Protein AF-A0A0T6AFZ8-F1 (afdb_monomer_lite)

Radius of gyration: 31.72 Å; chains: 1; bounding box: 104×50×95 Å

Foldseek 3Di:
DDPPPPPDPPPQQAQLNQFDQQEEAADQQQFLQRLLVVCVVSVGQWYWYDDVPKIWIQGNVLSVLCVLQVRRNPGSVLFTHIDAAEEERRHGPVVLVVSVLLQHQWHFYDDPPDGRGIRGCPVQNPDDPFDFLVVLCVVQEDPQASVLLLLLQVLQVVVVKWKKFFFPVVLCSLVSHHDQETEMEILDQQVSSVVSSCVVFPADWDDDPVQSWIWGDDGSGGIYIYHYQWAWDFNYFQAGTDIDHDDLQNSLLLDFWQLRSKIATSHPVRGRTIDRSNPSSSCLVVLETEGNGLCSCRNHVLSLLVSLLCCVVSVHDYDPSSLSSLVVNLVPDADPNNALQSNLVSLQSLLPDLCSLQSVVVCLVSNSLVNQPVPDHRDPLLNLLSVLLSVVVVLCVVLVHDDRRSLLSLLSNPLVDDLVSSLSSCVRNVDDDPSSVLSSCLSVCLLVLQVVQLVCLVPAQLVLLVSCPPRDVSNLSSNCSNHDPSSVVSSSCNSRPLVPQWAPDDLVNLVVLVDDPDPVSVVLRSVNSSCVSRVVDDDNVSSSVVSNVVVVVVVPD

Secondary structure (DSSP, 8-state):
-------------HHHHH-B--EEEPPTT-BHHHHHHHHHHTT-SEEEEEETTEEEEE-HHHHHHHHHTT-TTSBGGGG-EE---EEETTS-HHHHHHHHHTT-SEEEEEETTEEEEEEE--SS-S-----B-HHHHHHHS-HHHHHHHHHHHHHHHTTT-EEEEETHHHHHHHTT-----EEEEEES-HHHHHHHHHHHH--EEEEEGGGTEEEEESSSS--EEEEE-EEEE-SSTTSPPEEEE--HHHHHHTSSBGGG--EEE-SSTTTTBEE-TT-HHHHHHTTEE-BSSTTHHHH-TTHHHHHHHHHHHH--EE-HHHHHHHHHHHHT---TTS-HHHHHHHHHHHHHSTTHHHHHHHHHHHTGGGGT-TT----HHHHHHHHHHHHHHHHHHHTT----HHHHHHHHHHTTS-HHHHHHHHHHTT--HHHHHHHHHHHHHHHHHHHHHHHTTTS-HHHHHHTTTT--HHHHHHHHHHS-HHHHHHHHHHHHTGGG---SS-HHHHHHTTPPSSHHHHHHHHHHHHHHHTTS--SHHHHHHHHHHHHHHTS--

Structure (mmCIF, N/CA/C/O backbone):
data_AF-A0A0T6AFZ8-F1
#
_entry.id   AF-A0A0T6AFZ8-F1
#
loop_
_atom_site.group_PDB
_atom_site.id
_atom_site.type_symbol
_atom_site.label_atom_id
_atom_site.label_alt_id
_atom_site.label_comp_id
_atom_site.label_asym_id
_atom_site.label_entity_id
_atom_site.label_seq_id
_atom_site.pdbx_PDB_ins_code
_atom_site.Cartn_x
_atom_site.Cartn_y
_atom_site.Cartn_z
_atom_site.occupancy
_atom_site.B_iso_or_equiv
_atom_site.auth_seq_id
_atom_site.auth_comp_id
_atom_site.auth_asym_id
_atom_site.auth_atom_id
_atom_site.pdbx_PDB_model_num
ATOM 1 N N . MET A 1 1 ? -61.524 25.910 36.839 1.00 36.72 1 MET A N 1
ATOM 2 C CA . MET A 1 1 ? -60.262 25.352 37.378 1.00 36.72 1 MET A CA 1
ATOM 3 C C . MET A 1 1 ? -59.386 24.907 36.215 1.00 36.72 1 MET A C 1
ATOM 5 O O . MET A 1 1 ? -59.666 23.884 35.607 1.00 36.72 1 MET A O 1
ATOM 9 N N . ALA A 1 2 ? -58.386 25.712 35.848 1.00 34.88 2 ALA A N 1
ATOM 10 C CA . ALA A 1 2 ? -57.449 25.392 34.774 1.00 34.88 2 ALA A CA 1
ATOM 11 C C . ALA A 1 2 ? -56.370 24.422 35.287 1.00 34.88 2 ALA A C 1
ATOM 13 O O . ALA A 1 2 ? -55.659 24.734 36.242 1.00 34.88 2 ALA A O 1
ATOM 14 N N . LEU A 1 3 ? -56.251 23.250 34.658 1.00 37.16 3 LEU A N 1
ATOM 15 C CA . LEU A 1 3 ? -55.156 22.308 34.894 1.00 37.16 3 LEU A CA 1
ATOM 16 C C . LEU A 1 3 ? -53.848 22.910 34.361 1.00 37.16 3 LEU A C 1
ATOM 18 O O . LEU A 1 3 ? -53.567 22.872 33.163 1.00 37.16 3 LEU A O 1
ATOM 22 N N . GLN A 1 4 ? -53.039 23.467 35.265 1.00 38.78 4 GLN A N 1
ATOM 23 C CA . GLN A 1 4 ? -51.641 23.794 35.002 1.00 38.78 4 GLN A CA 1
ATOM 24 C C . GLN A 1 4 ? -50.906 22.523 34.555 1.00 38.78 4 GLN A C 1
ATOM 26 O O . GLN A 1 4 ? -50.657 21.615 35.351 1.00 38.78 4 GLN A O 1
ATOM 31 N N . ARG A 1 5 ? -50.526 22.463 33.273 1.00 37.59 5 ARG A N 1
ATOM 32 C CA . ARG A 1 5 ? -49.529 21.509 32.781 1.00 37.59 5 ARG A CA 1
ATOM 33 C C . ARG A 1 5 ? -48.218 21.798 33.511 1.00 37.59 5 ARG A C 1
ATOM 35 O O . ARG A 1 5 ? -47.520 22.751 33.180 1.00 37.59 5 ARG A O 1
ATOM 42 N N . ARG A 1 6 ? -47.890 20.981 34.514 1.00 37.88 6 ARG A N 1
ATOM 43 C CA . ARG A 1 6 ? -46.549 20.927 35.102 1.00 37.88 6 ARG A CA 1
ATOM 44 C C . ARG A 1 6 ? -45.578 20.442 34.024 1.00 37.88 6 ARG A C 1
ATOM 46 O O . ARG A 1 6 ? -45.394 19.244 33.836 1.00 37.88 6 ARG A O 1
ATOM 53 N N . THR A 1 7 ? -44.968 21.370 33.297 1.00 36.91 7 THR A N 1
ATOM 54 C CA . THR A 1 7 ? -43.715 21.121 32.584 1.00 36.91 7 THR A CA 1
ATOM 55 C C . THR A 1 7 ? -42.660 20.794 33.632 1.00 36.91 7 THR A C 1
ATOM 57 O O . THR A 1 7 ? -42.182 21.683 34.333 1.00 36.91 7 THR A O 1
ATOM 60 N N . TYR A 1 8 ? -42.329 19.510 33.779 1.00 38.69 8 TYR A N 1
ATOM 61 C CA . TYR A 1 8 ? -41.116 19.110 34.482 1.00 38.69 8 TYR A CA 1
ATOM 62 C C . TYR A 1 8 ? -39.936 19.801 33.784 1.00 38.69 8 TYR A C 1
ATOM 64 O O . TYR A 1 8 ? -39.816 19.661 32.563 1.00 38.69 8 TYR A O 1
ATOM 72 N N . PRO A 1 9 ? -39.089 20.566 34.494 1.00 41.34 9 PRO A N 1
ATOM 73 C CA . PRO A 1 9 ? -37.893 21.121 33.884 1.00 41.34 9 PRO A CA 1
ATOM 74 C C . PRO A 1 9 ? -37.056 19.947 33.373 1.00 41.34 9 PRO A C 1
ATOM 76 O O . PRO A 1 9 ? -36.664 19.077 34.150 1.00 41.34 9 PRO A O 1
ATOM 79 N N . GLN A 1 10 ? -36.820 19.887 32.061 1.00 49.22 10 GLN A N 1
ATOM 80 C CA . GLN A 1 10 ? -35.799 19.005 31.508 1.00 49.22 10 GLN A CA 1
ATOM 81 C C . GLN A 1 10 ? -34.457 19.508 32.041 1.00 49.22 10 GLN A C 1
ATOM 83 O O . GLN A 1 10 ? -33.882 20.459 31.519 1.00 49.22 10 GLN A O 1
ATOM 88 N N . VAL A 1 11 ? -34.000 18.924 33.146 1.00 57.47 11 VAL A N 1
ATOM 89 C CA . VAL A 1 11 ? -32.665 19.176 33.681 1.00 57.47 11 VAL A CA 1
ATOM 90 C C . VAL A 1 11 ? -31.692 18.504 32.717 1.00 57.47 11 VAL A C 1
ATOM 92 O O . VAL A 1 11 ? -31.568 17.284 32.739 1.00 57.47 11 VAL A O 1
ATOM 95 N N . ASP A 1 12 ? -31.046 19.281 31.843 1.00 65.44 12 ASP A N 1
ATOM 96 C CA . ASP A 1 12 ? -29.880 18.814 31.085 1.00 65.44 12 ASP A CA 1
ATOM 97 C C . ASP A 1 12 ? -28.760 18.564 32.110 1.00 65.44 12 ASP A C 1
ATOM 99 O O . ASP A 1 12 ? -28.274 19.521 32.723 1.00 65.44 12 ASP A O 1
ATOM 103 N N . PRO A 1 13 ? -28.370 17.301 32.367 1.00 67.81 13 PRO A N 1
ATOM 104 C CA . PRO A 1 13 ? -27.377 16.978 33.389 1.00 67.81 13 PRO A CA 1
ATOM 105 C C . PRO A 1 13 ? -25.990 17.564 33.070 1.00 67.81 13 PRO A C 1
ATOM 107 O O . PRO A 1 13 ? -25.119 17.585 33.948 1.00 67.81 13 PRO A O 1
ATOM 110 N N . GLY A 1 14 ? -25.768 18.040 31.837 1.00 76.88 14 GLY A N 1
ATOM 111 C CA . GLY A 1 14 ? -24.496 18.573 31.371 1.00 76.88 14 GLY A CA 1
ATOM 112 C C . GLY A 1 14 ? -23.358 17.548 31.438 1.00 76.88 14 GLY A C 1
ATOM 113 O O . GLY A 1 14 ? -23.499 16.404 31.879 1.00 76.88 14 GLY A O 1
ATOM 114 N N . ALA A 1 15 ? -22.163 17.953 31.023 1.00 76.25 15 ALA A N 1
ATOM 115 C CA . ALA A 1 15 ? -20.983 17.094 31.024 1.00 76.25 15 ALA A CA 1
ATOM 116 C C . ALA A 1 15 ? -20.624 16.590 32.433 1.00 76.25 15 ALA A C 1
ATOM 118 O O . ALA A 1 15 ? -20.158 15.459 32.584 1.00 76.25 15 ALA A O 1
ATOM 119 N N . GLY A 1 16 ? -20.854 17.413 33.462 1.00 73.12 16 GLY A N 1
ATOM 120 C CA . GLY A 1 16 ? -20.618 17.058 34.860 1.00 73.12 16 GLY A CA 1
ATOM 121 C C . GLY A 1 16 ? -21.508 15.922 35.374 1.00 73.12 16 GLY A C 1
ATOM 122 O O . GLY A 1 16 ? -21.035 15.112 36.171 1.00 73.12 16 GLY A O 1
ATOM 123 N N . GLY A 1 17 ? -22.756 15.823 34.902 1.00 75.81 17 GLY A N 1
ATOM 124 C CA . GLY A 1 17 ? -23.671 14.734 35.257 1.00 75.81 17 GLY A CA 1
ATOM 125 C C . GLY A 1 17 ? -23.451 13.449 34.450 1.00 75.81 17 GLY A C 1
ATOM 126 O O . GLY A 1 17 ? -23.724 12.361 34.948 1.00 75.81 17 GLY A O 1
ATOM 127 N N . LEU A 1 18 ? -22.903 13.551 33.234 1.00 78.31 18 LEU A N 1
ATOM 128 C CA . LEU A 1 18 ? -22.625 12.399 32.359 1.00 78.31 18 LEU A CA 1
ATOM 129 C C . LEU A 1 18 ? -21.296 11.693 32.658 1.00 78.31 18 LEU A C 1
ATOM 131 O O . LEU A 1 18 ? -21.107 10.530 32.294 1.00 78.31 18 LEU A O 1
ATOM 135 N N . MET A 1 19 ? -20.332 12.404 33.245 1.00 79.44 19 MET A N 1
ATOM 136 C CA . MET A 1 19 ? -18.960 11.913 33.363 1.00 79.44 19 MET A CA 1
ATOM 137 C C . MET A 1 19 ? -18.795 10.795 34.389 1.00 79.44 19 MET A C 1
ATOM 139 O O . MET A 1 19 ? -19.303 10.837 35.509 1.00 79.44 19 MET A O 1
ATOM 143 N N . HIS A 1 20 ? -17.948 9.827 34.051 1.00 79.25 20 HIS A N 1
ATOM 144 C CA . HIS A 1 20 ? -17.439 8.873 35.021 1.00 79.25 20 HIS A CA 1
ATOM 145 C C . HIS A 1 20 ? -16.208 9.452 35.722 1.00 79.25 20 HIS A C 1
ATOM 147 O O . HIS A 1 20 ? -15.288 9.976 35.089 1.00 79.25 20 HIS A O 1
ATOM 153 N N . ARG A 1 21 ? -16.156 9.296 37.048 1.00 80.50 21 ARG A N 1
ATOM 154 C CA . ARG A 1 21 ? -15.001 9.695 37.873 1.00 80.50 21 ARG A CA 1
ATOM 155 C C . ARG A 1 21 ? -13.931 8.600 37.991 1.00 80.50 21 ARG A C 1
ATOM 157 O O . ARG A 1 21 ? -12.904 8.806 38.627 1.00 80.50 21 ARG A O 1
ATOM 164 N N . ALA A 1 22 ? -14.136 7.447 37.349 1.00 81.56 22 ALA A N 1
ATOM 165 C CA . ALA A 1 22 ? -13.219 6.305 37.358 1.00 81.56 22 ALA A CA 1
ATOM 166 C C . ALA A 1 22 ? -12.034 6.483 36.385 1.00 81.56 22 ALA A C 1
ATOM 168 O O . ALA A 1 22 ? -11.795 5.642 35.518 1.00 81.56 22 ALA A O 1
ATOM 169 N N . TYR A 1 23 ? -11.280 7.574 36.522 1.00 84.56 23 TYR A N 1
ATOM 170 C CA . TYR A 1 23 ? -10.069 7.844 35.744 1.00 84.56 23 TYR A CA 1
ATOM 171 C C . TYR A 1 23 ? -8.930 8.342 36.646 1.00 84.56 23 TYR A C 1
ATOM 173 O O . TYR A 1 23 ? -9.137 8.749 37.788 1.00 84.56 23 TYR A O 1
ATOM 181 N N . ALA A 1 24 ? -7.707 8.330 36.122 1.00 85.44 24 ALA A N 1
ATOM 182 C CA . ALA A 1 24 ? -6.577 9.016 36.741 1.00 85.44 24 ALA A CA 1
ATOM 183 C C . ALA A 1 24 ? -5.672 9.639 35.680 1.00 85.44 24 ALA A C 1
ATOM 185 O O . ALA A 1 24 ? -5.612 9.171 34.543 1.00 85.44 24 ALA A O 1
ATOM 186 N N . VAL A 1 25 ? -4.936 10.684 36.057 1.00 87.00 25 VAL A N 1
ATOM 187 C CA . VAL A 1 25 ? -3.867 11.213 35.205 1.00 87.00 25 VAL A CA 1
ATOM 188 C C . VAL A 1 25 ? -2.743 10.178 35.152 1.00 87.00 25 VAL A C 1
ATOM 190 O O . VAL A 1 25 ? -2.226 9.752 36.183 1.00 87.00 25 VAL A O 1
ATOM 193 N N . CYS A 1 26 ? -2.387 9.759 33.943 1.00 86.12 26 CYS A N 1
ATOM 194 C CA . CYS A 1 26 ? -1.247 8.901 33.684 1.00 86.12 26 CYS A CA 1
ATOM 195 C C . CYS A 1 26 ? 0.036 9.687 33.979 1.00 86.12 26 CYS A C 1
ATOM 197 O O . CYS A 1 26 ? 0.231 10.748 33.374 1.00 86.12 26 CYS A O 1
ATOM 199 N N . PRO A 1 27 ? 0.935 9.186 34.846 1.00 85.44 27 PRO A N 1
ATOM 200 C CA . PRO A 1 27 ? 2.243 9.802 35.015 1.00 85.44 27 PRO A CA 1
ATOM 201 C C . PRO A 1 27 ? 2.959 9.903 33.651 1.00 85.44 27 PRO A C 1
ATOM 203 O O . PRO A 1 27 ? 2.890 8.943 32.876 1.00 85.44 27 PRO A O 1
ATOM 206 N N . PRO A 1 28 ? 3.641 11.021 33.324 1.00 81.94 28 PRO A N 1
ATOM 207 C CA . PRO A 1 28 ? 4.183 11.260 31.979 1.00 81.94 28 PRO A CA 1
ATOM 208 C C . PRO A 1 28 ? 5.150 10.185 31.471 1.00 81.94 28 PRO A C 1
ATOM 210 O O . PRO A 1 28 ? 5.211 9.932 30.270 1.00 81.94 28 PRO A O 1
ATOM 213 N N . GLN A 1 29 ? 5.890 9.556 32.385 1.00 89.31 29 GLN A N 1
ATOM 214 C CA . GLN A 1 29 ? 6.879 8.517 32.091 1.00 89.31 29 GLN A CA 1
ATOM 215 C C . GLN A 1 29 ? 6.387 7.106 32.445 1.00 89.31 29 GLN A C 1
ATOM 217 O O . GLN A 1 29 ? 7.163 6.157 32.362 1.00 89.31 29 GLN A O 1
ATOM 222 N N . ALA A 1 30 ? 5.116 6.946 32.839 1.00 94.00 30 ALA A N 1
ATOM 223 C CA . ALA A 1 30 ? 4.591 5.638 33.211 1.00 94.00 30 ALA A CA 1
ATOM 224 C C . ALA A 1 30 ? 4.690 4.663 32.038 1.00 94.00 30 ALA A C 1
ATOM 226 O O . ALA A 1 30 ? 4.237 4.957 30.926 1.00 94.00 30 ALA A O 1
ATOM 227 N N . THR A 1 31 ? 5.246 3.486 32.300 1.00 97.12 31 THR A N 1
ATOM 228 C CA . THR A 1 31 ? 5.292 2.406 31.318 1.00 97.12 31 THR A CA 1
ATOM 229 C C . THR A 1 31 ? 3.924 1.748 31.158 1.00 97.12 31 THR A C 1
ATOM 231 O O . THR A 1 31 ? 3.050 1.877 32.020 1.00 97.12 31 THR A O 1
ATOM 234 N N . VAL A 1 32 ? 3.726 0.996 30.075 1.00 96.62 32 VAL A N 1
ATOM 235 C CA . VAL A 1 32 ? 2.523 0.175 29.863 1.00 96.62 32 VAL A CA 1
ATOM 236 C C . VAL A 1 32 ? 2.281 -0.754 31.060 1.00 96.62 32 VAL A C 1
ATOM 238 O O . VAL A 1 32 ? 1.151 -0.851 31.546 1.00 96.62 32 VAL A O 1
ATOM 241 N N . ARG A 1 33 ? 3.341 -1.380 31.594 1.00 96.50 33 ARG A N 1
ATOM 242 C CA . ARG A 1 33 ? 3.265 -2.236 32.790 1.00 96.50 33 ARG A CA 1
ATOM 243 C C . ARG A 1 33 ? 2.748 -1.473 34.013 1.00 96.50 33 ARG A C 1
ATOM 245 O O . ARG A 1 33 ? 1.822 -1.932 34.680 1.00 96.50 33 ARG A O 1
ATOM 252 N N . GLN A 1 34 ? 3.317 -0.300 34.289 1.00 96.31 34 GLN A N 1
ATOM 253 C CA . GLN A 1 34 ? 2.914 0.538 35.423 1.00 96.31 34 GLN A CA 1
ATOM 254 C C . GLN A 1 34 ? 1.475 1.047 35.264 1.00 96.31 34 GLN A C 1
ATOM 256 O O . GLN A 1 34 ? 0.692 0.992 36.211 1.00 96.31 34 GLN A O 1
ATOM 261 N N . ALA A 1 35 ? 1.091 1.477 34.062 1.00 95.56 35 ALA A N 1
ATOM 262 C CA . ALA A 1 35 ? -0.260 1.938 33.760 1.00 95.56 35 ALA A CA 1
ATOM 263 C C . ALA A 1 35 ? -1.318 0.839 33.974 1.00 95.56 35 ALA A C 1
ATOM 265 O O . ALA A 1 35 ? -2.353 1.095 34.594 1.00 95.56 35 ALA A O 1
ATOM 266 N N . LEU A 1 36 ? -1.046 -0.400 33.543 1.00 95.06 36 LEU A N 1
ATOM 267 C CA . LEU A 1 36 ? -1.920 -1.551 33.807 1.00 95.06 36 LEU A CA 1
ATOM 268 C C . LEU A 1 36 ? -2.083 -1.823 35.307 1.00 95.06 36 LEU A C 1
ATOM 270 O O . LEU A 1 36 ? -3.197 -2.097 35.763 1.00 95.06 36 LEU A O 1
ATOM 274 N N . ALA A 1 37 ? -0.994 -1.731 36.074 1.00 94.19 37 ALA A N 1
ATOM 275 C CA . ALA A 1 37 ? -1.033 -1.907 37.522 1.00 94.19 37 ALA A CA 1
ATOM 276 C C . ALA A 1 37 ? -1.888 -0.824 38.200 1.00 94.19 37 ALA A C 1
ATOM 278 O O . ALA A 1 37 ? -2.711 -1.144 39.059 1.00 94.19 37 ALA A O 1
ATOM 279 N N . VAL A 1 38 ? -1.761 0.439 37.771 1.00 93.19 38 VAL A N 1
ATOM 280 C CA . VAL A 1 38 ? -2.578 1.556 38.275 1.00 93.19 38 VAL A CA 1
ATOM 281 C C . VAL A 1 38 ? -4.063 1.336 37.979 1.00 93.19 38 VAL A C 1
ATOM 283 O O . VAL A 1 38 ? -4.879 1.457 38.895 1.00 93.19 38 VAL A O 1
ATOM 286 N N . LEU A 1 39 ? -4.417 0.964 36.742 1.00 91.69 39 LEU A N 1
ATOM 287 C CA . LEU A 1 39 ? -5.804 0.682 36.352 1.00 91.69 39 LEU A CA 1
ATOM 288 C C . LEU A 1 39 ? -6.421 -0.442 37.197 1.00 91.69 39 LEU A C 1
ATOM 290 O O . LEU A 1 39 ? -7.524 -0.272 37.714 1.00 91.69 39 LEU A O 1
ATOM 294 N N . ARG A 1 40 ? -5.703 -1.563 37.390 1.00 91.44 40 ARG A N 1
ATOM 295 C CA . ARG A 1 40 ? -6.184 -2.687 38.216 1.00 91.44 40 ARG A CA 1
ATOM 296 C C . ARG A 1 40 ? -6.318 -2.303 39.685 1.00 91.44 40 ARG A C 1
ATOM 298 O O . ARG A 1 40 ? -7.376 -2.530 40.265 1.00 91.44 40 ARG A O 1
ATOM 305 N N . ARG A 1 41 ? -5.273 -1.718 40.283 1.00 92.50 41 ARG A N 1
ATOM 306 C CA . ARG A 1 41 ? -5.238 -1.388 41.719 1.00 92.50 41 ARG A CA 1
ATOM 307 C C . ARG A 1 41 ? -6.341 -0.407 42.109 1.00 92.50 41 ARG A C 1
ATOM 309 O O . ARG A 1 41 ? -6.898 -0.524 43.192 1.00 92.50 41 ARG A O 1
ATOM 316 N N . ARG A 1 42 ? -6.647 0.556 41.236 1.00 91.38 42 ARG A N 1
ATOM 317 C CA . ARG A 1 42 ? -7.627 1.620 41.500 1.00 91.38 42 ARG A CA 1
ATOM 318 C C . ARG A 1 42 ? -8.991 1.390 40.836 1.00 91.38 42 ARG A C 1
ATOM 320 O O . ARG A 1 42 ? -9.832 2.276 40.911 1.00 91.38 42 ARG A O 1
ATOM 327 N N . ARG A 1 43 ? -9.205 0.236 40.183 1.00 89.12 43 ARG A N 1
ATOM 328 C CA . ARG A 1 43 ? -10.438 -0.114 39.442 1.00 89.12 43 ARG A CA 1
ATOM 329 C C . ARG A 1 43 ? -10.898 0.999 38.482 1.00 89.12 43 ARG A C 1
ATOM 331 O O . ARG A 1 43 ? -12.076 1.335 38.410 1.00 89.12 43 ARG A O 1
ATOM 338 N N . LEU A 1 44 ? -9.946 1.594 37.765 1.00 88.44 44 LEU A N 1
ATOM 339 C CA . LEU A 1 44 ? -10.203 2.703 36.840 1.00 88.44 44 LEU A CA 1
ATOM 340 C C . LEU A 1 44 ? -10.624 2.180 35.463 1.00 88.44 44 LEU A C 1
ATOM 342 O O . LEU A 1 44 ? -10.159 1.127 35.024 1.00 88.44 44 LEU A O 1
ATOM 346 N N . ARG A 1 45 ? -11.447 2.958 34.755 1.00 86.44 45 ARG A N 1
ATOM 347 C CA . ARG A 1 45 ? -11.869 2.671 33.378 1.00 86.44 45 ARG A CA 1
ATOM 348 C C . ARG A 1 45 ? -10.856 3.136 32.339 1.00 86.44 45 ARG A C 1
ATOM 350 O O . ARG A 1 45 ? -10.688 2.471 31.324 1.00 86.44 45 ARG A O 1
ATOM 357 N N . LEU A 1 46 ? -10.153 4.238 32.601 1.00 90.19 46 LEU A N 1
ATOM 358 C CA . LEU A 1 46 ? -9.135 4.788 31.704 1.00 90.19 46 LEU A CA 1
ATOM 359 C C . LEU A 1 46 ? -8.082 5.605 32.456 1.00 90.19 46 LEU A C 1
ATOM 361 O O . LEU A 1 46 ? -8.281 6.009 33.604 1.00 90.19 46 LEU A O 1
ATOM 365 N N . LEU A 1 47 ? -6.970 5.894 31.779 1.00 92.31 47 LEU A N 1
ATOM 366 C CA . LEU A 1 47 ? -6.028 6.931 32.202 1.00 92.31 47 LEU A CA 1
ATOM 367 C C . LEU A 1 47 ? -6.037 8.099 31.215 1.00 92.31 47 LEU A C 1
ATOM 369 O O . LEU A 1 47 ? -6.267 7.918 30.022 1.00 92.31 47 LEU A O 1
ATOM 373 N N . VAL A 1 48 ? -5.736 9.296 31.708 1.00 91.56 48 VAL A N 1
ATOM 374 C CA . VAL A 1 48 ? -5.643 10.519 30.904 1.00 91.56 48 VAL A CA 1
ATOM 375 C C . VAL A 1 48 ? -4.187 10.947 30.806 1.00 91.56 48 VAL A C 1
ATOM 377 O O . VAL A 1 48 ? -3.521 11.108 31.823 1.00 91.56 48 VAL A O 1
ATOM 380 N N . THR A 1 49 ? -3.687 11.172 29.598 1.00 91.38 49 THR A N 1
ATOM 381 C CA . THR A 1 49 ? -2.355 11.740 29.357 1.00 91.38 49 THR A CA 1
ATOM 382 C C . THR A 1 49 ? -2.467 13.102 28.674 1.00 91.38 49 THR A C 1
ATOM 384 O O . THR A 1 49 ? -3.468 13.400 28.017 1.00 91.38 49 THR A O 1
ATOM 387 N N . ARG A 1 50 ? -1.456 13.958 28.851 1.00 87.88 50 ARG A N 1
ATOM 388 C CA . ARG A 1 50 ? -1.404 15.301 28.262 1.00 87.88 50 ARG A CA 1
ATOM 389 C C . ARG A 1 50 ? -0.029 15.589 27.675 1.00 87.88 50 ARG A C 1
ATOM 391 O O . ARG A 1 50 ? 0.989 15.178 28.221 1.00 87.88 50 ARG A O 1
ATOM 398 N N . GLU A 1 51 ? -0.023 16.338 26.580 1.00 84.69 51 GLU A N 1
ATOM 399 C CA . GLU A 1 51 ? 1.178 16.869 25.935 1.00 84.69 51 GLU A CA 1
ATOM 400 C C . GLU A 1 51 ? 0.853 18.282 25.436 1.00 84.69 51 GLU A C 1
ATOM 402 O O . GLU A 1 51 ? 0.101 18.463 24.471 1.00 84.69 51 GLU A O 1
ATOM 407 N N . GLY A 1 52 ? 1.341 19.295 26.159 1.00 83.12 52 GLY A N 1
ATOM 408 C CA . GLY A 1 52 ? 0.903 20.681 25.986 1.00 83.12 52 GLY A CA 1
ATOM 409 C C . GLY A 1 52 ? -0.619 20.818 26.139 1.00 83.12 52 GLY A C 1
ATOM 410 O O . GLY A 1 52 ? -1.215 20.356 27.117 1.00 83.12 52 GLY A O 1
ATOM 411 N N . ASN A 1 53 ? -1.267 21.409 25.134 1.00 79.38 53 ASN A N 1
ATOM 412 C CA . ASN A 1 53 ? -2.723 21.599 25.106 1.00 79.38 53 ASN A CA 1
ATOM 413 C C . ASN A 1 53 ? -3.506 20.369 24.626 1.00 79.38 53 ASN A C 1
ATOM 415 O O . ASN A 1 53 ? -4.734 20.387 24.627 1.00 79.38 53 ASN A O 1
ATOM 419 N N . ARG A 1 54 ? -2.825 19.293 24.215 1.00 85.50 54 ARG A N 1
ATOM 420 C CA . ARG A 1 54 ? -3.481 18.081 23.717 1.00 85.50 54 ARG A CA 1
ATOM 421 C C . ARG A 1 54 ? -3.691 17.089 24.847 1.00 85.50 54 ARG A C 1
ATOM 423 O O . ARG A 1 54 ? -2.803 16.885 25.676 1.00 85.50 54 ARG A O 1
ATOM 430 N N . ALA A 1 55 ? -4.843 16.433 24.831 1.00 88.88 55 ALA A N 1
ATOM 431 C CA . ALA A 1 55 ? -5.155 15.339 25.730 1.00 88.88 55 ALA A CA 1
ATOM 432 C C . ALA A 1 55 ? -5.349 14.030 24.954 1.00 88.88 55 ALA A C 1
ATOM 434 O O . ALA A 1 55 ? -5.786 14.016 23.795 1.00 88.88 55 ALA A O 1
ATOM 435 N N . GLY A 1 56 ? -4.990 12.934 25.608 1.00 90.62 56 GLY A N 1
ATOM 436 C CA . GLY A 1 56 ? -5.195 11.583 25.117 1.00 90.62 56 GLY A CA 1
ATOM 437 C C . GLY A 1 56 ? -5.738 10.688 26.218 1.00 90.62 56 GLY A C 1
ATOM 438 O O . GLY A 1 56 ? -5.494 10.923 27.404 1.00 90.62 56 GLY A O 1
ATOM 439 N N . VAL A 1 57 ? -6.459 9.650 25.814 1.00 91.75 57 VAL A N 1
ATOM 440 C CA . VAL A 1 57 ? -6.953 8.613 26.721 1.00 91.75 57 VAL A CA 1
ATOM 441 C C . VAL A 1 57 ? -6.228 7.305 26.477 1.00 91.75 57 VAL A C 1
ATOM 443 O O . VAL A 1 57 ? -5.985 6.912 25.339 1.00 91.75 57 VAL A O 1
ATOM 446 N N . VAL A 1 58 ? -5.859 6.635 27.557 1.00 92.75 58 VAL A N 1
ATOM 447 C CA . VAL A 1 58 ? -5.219 5.324 27.535 1.00 92.75 58 VAL A CA 1
ATOM 448 C C . VAL A 1 58 ? -6.237 4.320 28.048 1.00 92.75 58 VAL A C 1
ATOM 450 O O . VAL A 1 58 ? -6.609 4.352 29.226 1.00 92.75 58 VAL A O 1
ATOM 453 N N . LEU A 1 59 ? -6.702 3.446 27.156 1.00 91.19 59 LEU A N 1
ATOM 454 C CA . LEU A 1 59 ? -7.704 2.442 27.489 1.00 91.19 59 LEU A CA 1
ATOM 455 C C . LEU A 1 59 ? -7.041 1.143 27.980 1.00 91.19 59 LEU A C 1
ATOM 457 O O . LEU A 1 59 ? -5.967 0.770 27.495 1.00 91.19 59 LEU A O 1
ATOM 461 N N . PRO A 1 60 ? -7.696 0.388 28.884 1.00 91.44 60 PRO A N 1
ATOM 462 C CA . PRO A 1 60 ? -7.214 -0.917 29.323 1.00 91.44 60 PRO A CA 1
ATOM 463 C C . PRO A 1 60 ? -6.990 -1.893 28.162 1.00 91.44 60 PRO A C 1
ATOM 465 O O . PRO A 1 60 ? -6.049 -2.681 28.206 1.00 91.44 60 PRO A O 1
ATOM 468 N N . ALA A 1 61 ? -7.837 -1.847 27.127 1.00 89.88 61 ALA A N 1
ATOM 469 C CA . ALA A 1 61 ? -7.711 -2.696 25.943 1.00 89.88 61 ALA A CA 1
ATOM 470 C C . ALA A 1 61 ? -6.418 -2.405 25.161 1.00 89.88 61 ALA A C 1
ATOM 472 O O . ALA A 1 61 ? -5.672 -3.334 24.860 1.00 89.88 61 ALA A O 1
ATOM 473 N N . ASP A 1 62 ? -6.105 -1.126 24.927 1.00 93.25 62 ASP A N 1
ATOM 474 C CA . ASP A 1 62 ? -4.898 -0.712 24.202 1.00 93.25 62 ASP A CA 1
ATOM 475 C C . ASP A 1 62 ? -3.625 -1.112 24.978 1.00 93.25 62 ASP A C 1
ATOM 477 O O . ASP A 1 62 ? -2.670 -1.627 24.399 1.00 93.25 62 ASP A O 1
ATOM 481 N N . LEU A 1 63 ? -3.625 -0.982 26.311 1.00 95.31 63 LEU A N 1
ATOM 482 C CA . LEU A 1 63 ? -2.509 -1.428 27.156 1.00 95.31 63 LEU A CA 1
ATOM 483 C C . LEU A 1 63 ? -2.348 -2.954 27.196 1.00 95.31 63 LEU A C 1
ATOM 485 O O . LEU A 1 63 ? -1.226 -3.461 27.177 1.00 95.31 63 LEU A O 1
ATOM 489 N N . LYS A 1 64 ? -3.457 -3.704 27.259 1.00 94.50 64 LYS A N 1
ATOM 490 C CA . LYS A 1 64 ? -3.429 -5.173 27.193 1.00 94.50 64 LYS A CA 1
ATOM 491 C C . LYS A 1 64 ? -2.881 -5.646 25.845 1.00 94.50 64 LYS A C 1
ATOM 493 O O . LYS A 1 64 ? -2.066 -6.567 25.837 1.00 94.50 64 LYS A O 1
ATOM 498 N N . GLY A 1 65 ? -3.282 -5.002 24.747 1.00 93.12 65 GLY A N 1
ATOM 499 C CA . GLY A 1 65 ? -2.734 -5.246 23.411 1.00 93.12 65 GLY A CA 1
ATOM 500 C C . GLY A 1 65 ? -1.238 -4.938 23.343 1.00 93.12 65 GLY A C 1
ATOM 501 O O . GLY A 1 65 ? -0.455 -5.767 22.892 1.00 93.12 65 GLY A O 1
ATOM 502 N N . ALA A 1 66 ? -0.811 -3.803 23.903 1.00 95.69 66 ALA A N 1
ATOM 503 C CA . ALA A 1 66 ? 0.596 -3.409 23.940 1.00 95.69 66 ALA A CA 1
ATOM 504 C C . ALA A 1 66 ? 1.447 -4.437 24.696 1.00 95.69 66 ALA A C 1
ATOM 506 O O . ALA A 1 66 ? 2.499 -4.851 24.215 1.00 95.69 66 ALA A O 1
ATOM 507 N N . ARG A 1 67 ? 0.957 -4.916 25.845 1.00 95.81 67 ARG A N 1
ATOM 508 C CA . ARG A 1 67 ? 1.586 -6.014 26.584 1.00 95.81 67 ARG A CA 1
ATOM 509 C C . ARG A 1 67 ? 1.662 -7.301 25.761 1.00 95.81 67 ARG A C 1
ATOM 511 O O . ARG A 1 67 ? 2.706 -7.941 25.759 1.00 95.81 67 ARG A O 1
ATOM 518 N N . ALA A 1 68 ? 0.583 -7.678 25.073 1.00 93.62 68 ALA A N 1
ATOM 519 C CA . ALA A 1 68 ? 0.555 -8.884 24.242 1.00 93.62 68 ALA A CA 1
ATOM 520 C C . ALA A 1 68 ? 1.579 -8.839 23.093 1.00 93.62 68 ALA A C 1
ATOM 522 O O . ALA A 1 68 ? 2.070 -9.884 22.685 1.00 93.62 68 ALA A O 1
ATOM 523 N N . LEU A 1 69 ? 1.934 -7.638 22.629 1.00 94.00 69 LEU A N 1
ATOM 524 C CA . LEU A 1 69 ? 2.962 -7.389 21.616 1.00 94.00 69 LEU A CA 1
ATOM 525 C C . LEU A 1 69 ? 4.368 -7.148 22.204 1.00 94.00 69 LEU A C 1
ATOM 527 O O . LEU A 1 69 ? 5.272 -6.750 21.472 1.00 94.00 69 LEU A O 1
ATOM 531 N N . GLY A 1 70 ? 4.566 -7.346 23.513 1.00 94.38 70 GLY A N 1
ATOM 532 C CA . GLY A 1 70 ? 5.868 -7.179 24.171 1.00 94.38 70 GLY A CA 1
ATOM 533 C C . GLY A 1 70 ? 6.283 -5.727 24.441 1.00 94.38 70 GLY A C 1
ATOM 534 O O . GLY A 1 70 ? 7.447 -5.459 24.720 1.00 94.38 70 GLY A O 1
ATOM 535 N N . LEU A 1 71 ? 5.355 -4.766 24.397 1.00 95.12 71 LEU A N 1
ATOM 536 C CA . LEU A 1 71 ? 5.638 -3.332 24.567 1.00 95.12 71 LEU A CA 1
ATOM 537 C C . LEU A 1 71 ? 5.501 -2.847 26.019 1.00 95.12 71 LEU A C 1
ATOM 539 O O . LEU A 1 71 ? 5.208 -1.679 26.265 1.00 95.12 71 LEU A O 1
ATOM 543 N N . GLU A 1 72 ? 5.700 -3.723 27.003 1.00 95.69 72 GLU A N 1
ATOM 544 C CA . GLU A 1 72 ? 5.478 -3.401 28.420 1.00 95.69 72 GLU A CA 1
ATOM 545 C C . GLU A 1 72 ? 6.361 -2.266 28.959 1.00 95.69 72 GLU A C 1
ATOM 547 O O . GLU A 1 72 ? 5.940 -1.538 29.860 1.00 95.69 72 GLU A O 1
ATOM 552 N N . SER A 1 73 ? 7.574 -2.127 28.417 1.00 95.06 73 SER A N 1
ATOM 553 C CA . SER A 1 73 ? 8.551 -1.095 28.783 1.00 95.06 73 SER A CA 1
ATOM 554 C C . SER A 1 73 ? 8.316 0.244 28.080 1.00 95.06 73 SER A C 1
ATOM 556 O O . SER A 1 73 ? 8.918 1.246 28.462 1.00 95.06 73 SER A O 1
ATOM 558 N N . ARG A 1 74 ? 7.442 0.290 27.065 1.00 95.00 74 ARG A N 1
ATOM 559 C CA . ARG A 1 74 ? 7.098 1.533 26.363 1.00 95.00 74 ARG A CA 1
ATOM 560 C C . ARG A 1 74 ? 6.241 2.427 27.237 1.00 95.00 74 ARG A C 1
ATOM 562 O O . ARG A 1 74 ? 5.585 1.964 28.170 1.00 95.00 74 ARG A O 1
ATOM 569 N N . GLN A 1 75 ? 6.248 3.720 26.935 1.00 95.31 75 GLN A N 1
ATOM 570 C CA . GLN A 1 75 ? 5.474 4.678 27.706 1.00 95.31 75 GLN A CA 1
ATOM 571 C C . GLN A 1 75 ? 3.994 4.516 27.362 1.00 95.31 75 GLN A C 1
ATOM 573 O O . GLN A 1 75 ? 3.615 4.415 26.197 1.00 95.31 75 GLN A O 1
ATOM 578 N N . ALA A 1 76 ? 3.127 4.529 28.371 1.00 94.06 76 ALA A N 1
ATOM 579 C CA . ALA A 1 76 ? 1.688 4.361 28.186 1.00 94.06 76 ALA A CA 1
ATOM 580 C C . ALA A 1 76 ? 1.080 5.441 27.270 1.00 94.06 76 ALA A C 1
ATOM 582 O O . ALA A 1 76 ? 0.097 5.192 26.576 1.00 94.06 76 ALA A O 1
ATOM 583 N N . ARG A 1 77 ? 1.697 6.630 27.213 1.00 93.44 77 ARG A N 1
ATOM 584 C CA . ARG A 1 77 ? 1.294 7.715 26.306 1.00 93.44 77 ARG A CA 1
ATOM 585 C C . ARG A 1 77 ? 1.506 7.398 24.820 1.00 93.44 77 ARG A C 1
ATOM 587 O O . ARG A 1 77 ? 0.822 7.984 23.982 1.00 93.44 77 ARG A O 1
ATOM 594 N N . ASP A 1 78 ? 2.415 6.476 24.495 1.00 92.69 78 ASP A N 1
ATOM 595 C CA . ASP A 1 78 ? 2.694 6.067 23.113 1.00 92.69 78 ASP A CA 1
ATOM 596 C C . ASP A 1 78 ? 1.516 5.278 22.523 1.00 92.69 78 ASP A C 1
ATOM 598 O O . ASP A 1 78 ? 1.266 5.329 21.322 1.00 92.69 78 ASP A O 1
ATOM 602 N N . VAL A 1 79 ? 0.745 4.610 23.386 1.00 93.56 79 VAL A N 1
ATOM 603 C CA . VAL A 1 79 ? -0.451 3.830 23.032 1.00 93.56 79 VAL A CA 1
ATOM 604 C C . VAL A 1 79 ? -1.750 4.546 23.417 1.00 93.56 79 VAL A C 1
ATOM 606 O O . VAL A 1 79 ? -2.801 3.922 23.525 1.00 93.56 79 VAL A O 1
ATOM 609 N N . ALA A 1 80 ? -1.692 5.865 23.629 1.00 92.62 80 ALA A N 1
ATOM 610 C CA . ALA A 1 80 ? -2.867 6.680 23.912 1.00 92.62 80 ALA A CA 1
ATOM 611 C C . ALA A 1 80 ? -3.652 7.023 22.635 1.00 92.62 80 ALA A C 1
ATOM 613 O O . ALA A 1 80 ? -3.085 7.297 21.574 1.00 92.62 80 ALA A O 1
ATOM 614 N N . ARG A 1 81 ? -4.976 7.110 22.762 1.00 91.12 81 ARG A N 1
ATOM 615 C CA . ARG A 1 81 ? -5.880 7.675 21.756 1.00 91.12 81 ARG A CA 1
ATOM 616 C C . ARG A 1 81 ? -5.913 9.191 21.914 1.00 91.12 81 ARG A C 1
ATOM 618 O O . ARG A 1 81 ? -6.580 9.732 22.797 1.00 91.12 81 ARG A O 1
ATOM 625 N N . TRP A 1 82 ? -5.134 9.871 21.083 1.00 88.75 82 TRP A N 1
ATOM 626 C CA . TRP A 1 82 ? -4.999 11.327 21.086 1.00 88.75 82 TRP A CA 1
ATOM 627 C C . TRP A 1 82 ? -6.177 12.026 20.403 1.00 88.75 82 TRP A C 1
ATOM 629 O O . TRP A 1 82 ? -6.845 11.441 19.558 1.00 88.75 82 TRP A O 1
ATOM 639 N N . GLY A 1 83 ? -6.398 13.299 20.751 1.00 84.62 83 GLY A N 1
ATOM 640 C CA . GLY A 1 83 ? -7.461 14.117 20.151 1.00 84.62 83 GLY A CA 1
ATOM 641 C C . GLY A 1 83 ? -8.782 14.069 20.917 1.00 84.62 83 GLY A C 1
ATOM 642 O O . GLY A 1 83 ? -9.826 14.362 20.346 1.00 84.62 83 GLY A O 1
ATOM 643 N N . SER A 1 84 ? -8.743 13.704 22.203 1.00 87.50 84 SER A N 1
ATOM 644 C CA . SER A 1 84 ? -9.912 13.798 23.083 1.00 87.50 84 SER A CA 1
ATOM 645 C C . SER A 1 84 ? -10.203 15.275 23.390 1.00 87.50 84 SER A C 1
ATOM 647 O O . SER A 1 84 ? -9.313 15.947 23.927 1.00 87.50 84 SER A O 1
ATOM 649 N N . PRO A 1 85 ? -11.392 15.807 23.053 1.00 88.94 85 PRO A N 1
ATOM 650 C CA . PRO A 1 85 ? -11.771 17.169 23.405 1.00 88.94 85 PRO A CA 1
ATOM 651 C C . PRO A 1 85 ? -11.890 17.315 24.925 1.00 88.94 85 PRO A C 1
ATOM 653 O O . PRO A 1 85 ? -12.228 16.364 25.633 1.00 88.94 85 PRO A O 1
ATOM 656 N N . VAL A 1 86 ? -11.597 18.518 25.418 1.00 90.12 86 VAL A N 1
ATOM 657 C CA . VAL A 1 86 ? -11.699 18.869 26.837 1.00 90.12 86 VAL A CA 1
ATOM 658 C C . VAL A 1 86 ? -12.768 19.946 26.993 1.00 90.12 86 VAL A C 1
ATOM 660 O O . VAL A 1 86 ? -12.575 21.067 26.526 1.00 90.12 86 VAL A O 1
ATOM 663 N N . VAL A 1 87 ? -13.868 19.620 27.665 1.00 90.94 87 VAL A N 1
ATOM 664 C CA . VAL A 1 87 ? -15.024 20.508 27.870 1.00 90.94 87 VAL A CA 1
ATOM 665 C C . VAL A 1 87 ? -15.181 20.880 29.341 1.00 90.94 87 VAL A C 1
ATOM 667 O O . VAL A 1 87 ? -14.647 20.204 30.220 1.00 90.94 87 VAL A O 1
ATOM 670 N N . THR A 1 88 ? -15.889 21.971 29.632 1.00 91.31 88 THR A N 1
ATOM 671 C CA . THR A 1 88 ? -16.203 22.331 31.027 1.00 91.31 88 THR A CA 1
ATOM 672 C C . THR A 1 88 ? -17.320 21.448 31.580 1.00 91.31 88 THR A C 1
ATOM 674 O O . THR A 1 88 ? -18.127 20.938 30.813 1.00 91.31 88 THR A O 1
ATOM 677 N N . ALA A 1 89 ? -17.415 21.299 32.904 1.00 87.62 89 ALA A N 1
ATOM 678 C CA . ALA A 1 89 ? -18.520 20.563 33.536 1.00 87.62 89 ALA A CA 1
ATOM 679 C C . ALA A 1 89 ? -19.923 21.118 33.202 1.00 87.62 89 ALA A C 1
ATOM 681 O O . ALA A 1 89 ? -20.900 20.384 33.310 1.00 87.62 89 ALA A O 1
ATOM 682 N N . ARG A 1 90 ? -20.009 22.383 32.763 1.00 87.06 90 ARG A N 1
ATOM 683 C CA . ARG A 1 90 ? -21.250 23.059 32.348 1.00 87.06 90 ARG A CA 1
ATOM 684 C C . ARG A 1 90 ? -21.617 22.844 30.875 1.00 87.06 90 ARG A C 1
ATOM 686 O O . ARG A 1 90 ? -22.643 23.347 30.440 1.00 87.06 90 ARG A O 1
ATOM 693 N N . GLU A 1 91 ? -20.769 22.172 30.098 1.00 90.00 91 GLU A N 1
ATOM 694 C CA . GLU A 1 91 ? -21.052 21.892 28.688 1.00 90.00 91 GLU A CA 1
ATOM 695 C C . GLU A 1 91 ? -22.311 21.023 28.558 1.00 90.00 91 GLU A C 1
ATOM 697 O O . GLU A 1 91 ? -22.485 20.102 29.353 1.00 90.00 91 GLU A O 1
ATOM 702 N N . SER A 1 92 ? -23.171 21.294 27.574 1.00 88.19 92 SER A N 1
ATOM 703 C CA . SER A 1 92 ? -24.442 20.570 27.417 1.00 88.19 92 SER A CA 1
ATOM 704 C C . SER A 1 92 ? -24.237 19.093 27.075 1.00 88.19 92 SER A C 1
ATOM 706 O O . SER A 1 92 ? -23.254 18.713 26.421 1.00 88.19 92 SER A O 1
ATOM 708 N N . GLU A 1 93 ? -25.197 18.244 27.450 1.00 85.06 93 GLU A N 1
ATOM 709 C CA . GLU A 1 93 ? -25.205 16.840 27.031 1.00 85.06 93 GLU A CA 1
ATOM 710 C C . GLU A 1 93 ? -25.163 16.706 25.502 1.00 85.06 93 GLU A C 1
ATOM 712 O O . GLU A 1 93 ? -24.439 15.865 24.962 1.00 85.06 93 GLU A O 1
ATOM 717 N N . VAL A 1 94 ? -25.895 17.569 24.795 1.00 82.81 94 VAL A N 1
ATOM 718 C CA . VAL A 1 94 ? -25.962 17.579 23.329 1.00 82.81 94 VAL A CA 1
ATOM 719 C C . VAL A 1 94 ? -24.584 17.833 22.718 1.00 82.81 94 VAL A C 1
ATOM 721 O O . VAL A 1 94 ? -24.171 17.099 21.817 1.00 82.81 94 VAL A O 1
ATOM 724 N N . SER A 1 95 ? -23.837 18.813 23.231 1.00 86.06 95 SER A N 1
ATOM 725 C CA . SER A 1 95 ? -22.464 19.092 22.798 1.00 86.06 95 SER A CA 1
ATOM 726 C C . SER A 1 95 ? -21.533 17.907 23.059 1.00 86.06 95 SER A C 1
ATOM 728 O O . SER A 1 95 ? -20.772 17.511 22.175 1.00 86.06 95 SER A O 1
ATOM 730 N N . VAL A 1 96 ? -21.605 17.295 24.247 1.00 85.25 96 VAL A N 1
ATOM 731 C CA . VAL A 1 96 ? -20.791 16.117 24.594 1.00 85.25 96 VAL A CA 1
ATOM 732 C C . VAL A 1 96 ? -21.098 14.951 23.657 1.00 85.25 96 VAL A C 1
ATOM 734 O O . VAL A 1 96 ? -20.182 14.363 23.076 1.00 85.25 96 VAL A O 1
ATOM 737 N N . ARG A 1 97 ? -22.382 14.637 23.451 1.00 83.25 97 ARG A N 1
ATOM 738 C CA . ARG A 1 97 ? -22.817 13.582 22.529 1.00 83.25 97 ARG A CA 1
ATOM 739 C C . ARG A 1 97 ? -22.399 13.885 21.100 1.00 83.25 97 ARG A C 1
ATOM 741 O O . ARG A 1 97 ? -21.953 12.970 20.417 1.00 83.25 97 ARG A O 1
ATOM 748 N N . ARG A 1 98 ? -22.470 15.142 20.657 1.00 83.31 98 ARG A N 1
ATOM 749 C CA . ARG A 1 98 ? -21.984 15.569 19.340 1.00 83.31 98 ARG A CA 1
ATOM 750 C C . ARG A 1 98 ? -20.484 15.329 19.193 1.00 83.31 98 ARG A C 1
ATOM 752 O O . ARG A 1 98 ? -20.078 14.700 18.225 1.00 83.31 98 ARG A O 1
ATOM 759 N N . LEU A 1 99 ? -19.664 15.747 20.154 1.00 84.56 99 LEU A N 1
ATOM 760 C CA . LEU A 1 99 ? -18.215 15.513 20.124 1.00 84.56 99 LEU A CA 1
ATOM 761 C C . LEU A 1 99 ? -17.880 14.021 20.079 1.00 84.56 99 LEU A C 1
ATOM 763 O O . LEU A 1 99 ? -17.017 13.593 19.308 1.00 84.56 99 LEU A O 1
ATOM 767 N N . LEU A 1 100 ? -18.600 13.218 20.869 1.00 80.38 100 LEU A N 1
ATOM 768 C CA . LEU A 1 100 ? -18.511 11.770 20.773 1.00 80.38 100 LEU A CA 1
ATOM 769 C C . LEU A 1 100 ? -18.883 11.330 19.363 1.00 80.38 100 LEU A C 1
ATOM 771 O O . LEU A 1 100 ? -18.045 10.674 18.759 1.00 80.38 100 LEU A O 1
ATOM 775 N N . LEU A 1 101 ? -20.049 11.721 18.822 1.00 75.12 101 LEU A N 1
ATOM 776 C CA . LEU A 1 101 ? -20.547 11.438 17.458 1.00 75.12 101 LEU A CA 1
ATOM 777 C C . LEU A 1 101 ? -19.542 11.799 16.353 1.00 75.12 101 LEU A C 1
ATOM 779 O O . LEU A 1 101 ? -19.396 11.052 15.387 1.00 75.12 101 LEU A O 1
ATOM 783 N N . GLU A 1 102 ? -18.772 12.867 16.532 1.00 74.88 102 GLU A N 1
ATOM 784 C CA . GLU A 1 102 ? -17.705 13.316 15.626 1.00 74.88 102 GLU A CA 1
ATOM 785 C C . GLU A 1 102 ? -16.440 12.423 15.669 1.00 74.88 102 GLU A C 1
ATOM 787 O O . GLU A 1 102 ? -15.493 12.599 14.892 1.00 74.88 102 GLU A O 1
ATOM 792 N N . GLY A 1 103 ? -16.442 11.400 16.526 1.00 72.75 103 GLY A N 1
ATOM 793 C CA . GLY A 1 103 ? -15.415 10.365 16.609 1.00 72.75 103 GLY A CA 1
ATOM 794 C C . GLY A 1 103 ? -14.376 10.615 17.697 1.00 72.75 103 GLY A C 1
ATOM 795 O O . GLY A 1 103 ? -13.283 10.052 17.620 1.00 72.75 103 GLY A O 1
ATOM 796 N N . ALA A 1 104 ? -14.682 11.455 18.692 1.00 79.12 104 ALA A N 1
ATOM 797 C CA . ALA A 1 104 ? -13.844 11.570 19.877 1.00 79.12 104 ALA A CA 1
ATOM 798 C C . ALA A 1 104 ? -13.799 10.221 20.625 1.00 79.12 104 ALA A C 1
ATOM 800 O O . ALA A 1 104 ? -14.854 9.647 20.899 1.00 79.12 104 ALA A O 1
ATOM 801 N N . PRO A 1 105 ? -12.607 9.710 20.993 1.00 77.12 105 PRO A N 1
ATOM 802 C CA . PRO A 1 105 ? -12.500 8.455 21.742 1.00 77.12 105 PRO A CA 1
ATOM 803 C C . PRO A 1 105 ? -13.096 8.583 23.155 1.00 77.12 105 PRO A C 1
ATOM 805 O O . PRO A 1 105 ? -13.671 7.634 23.680 1.00 77.12 105 PRO A O 1
ATOM 808 N N . ALA A 1 106 ? -12.972 9.769 23.750 1.00 86.62 106 ALA A N 1
ATOM 809 C CA . ALA A 1 106 ? -13.652 10.190 24.965 1.00 86.62 106 ALA A CA 1
ATOM 810 C C . ALA A 1 106 ? -13.712 11.723 24.995 1.00 86.62 106 ALA A C 1
ATOM 812 O O . ALA A 1 106 ? -12.868 12.389 24.391 1.00 86.62 106 ALA A O 1
ATOM 813 N N . VAL A 1 107 ? -14.672 12.277 25.728 1.00 88.56 107 VAL A N 1
ATOM 814 C CA . VAL A 1 107 ? -14.753 13.702 26.059 1.00 88.56 107 VAL A CA 1
ATOM 815 C C . VAL A 1 107 ? -14.280 13.876 27.497 1.00 88.56 107 VAL A C 1
ATOM 817 O O . VAL A 1 107 ? -14.860 13.316 28.424 1.00 88.56 107 VA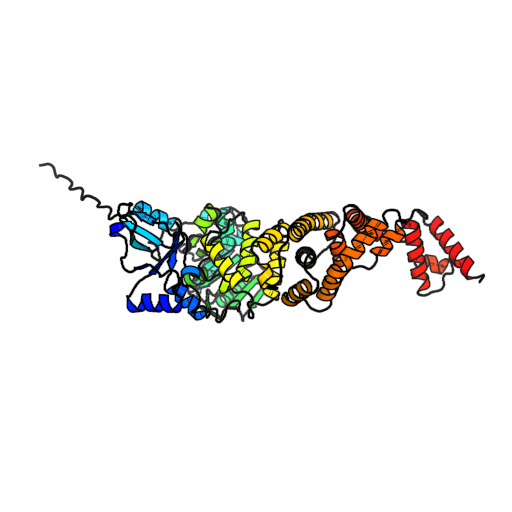L A O 1
ATOM 820 N N . LEU A 1 108 ? -13.198 14.622 27.698 1.00 90.38 108 LEU A N 1
ATOM 821 C CA . LEU A 1 108 ? -12.656 14.886 29.028 1.00 90.38 108 LEU A CA 1
ATOM 822 C C . LEU A 1 108 ? -13.349 16.102 29.633 1.00 90.38 108 LEU A C 1
ATOM 824 O O . LEU A 1 108 ? -13.496 17.125 28.970 1.00 90.38 108 LEU A O 1
ATOM 828 N N . VAL A 1 109 ? -13.729 16.016 30.901 1.00 89.12 109 VAL A N 1
ATOM 829 C CA . VAL A 1 109 ? -14.461 17.078 31.594 1.00 89.12 109 VAL A CA 1
ATOM 830 C C . VAL A 1 109 ? -13.538 17.771 32.585 1.00 89.12 109 VAL A C 1
ATOM 832 O O . VAL A 1 109 ? -12.849 17.109 33.366 1.00 89.12 109 VAL A O 1
ATOM 835 N N . ARG A 1 110 ? -13.496 19.107 32.548 1.00 90.62 110 ARG A N 1
ATOM 836 C CA . ARG A 1 110 ? -12.669 19.938 33.432 1.00 90.62 110 ARG A CA 1
ATOM 837 C C . ARG A 1 110 ? -13.490 20.852 34.336 1.00 90.62 110 ARG A C 1
ATOM 839 O O . ARG A 1 110 ? -14.490 21.431 33.913 1.00 90.62 110 ARG A O 1
ATOM 846 N N . GLU A 1 111 ? -12.956 21.078 35.529 1.00 87.50 111 GLU A N 1
ATOM 847 C CA . GLU A 1 111 ? -13.313 22.183 36.421 1.00 87.50 111 GLU A CA 1
ATOM 848 C C . GLU A 1 111 ? -12.051 23.016 36.666 1.00 87.50 111 GLU A C 1
ATOM 850 O O . GLU A 1 111 ? -10.996 22.504 37.059 1.00 87.50 111 GLU A O 1
ATOM 855 N N . GLY A 1 112 ? -12.111 24.307 36.328 1.00 84.69 112 GLY A N 1
ATOM 856 C CA . GLY A 1 112 ? -10.921 25.155 36.277 1.00 84.69 112 GLY A CA 1
ATOM 857 C C . GLY A 1 112 ? -9.850 24.576 35.340 1.00 84.69 112 GLY A C 1
ATOM 858 O O . GLY A 1 112 ? -10.092 24.393 34.140 1.00 84.69 112 GLY A O 1
ATOM 859 N N . ARG A 1 113 ? -8.662 24.285 35.891 1.00 81.00 113 ARG A N 1
ATOM 860 C CA . ARG A 1 113 ? -7.512 23.689 35.176 1.00 81.00 113 ARG A CA 1
ATOM 861 C C . ARG A 1 113 ? -7.409 22.163 35.317 1.00 81.00 113 ARG A C 1
ATOM 863 O O . ARG A 1 113 ? -6.566 21.554 34.654 1.00 81.00 113 ARG A O 1
ATOM 870 N N . ARG A 1 114 ? -8.235 21.539 36.163 1.00 84.88 114 ARG A N 1
ATOM 871 C CA . ARG A 1 114 ? -8.151 20.113 36.502 1.00 84.88 114 ARG A CA 1
ATOM 872 C C . ARG A 1 114 ? -9.183 19.314 35.710 1.00 84.88 114 ARG A C 1
ATOM 874 O O . ARG A 1 114 ? -10.342 19.700 35.633 1.00 84.88 114 ARG A O 1
ATOM 881 N N . ILE A 1 115 ? -8.768 18.182 35.141 1.00 86.19 115 ILE A N 1
ATOM 882 C CA . ILE A 1 115 ? -9.706 17.184 34.604 1.00 86.19 115 ILE A CA 1
ATOM 883 C C . ILE A 1 115 ? -10.366 16.500 35.800 1.00 86.19 115 ILE A C 1
ATOM 885 O O . ILE A 1 115 ? -9.634 15.999 36.658 1.00 86.19 115 ILE A O 1
ATOM 889 N N . VAL A 1 116 ? -11.699 16.500 35.849 1.00 85.62 116 VAL A N 1
ATOM 890 C CA . VAL A 1 116 ? -12.553 15.959 36.930 1.00 85.62 116 VAL A CA 1
ATOM 891 C C . VAL A 1 116 ? -13.357 14.718 36.515 1.00 85.62 116 VAL A C 1
ATOM 893 O O . VAL A 1 116 ? -13.913 14.033 37.371 1.00 85.62 116 VAL A O 1
ATOM 896 N N . GLY A 1 117 ? -13.379 14.391 35.220 1.00 85.81 117 GLY A N 1
ATOM 897 C CA . GLY A 1 117 ? -14.068 13.215 34.694 1.00 85.81 117 GLY A CA 1
ATOM 898 C C . GLY A 1 117 ? -13.806 12.973 33.215 1.00 85.81 117 GLY A C 1
ATOM 899 O O . GLY A 1 117 ? -13.137 13.761 32.540 1.00 85.81 117 GLY A O 1
ATOM 900 N N . ALA A 1 118 ? -14.353 11.873 32.710 1.00 87.25 118 ALA A N 1
ATOM 901 C CA . ALA A 1 118 ? -14.402 11.576 31.287 1.00 87.25 118 ALA A CA 1
ATOM 902 C C . ALA A 1 118 ? -15.744 10.931 30.922 1.00 87.25 118 ALA A C 1
ATOM 904 O O . ALA A 1 118 ? -16.284 10.126 31.682 1.00 87.25 118 ALA A O 1
ATOM 905 N N . VAL A 1 119 ? -16.253 11.272 29.744 1.00 86.31 119 VAL A N 1
ATOM 906 C CA . VAL A 1 119 ? -17.376 10.602 29.091 1.00 86.31 119 VAL A CA 1
ATOM 907 C C . VAL A 1 119 ? -16.784 9.785 27.948 1.00 86.31 119 VAL A C 1
ATOM 909 O O . VAL A 1 119 ? -16.276 10.338 26.973 1.00 86.31 119 VAL A O 1
ATOM 912 N N . GLU A 1 120 ? -16.762 8.466 28.094 1.00 79.25 120 GLU A N 1
ATOM 913 C CA . GLU A 1 120 ? -16.323 7.564 27.026 1.00 79.25 120 GLU A CA 1
ATOM 914 C C . GLU A 1 120 ? -17.413 7.469 25.958 1.00 79.25 120 GLU A C 1
ATOM 916 O O . GLU A 1 120 ? -18.603 7.559 26.267 1.00 79.25 120 GLU A O 1
ATOM 921 N N . ALA A 1 121 ? -17.028 7.235 24.703 1.00 66.38 121 ALA A N 1
ATOM 922 C CA . ALA A 1 121 ? -17.993 6.716 23.748 1.00 66.38 121 ALA A CA 1
ATOM 923 C C . ALA A 1 121 ? -18.445 5.346 24.272 1.00 66.38 121 ALA A C 1
ATOM 925 O O . ALA A 1 121 ? -17.658 4.399 24.275 1.00 66.38 121 ALA A O 1
ATOM 926 N N . SER A 1 122 ? -19.681 5.239 24.763 1.00 52.44 122 SER A N 1
ATOM 927 C CA . SER A 1 122 ? -20.299 3.936 25.001 1.00 52.44 122 SER A CA 1
ATOM 928 C C . SER A 1 122 ? -20.182 3.156 23.695 1.00 52.44 122 SER A C 1
ATOM 930 O O . SER A 1 122 ? -20.545 3.680 22.643 1.00 52.44 122 SER A O 1
ATOM 932 N N . ILE A 1 123 ? -19.603 1.960 23.740 1.00 46.75 123 ILE A N 1
ATOM 933 C CA . ILE A 1 123 ? -19.689 1.006 22.639 1.00 46.75 123 ILE A CA 1
ATOM 934 C C . ILE A 1 123 ? -20.709 -0.041 23.100 1.00 46.75 123 ILE A C 1
ATOM 936 O O . ILE A 1 123 ? -20.430 -0.721 24.090 1.00 46.75 123 ILE A O 1
ATOM 940 N N . PRO A 1 124 ? -21.881 -0.131 22.450 1.00 45.84 124 PRO A N 1
ATOM 941 C CA . PRO A 1 124 ? -22.332 0.690 21.327 1.00 45.84 124 PRO A CA 1
ATOM 942 C C . PRO A 1 124 ? -22.904 2.039 21.811 1.00 45.84 124 PRO A C 1
ATOM 944 O O . PRO A 1 124 ? -23.485 2.111 22.899 1.00 45.84 124 PRO A O 1
ATOM 947 N N . PRO A 1 125 ? -22.791 3.127 21.027 1.00 44.84 125 PRO A N 1
ATOM 948 C CA . PRO A 1 125 ? -23.675 4.269 21.219 1.00 44.84 125 PRO A CA 1
ATOM 949 C C . PRO A 1 125 ? -25.107 3.762 21.004 1.00 44.84 125 PRO A C 1
ATOM 951 O O . PRO A 1 125 ? -25.299 2.825 20.229 1.00 44.84 125 PRO A O 1
ATOM 954 N N . ALA A 1 126 ? -26.105 4.356 21.667 1.00 42.88 126 ALA A N 1
ATOM 955 C CA . ALA A 1 126 ? -27.509 4.094 21.335 1.00 42.88 126 ALA A CA 1
ATOM 956 C C . ALA A 1 126 ? -27.655 4.057 19.805 1.00 42.88 126 ALA A C 1
ATOM 958 O O . ALA A 1 126 ? -27.137 4.967 19.146 1.00 42.88 126 ALA A O 1
ATOM 959 N N . ALA A 1 127 ? -28.228 2.967 19.274 1.00 46.00 127 ALA A N 1
ATOM 960 C CA . ALA A 1 127 ? -28.197 2.666 17.849 1.00 46.00 127 ALA A CA 1
ATOM 961 C C . ALA A 1 127 ? -28.612 3.925 17.071 1.00 46.00 127 ALA A C 1
ATOM 963 O O . ALA A 1 127 ? -29.740 4.393 17.254 1.00 46.00 127 ALA A O 1
ATOM 964 N N . PRO A 1 128 ? -27.710 4.538 16.278 1.00 50.69 128 PRO A N 1
ATOM 965 C CA . PRO A 1 128 ? -28.116 5.643 15.427 1.00 50.69 128 PRO A CA 1
ATOM 966 C C . PRO A 1 128 ? -29.263 5.154 14.530 1.00 50.69 128 PRO A C 1
ATOM 968 O O . PRO A 1 128 ? -29.335 3.951 14.254 1.00 50.69 128 PRO A O 1
ATOM 971 N N . PRO A 1 129 ? -30.168 6.042 14.080 1.00 54.84 129 PRO A N 1
ATOM 972 C CA . PRO A 1 129 ? -31.219 5.644 13.152 1.00 54.84 129 PRO A CA 1
ATOM 973 C C . PRO A 1 129 ? -30.590 4.873 11.990 1.00 54.84 129 PRO A C 1
ATOM 975 O O . PRO A 1 129 ? -29.568 5.306 11.448 1.00 54.84 129 PRO A O 1
ATOM 978 N N . ALA A 1 130 ? -31.154 3.706 11.667 1.00 66.69 130 ALA A N 1
ATOM 979 C CA . ALA A 1 130 ? -30.614 2.830 10.638 1.00 66.69 130 ALA A CA 1
ATOM 980 C C . ALA A 1 130 ? -30.536 3.606 9.318 1.00 66.69 130 ALA A C 1
ATOM 982 O O . ALA A 1 130 ? -31.554 3.947 8.715 1.00 66.69 130 ALA A O 1
ATOM 983 N N . ILE A 1 131 ? -29.317 3.936 8.886 1.00 83.06 131 ILE A N 1
ATOM 984 C CA . ILE A 1 131 ? -29.107 4.625 7.617 1.00 83.06 131 ILE A CA 1
ATOM 985 C C . ILE A 1 131 ? -29.311 3.582 6.524 1.00 83.06 131 ILE A C 1
ATOM 987 O O . ILE A 1 131 ? -28.501 2.665 6.378 1.00 83.06 131 ILE A O 1
ATOM 991 N N . SER A 1 132 ? -30.390 3.718 5.757 1.00 90.19 132 SER A N 1
ATOM 992 C CA . SER A 1 132 ? -30.604 2.890 4.574 1.00 90.19 132 SER A CA 1
ATOM 993 C C . SER A 1 132 ? -29.753 3.402 3.415 1.00 90.19 132 SER A C 1
ATOM 995 O O . SER A 1 132 ? -29.833 4.567 3.019 1.00 90.19 132 SER A O 1
ATOM 997 N N . LEU A 1 133 ? -28.926 2.519 2.862 1.00 92.00 133 LEU A N 1
ATOM 998 C CA . LEU A 1 133 ? -28.195 2.731 1.617 1.00 92.00 133 LEU A CA 1
ATOM 999 C C . LEU A 1 133 ? -28.933 2.165 0.406 1.00 92.00 133 LEU A C 1
ATOM 1001 O O . LEU A 1 133 ? -28.392 2.251 -0.692 1.00 92.00 133 LEU A O 1
ATOM 1005 N N . LEU A 1 134 ? -30.156 1.649 0.569 1.00 91.50 134 LEU A N 1
ATOM 1006 C CA . LEU A 1 134 ? -30.938 1.086 -0.533 1.00 91.50 134 LEU A CA 1
ATOM 1007 C C . LEU A 1 134 ? -31.048 2.034 -1.744 1.00 91.50 134 LEU A C 1
ATOM 1009 O O . LEU A 1 134 ? -30.678 1.601 -2.834 1.00 91.50 134 LEU A O 1
ATOM 1013 N N . PRO A 1 135 ? -31.369 3.338 -1.585 1.00 91.06 135 PRO A N 1
ATOM 1014 C CA . PRO A 1 135 ? -31.429 4.245 -2.734 1.00 91.06 135 PRO A CA 1
ATOM 1015 C C . PRO A 1 135 ? -30.084 4.409 -3.456 1.00 91.06 135 PRO A C 1
ATOM 1017 O O . PRO A 1 135 ? -30.035 4.666 -4.655 1.00 91.06 135 PRO A O 1
ATOM 1020 N N . ARG A 1 136 ? -28.962 4.280 -2.731 1.00 90.88 136 ARG A N 1
ATOM 1021 C CA . ARG A 1 136 ? -27.621 4.314 -3.336 1.00 90.88 136 ARG A CA 1
ATOM 1022 C C . ARG A 1 136 ? -27.290 2.993 -4.022 1.00 90.88 136 ARG A C 1
ATOM 1024 O O . ARG A 1 136 ? -26.702 3.023 -5.092 1.00 90.88 136 ARG A O 1
ATOM 1031 N N . LEU A 1 137 ? -27.669 1.858 -3.439 1.00 90.44 137 LEU A N 1
ATOM 1032 C CA . LEU A 1 137 ? -27.486 0.546 -4.062 1.00 90.44 137 LEU A CA 1
ATOM 1033 C C . LEU A 1 137 ? -28.219 0.477 -5.406 1.00 90.44 137 LEU A C 1
ATOM 1035 O O . LEU A 1 137 ? -27.617 0.085 -6.396 1.00 90.44 137 LEU A O 1
ATOM 1039 N N . GLU A 1 138 ? -29.472 0.927 -5.450 1.00 90.94 138 GLU A N 1
ATOM 1040 C CA . GLU A 1 138 ? -30.297 0.931 -6.666 1.00 90.94 138 GLU A CA 1
ATOM 1041 C C . GLU A 1 138 ? -29.771 1.880 -7.747 1.00 90.94 138 GLU A C 1
ATOM 1043 O O . GLU A 1 138 ? -29.893 1.594 -8.935 1.00 90.94 138 GLU A O 1
ATOM 1048 N N . ARG A 1 139 ? -29.163 3.001 -7.348 1.00 89.81 139 ARG A N 1
ATOM 1049 C CA . ARG A 1 139 ? -28.632 3.994 -8.287 1.00 89.81 139 ARG A CA 1
ATOM 1050 C C . ARG A 1 139 ? -27.237 3.655 -8.813 1.00 89.81 139 ARG A C 1
ATOM 1052 O O . ARG A 1 139 ? -26.940 3.925 -9.975 1.00 89.81 139 ARG A O 1
ATOM 1059 N N . GLU A 1 140 ? -26.358 3.147 -7.952 1.00 89.56 140 GLU A N 1
ATOM 1060 C CA . GLU A 1 140 ? -24.929 3.000 -8.258 1.00 89.56 140 GLU A CA 1
ATOM 1061 C C . GLU A 1 140 ? -24.547 1.587 -8.727 1.00 89.56 140 GLU A C 1
ATOM 1063 O O . GLU A 1 140 ? -23.520 1.434 -9.394 1.00 89.56 140 GLU A O 1
ATOM 1068 N N . LEU A 1 141 ? -25.331 0.553 -8.390 1.00 88.00 141 LEU A N 1
ATOM 1069 C CA . LEU A 1 141 ? -25.040 -0.826 -8.788 1.00 88.00 141 LEU A CA 1
ATOM 1070 C C . LEU A 1 141 ? -25.839 -1.246 -10.029 1.00 88.00 141 LEU A C 1
ATOM 1072 O O . LEU A 1 141 ? -27.018 -0.918 -10.146 1.00 88.00 141 LEU A O 1
ATOM 1076 N N . PRO A 1 142 ? -25.237 -2.032 -10.941 1.00 87.44 142 PRO A N 1
ATOM 1077 C CA . PRO A 1 142 ? -25.985 -2.697 -12.002 1.00 87.44 142 PRO A CA 1
ATOM 1078 C C . PRO A 1 142 ? -27.074 -3.621 -11.437 1.00 87.44 142 PRO A C 1
ATOM 1080 O O . PRO A 1 142 ? -26.861 -4.268 -10.411 1.00 87.44 142 PRO A O 1
ATOM 1083 N N . GLY A 1 143 ? -28.199 -3.757 -12.150 1.00 87.75 143 GLY A N 1
ATOM 1084 C CA . GLY A 1 143 ? -29.298 -4.664 -11.779 1.00 87.75 143 GLY A CA 1
ATOM 1085 C C . GLY A 1 143 ? -28.840 -6.089 -11.417 1.00 87.75 143 GLY A C 1
ATOM 1086 O O . GLY A 1 143 ? -29.134 -6.535 -10.309 1.00 87.75 143 GLY A O 1
ATOM 1087 N N . PRO A 1 144 ? -28.015 -6.760 -12.251 1.00 87.31 144 PRO A N 1
ATOM 1088 C CA . PRO A 1 144 ? -27.489 -8.093 -11.935 1.00 87.31 144 PRO A CA 1
ATOM 1089 C C . PRO A 1 144 ? -26.680 -8.148 -10.631 1.00 87.31 144 PRO A C 1
ATOM 1091 O O . PRO A 1 144 ? -26.742 -9.126 -9.888 1.00 87.31 144 PRO A O 1
ATOM 1094 N N . THR A 1 145 ? -25.936 -7.085 -10.319 1.00 89.38 145 THR A N 1
ATOM 1095 C CA . THR A 1 145 ? -25.161 -6.973 -9.078 1.00 89.38 145 THR A CA 1
ATOM 1096 C C . THR A 1 145 ? -26.077 -6.810 -7.868 1.00 89.38 145 THR A C 1
ATOM 1098 O O . THR A 1 145 ? -25.852 -7.441 -6.836 1.00 89.38 145 THR A O 1
ATOM 1101 N N . LEU A 1 146 ? -27.128 -5.996 -7.979 1.00 90.81 146 LEU A N 1
ATOM 1102 C CA . LEU A 1 146 ? -28.105 -5.811 -6.906 1.00 90.81 146 LEU A CA 1
ATOM 1103 C C . LEU A 1 146 ? -28.881 -7.104 -6.616 1.00 90.81 146 LEU A C 1
ATOM 1105 O O . LEU A 1 146 ? -29.067 -7.470 -5.454 1.00 90.81 146 LEU A O 1
ATOM 1109 N N . ASP A 1 147 ? -29.280 -7.823 -7.662 1.00 90.50 147 ASP A N 1
ATOM 1110 C CA . ASP A 1 147 ? -29.963 -9.109 -7.531 1.00 90.50 147 ASP A CA 1
ATOM 1111 C C . ASP A 1 147 ? -29.046 -10.182 -6.937 1.00 90.50 147 ASP A C 1
ATOM 1113 O O . ASP A 1 147 ? -29.491 -10.976 -6.105 1.00 90.50 147 ASP A O 1
ATOM 1117 N N . CYS A 1 148 ? -27.751 -10.155 -7.278 1.00 91.00 148 CYS A N 1
ATOM 1118 C CA . CYS A 1 148 ? -26.734 -10.986 -6.635 1.00 91.00 148 CYS A CA 1
ATOM 1119 C C . CYS A 1 148 ? -26.721 -10.771 -5.118 1.00 91.00 148 CYS A C 1
ATOM 1121 O O . CYS A 1 148 ? -26.839 -11.726 -4.351 1.00 91.00 148 CYS A O 1
ATOM 1123 N N . LEU A 1 149 ? -26.655 -9.511 -4.672 1.00 93.56 149 LEU A N 1
ATOM 1124 C CA . LEU A 1 149 ? -26.632 -9.163 -3.250 1.00 93.56 149 LEU A CA 1
ATOM 1125 C C . LEU A 1 149 ? -27.885 -9.647 -2.507 1.00 93.56 149 LEU A C 1
ATOM 1127 O O . LEU A 1 149 ? -27.770 -10.181 -1.402 1.00 93.56 149 LEU A O 1
ATOM 1131 N N . ARG A 1 150 ? -29.072 -9.501 -3.111 1.00 94.00 150 ARG A N 1
ATOM 1132 C CA . ARG A 1 150 ? -30.333 -9.997 -2.530 1.00 94.00 150 ARG A CA 1
ATOM 1133 C C . ARG A 1 150 ? -30.319 -11.517 -2.362 1.00 94.00 150 ARG A C 1
ATOM 1135 O O . ARG A 1 150 ? -30.707 -12.024 -1.311 1.00 94.00 150 ARG A O 1
ATOM 1142 N N . ARG A 1 151 ? -29.836 -12.248 -3.370 1.00 92.31 151 ARG A N 1
ATOM 1143 C CA . ARG A 1 151 ? -29.759 -13.717 -3.331 1.00 92.31 151 ARG A CA 1
ATOM 1144 C C . ARG A 1 151 ? -28.706 -14.232 -2.360 1.00 92.31 151 ARG A C 1
ATOM 1146 O O . ARG A 1 151 ? -28.978 -15.201 -1.660 1.00 92.31 151 ARG A O 1
ATOM 1153 N N . ILE A 1 152 ? -27.552 -13.569 -2.261 1.00 94.44 152 ILE A N 1
ATOM 1154 C CA . ILE A 1 152 ? -26.542 -13.853 -1.229 1.00 94.44 152 ILE A CA 1
ATOM 1155 C C . ILE A 1 152 ? -27.181 -13.763 0.160 1.00 94.44 152 ILE A C 1
ATOM 1157 O O . ILE A 1 152 ? -27.014 -14.664 0.980 1.00 94.44 152 ILE A O 1
ATOM 1161 N N . GLY A 1 153 ? -27.954 -12.701 0.399 1.00 95.19 153 GLY A N 1
ATOM 1162 C CA . GLY A 1 153 ? -28.725 -12.513 1.623 1.00 95.19 153 GLY A CA 1
ATOM 1163 C C . GLY A 1 153 ? -29.668 -13.667 1.941 1.00 95.19 153 GLY A C 1
ATOM 1164 O O . GLY A 1 153 ? -29.596 -14.239 3.028 1.00 95.19 153 GLY A O 1
ATOM 1165 N N . ALA A 1 154 ? -30.518 -14.030 0.979 1.00 94.19 154 ALA A N 1
ATOM 1166 C CA . ALA A 1 154 ? -31.473 -15.127 1.122 1.00 94.19 154 ALA A CA 1
ATOM 1167 C C . ALA A 1 154 ? -30.783 -16.492 1.316 1.00 94.19 154 ALA A C 1
ATOM 1169 O O . ALA A 1 154 ? -31.187 -17.277 2.170 1.00 94.19 154 ALA A O 1
ATOM 1170 N N . SER A 1 155 ? -29.707 -16.758 0.570 1.00 93.44 155 SER A N 1
ATOM 1171 C CA . SER A 1 155 ? -28.912 -17.987 0.687 1.00 93.44 155 SER A CA 1
ATOM 1172 C C . SER A 1 155 ? -28.247 -18.128 2.053 1.00 93.44 155 SER A C 1
ATOM 1174 O O . SER A 1 155 ? -28.198 -19.231 2.593 1.00 93.44 155 SER A O 1
ATOM 1176 N N . ALA A 1 156 ? -27.741 -17.028 2.618 1.00 95.25 156 ALA A N 1
ATOM 1177 C CA . ALA A 1 156 ? -27.171 -17.029 3.960 1.00 95.25 156 ALA A CA 1
ATOM 1178 C C . ALA A 1 156 ? -28.245 -17.274 5.030 1.00 95.25 156 ALA A C 1
ATOM 1180 O O . ALA A 1 156 ? -28.058 -18.134 5.890 1.00 95.25 156 ALA A O 1
ATOM 1181 N N . GLU A 1 157 ? -29.388 -16.585 4.941 1.00 94.44 157 GLU A N 1
ATOM 1182 C CA . GLU A 1 157 ? -30.494 -16.739 5.895 1.00 94.44 157 GLU A CA 1
ATOM 1183 C C . GLU A 1 157 ? -31.055 -18.171 5.897 1.00 94.44 157 GLU A C 1
ATOM 1185 O O . GLU A 1 157 ? -31.292 -18.737 6.964 1.00 94.44 157 GLU A O 1
ATOM 1190 N N . ALA A 1 158 ? -31.163 -18.803 4.722 1.00 92.88 158 ALA A N 1
ATOM 1191 C CA . ALA A 1 158 ? -31.646 -20.177 4.570 1.00 92.88 158 ALA A CA 1
ATOM 1192 C C . ALA A 1 158 ? -30.806 -21.229 5.320 1.00 92.88 158 ALA A C 1
ATOM 1194 O O . ALA A 1 158 ? -31.308 -22.312 5.613 1.00 92.88 158 ALA A O 1
ATOM 1195 N N . ILE A 1 159 ? -29.542 -20.929 5.635 1.00 93.25 159 ILE A N 1
ATOM 1196 C CA . ILE A 1 159 ? -28.650 -21.818 6.396 1.00 93.25 159 ILE A CA 1
ATOM 1197 C C . ILE A 1 159 ? -28.326 -21.279 7.798 1.00 93.25 159 ILE A C 1
ATOM 1199 O O . ILE A 1 159 ? -27.388 -21.748 8.441 1.00 93.25 159 ILE A O 1
ATOM 1203 N N . GLY A 1 160 ? -29.076 -20.280 8.276 1.00 93.44 160 GLY A N 1
ATOM 1204 C CA . GLY A 1 160 ? -28.886 -19.678 9.599 1.00 93.44 160 GLY A CA 1
ATOM 1205 C C . GLY A 1 160 ? -27.658 -18.767 9.721 1.00 93.44 160 GLY A C 1
ATOM 1206 O O . GLY A 1 160 ? -27.220 -18.485 10.836 1.00 93.44 160 GLY A O 1
ATOM 1207 N N . ALA A 1 161 ? -27.092 -18.307 8.603 1.00 95.19 161 ALA A N 1
ATOM 1208 C CA . ALA A 1 161 ? -25.971 -17.371 8.560 1.00 95.19 161 ALA A CA 1
ATOM 1209 C C . ALA A 1 161 ? -26.439 -15.936 8.253 1.00 95.19 161 ALA A C 1
ATOM 1211 O O . ALA A 1 161 ? -27.545 -15.707 7.764 1.00 95.19 161 ALA A O 1
ATOM 1212 N N . ARG A 1 162 ? -25.575 -14.944 8.503 1.00 95.88 162 ARG A N 1
ATOM 1213 C CA . ARG A 1 162 ? -25.831 -13.537 8.139 1.00 95.88 162 ARG A CA 1
ATOM 1214 C C . ARG A 1 162 ? -24.751 -13.025 7.196 1.00 95.88 162 ARG A C 1
ATOM 1216 O O . ARG A 1 162 ? -23.569 -13.108 7.518 1.00 95.88 162 ARG A O 1
ATOM 1223 N N . ALA A 1 163 ? -25.155 -12.492 6.045 1.00 96.94 163 ALA A N 1
ATOM 1224 C CA . ALA A 1 163 ? -24.244 -11.957 5.036 1.00 96.94 163 ALA A CA 1
ATOM 1225 C C . ALA A 1 163 ? -24.245 -10.424 5.002 1.00 96.94 163 ALA A C 1
ATOM 1227 O O . ALA A 1 163 ? -25.276 -9.768 5.192 1.00 96.94 163 ALA A O 1
ATOM 1228 N N . TYR A 1 164 ? -23.072 -9.868 4.713 1.00 97.19 164 TYR A N 1
ATOM 1229 C CA . TYR A 1 164 ? -22.816 -8.438 4.696 1.00 97.19 164 TYR A CA 1
ATOM 1230 C C . TYR A 1 164 ? -21.907 -8.069 3.526 1.00 97.19 164 TYR A C 1
ATOM 1232 O O . TYR A 1 164 ? -20.859 -8.687 3.360 1.00 97.19 164 TYR A O 1
ATOM 1240 N N . ALA A 1 165 ? -22.237 -7.021 2.770 1.00 96.12 165 ALA A N 1
ATOM 1241 C CA . ALA A 1 165 ? -21.259 -6.405 1.873 1.00 96.12 165 ALA A CA 1
ATOM 1242 C C . ALA A 1 165 ? -20.312 -5.534 2.708 1.00 96.12 165 ALA A C 1
ATOM 1244 O O . ALA A 1 165 ? -20.778 -4.739 3.524 1.00 96.12 165 ALA A O 1
ATOM 1245 N N . VAL A 1 166 ? -18.997 -5.673 2.548 1.00 94.88 166 VAL A N 1
ATOM 1246 C CA . VAL A 1 166 ? -17.999 -5.059 3.443 1.00 94.88 166 VAL A CA 1
ATOM 1247 C C . VAL A 1 166 ? -16.864 -4.387 2.682 1.00 94.88 166 VAL A C 1
ATOM 1249 O O . VAL A 1 166 ? -16.581 -4.706 1.539 1.00 94.88 166 VAL A O 1
ATOM 1252 N N . GLY A 1 167 ? -16.135 -3.480 3.332 1.00 87.38 167 GLY A N 1
ATOM 1253 C CA . GLY A 1 167 ? -14.879 -2.965 2.780 1.00 87.38 167 GLY A CA 1
ATOM 1254 C C . GLY A 1 167 ? -15.059 -1.946 1.654 1.00 87.38 167 GLY A C 1
ATOM 1255 O O . GLY A 1 167 ? -15.723 -0.925 1.840 1.00 87.38 167 GLY A O 1
ATOM 1256 N N . GLY A 1 168 ? -14.381 -2.176 0.523 1.00 86.81 168 GLY A N 1
ATOM 1257 C CA . GLY A 1 168 ? -14.241 -1.191 -0.555 1.00 86.81 168 GLY A CA 1
ATOM 1258 C C . GLY A 1 168 ? -15.573 -0.783 -1.176 1.00 86.81 168 GLY A C 1
ATOM 1259 O O . GLY A 1 168 ? -15.802 0.409 -1.371 1.00 86.81 168 GLY A O 1
ATOM 1260 N N . ILE A 1 169 ? -16.476 -1.746 -1.378 1.00 90.12 169 ILE A N 1
ATOM 1261 C CA . ILE A 1 169 ? -17.803 -1.502 -1.952 1.00 90.12 169 ILE A CA 1
ATOM 1262 C C . ILE A 1 169 ? -18.617 -0.498 -1.139 1.00 90.12 169 ILE A C 1
ATOM 1264 O O . ILE A 1 169 ? -19.144 0.457 -1.698 1.00 90.12 169 ILE A O 1
ATOM 1268 N N . VAL A 1 170 ? -18.673 -0.651 0.186 1.00 93.62 170 VAL A N 1
ATOM 1269 C CA . VAL A 1 170 ? -19.475 0.233 1.048 1.00 93.62 170 VAL A CA 1
ATOM 1270 C C . VAL A 1 170 ? -18.946 1.665 0.989 1.00 93.62 170 VAL A C 1
ATOM 1272 O O . VAL A 1 170 ? -19.712 2.620 0.867 1.00 93.62 170 VAL A O 1
ATOM 1275 N N . ARG A 1 171 ? -17.621 1.820 1.025 1.00 93.94 171 ARG A N 1
ATOM 1276 C CA . ARG A 1 171 ? -16.954 3.117 0.884 1.00 93.94 171 ARG A CA 1
ATOM 1277 C C . ARG A 1 171 ? -17.229 3.750 -0.477 1.00 93.94 171 ARG A C 1
ATOM 1279 O O . ARG A 1 171 ? -17.540 4.936 -0.544 1.00 93.94 171 ARG A O 1
ATOM 1286 N N . ASP A 1 172 ? -17.081 2.981 -1.548 1.00 91.19 172 ASP A N 1
ATOM 1287 C CA . ASP A 1 172 ? -17.176 3.489 -2.913 1.00 91.19 172 ASP A CA 1
ATOM 1288 C C . ASP A 1 172 ? -18.633 3.853 -3.262 1.00 91.19 172 ASP A C 1
ATOM 1290 O O . ASP A 1 172 ? -18.863 4.915 -3.840 1.00 91.19 172 ASP A O 1
ATOM 1294 N N . LEU A 1 173 ? -19.618 3.106 -2.747 1.00 90.88 173 LEU A N 1
ATOM 1295 C CA . LEU A 1 173 ? -21.042 3.472 -2.777 1.00 90.88 173 LEU A CA 1
ATOM 1296 C C . LEU A 1 173 ? -21.324 4.812 -2.082 1.00 90.88 173 LEU A C 1
ATOM 1298 O O . LEU A 1 173 ? -22.068 5.644 -2.599 1.00 90.88 173 LEU A O 1
ATOM 1302 N N . LEU A 1 174 ? -20.722 5.057 -0.913 1.00 91.38 174 LEU A N 1
ATOM 1303 C CA . LEU A 1 174 ? -20.864 6.337 -0.207 1.00 91.38 174 LEU A CA 1
ATOM 1304 C C . LEU A 1 174 ? -20.207 7.507 -0.958 1.00 91.38 174 LEU A C 1
ATOM 1306 O O . LEU A 1 174 ? -20.623 8.650 -0.772 1.00 91.38 174 LEU A O 1
ATOM 1310 N N . LEU A 1 175 ? -19.213 7.230 -1.808 1.00 90.56 175 LEU A N 1
ATOM 1311 C CA . LEU A 1 175 ? -18.574 8.209 -2.693 1.00 90.56 175 LEU A CA 1
ATOM 1312 C C . LEU A 1 175 ? -19.299 8.388 -4.037 1.00 90.56 175 LEU A C 1
ATOM 1314 O O . LEU A 1 175 ? -18.847 9.210 -4.832 1.00 90.56 175 LEU A O 1
ATOM 1318 N N . GLY A 1 176 ? -20.373 7.635 -4.309 1.00 87.94 176 GLY A N 1
ATOM 1319 C CA . GLY A 1 176 ? -21.049 7.639 -5.613 1.00 87.94 176 GLY A CA 1
ATOM 1320 C C . GLY A 1 176 ? -20.175 7.078 -6.739 1.00 87.94 176 GLY A C 1
ATOM 1321 O O . GLY A 1 176 ? -20.181 7.595 -7.852 1.00 87.94 176 GLY A O 1
ATOM 1322 N N . ARG A 1 177 ? -19.335 6.081 -6.433 1.00 86.31 177 ARG A N 1
ATOM 1323 C CA . ARG A 1 177 ? -18.474 5.399 -7.405 1.00 86.31 177 ARG A CA 1
ATOM 1324 C C . ARG A 1 177 ? -19.045 4.018 -7.707 1.00 86.31 177 ARG A C 1
ATOM 1326 O O . ARG A 1 177 ? -19.370 3.267 -6.790 1.00 86.31 177 ARG A O 1
ATOM 1333 N N . ARG A 1 178 ? -19.098 3.665 -8.992 1.00 80.69 178 ARG A N 1
ATOM 1334 C CA . ARG A 1 178 ? -19.484 2.320 -9.437 1.00 80.69 178 ARG A CA 1
ATOM 1335 C C . ARG A 1 178 ? -18.395 1.306 -9.086 1.00 80.69 178 ARG A C 1
ATOM 1337 O O . ARG A 1 178 ? -17.209 1.596 -9.234 1.00 80.69 178 ARG A O 1
ATOM 1344 N N . THR A 1 179 ? -18.809 0.117 -8.659 1.00 75.69 179 THR A N 1
ATOM 1345 C CA . THR A 1 179 ? -17.929 -1.027 -8.391 1.00 75.69 179 THR A CA 1
ATOM 1346 C C . THR A 1 179 ? -18.595 -2.319 -8.852 1.00 75.69 179 THR A C 1
ATOM 1348 O O . THR A 1 179 ? -19.817 -2.451 -8.782 1.00 75.69 179 THR A O 1
ATOM 1351 N N . SER A 1 180 ? -17.787 -3.258 -9.333 1.00 69.44 180 SER A N 1
ATOM 1352 C CA . SER A 1 180 ? -18.218 -4.584 -9.788 1.00 69.44 180 SER A CA 1
ATOM 1353 C C . SER A 1 180 ? -17.689 -5.721 -8.914 1.00 69.44 180 SER A C 1
ATOM 1355 O O . SER A 1 180 ? -18.176 -6.839 -9.034 1.00 69.44 180 SER A O 1
ATOM 1357 N N . GLU A 1 181 ? -16.712 -5.453 -8.046 1.00 78.25 181 GLU A N 1
ATOM 1358 C CA . GLU A 1 181 ? -16.159 -6.441 -7.116 1.00 78.25 181 GLU A CA 1
ATOM 1359 C C . GLU A 1 181 ? -16.991 -6.457 -5.829 1.00 78.25 181 GLU A C 1
ATOM 1361 O O . GLU A 1 181 ? -17.191 -5.414 -5.190 1.00 78.25 181 GLU A O 1
ATOM 1366 N N . LEU A 1 182 ? -17.509 -7.637 -5.475 1.00 89.81 182 LEU A N 1
ATOM 1367 C CA . LEU A 1 182 ? -18.333 -7.842 -4.287 1.00 89.81 182 LEU A CA 1
ATOM 1368 C C . LEU A 1 182 ? -17.534 -8.547 -3.190 1.00 89.81 182 LEU A C 1
ATOM 1370 O O . LEU A 1 182 ? -17.373 -9.763 -3.220 1.00 89.81 182 LEU A O 1
ATOM 1374 N N . ASP A 1 183 ? -17.102 -7.780 -2.191 1.00 93.75 183 ASP A N 1
ATOM 1375 C CA . ASP A 1 183 ? -16.524 -8.302 -0.951 1.00 93.75 183 ASP A CA 1
ATOM 1376 C C . ASP A 1 183 ? -17.636 -8.599 0.067 1.00 93.75 183 ASP A C 1
ATOM 1378 O O . ASP A 1 183 ? -18.296 -7.681 0.571 1.00 93.75 183 ASP A O 1
ATOM 1382 N N . ILE A 1 184 ? -17.822 -9.872 0.413 1.00 96.00 184 ILE A N 1
ATOM 1383 C CA . ILE A 1 184 ? -18.878 -10.344 1.311 1.00 96.00 184 ILE A CA 1
ATOM 1384 C C . ILE A 1 184 ? -18.277 -10.978 2.568 1.00 96.00 184 ILE A C 1
ATOM 1386 O O . ILE A 1 184 ? -17.492 -11.924 2.502 1.00 96.00 184 ILE A O 1
ATOM 1390 N N . ALA A 1 185 ? -18.697 -10.496 3.736 1.00 96.31 185 ALA A N 1
ATOM 1391 C CA . ALA A 1 185 ? -18.455 -11.165 5.008 1.00 96.31 185 ALA A CA 1
ATOM 1392 C C . ALA A 1 185 ? -19.691 -11.961 5.429 1.00 96.31 185 ALA A C 1
ATOM 1394 O O . ALA A 1 185 ? -20.812 -11.455 5.360 1.00 96.31 185 ALA A O 1
ATOM 1395 N N . VAL A 1 186 ? -19.484 -13.184 5.909 1.00 96.25 186 VAL A N 1
ATOM 1396 C CA . VAL A 1 186 ? -20.548 -14.052 6.422 1.00 96.25 186 VAL A CA 1
ATOM 1397 C C . VAL A 1 186 ? -20.281 -14.367 7.889 1.00 96.25 186 VAL A C 1
ATOM 1399 O O . VAL A 1 186 ? -19.275 -14.987 8.225 1.00 96.25 186 VAL A O 1
ATOM 1402 N N . GLU A 1 187 ? -21.183 -13.967 8.777 1.00 94.81 187 GLU A N 1
ATOM 1403 C CA . GLU A 1 187 ? -21.235 -14.517 10.131 1.00 94.81 187 GLU A CA 1
ATOM 1404 C C . GLU A 1 187 ? -21.864 -15.912 10.062 1.00 94.81 187 GLU A C 1
ATOM 1406 O O . GLU A 1 187 ? -23.084 -16.062 9.972 1.00 94.81 187 GLU A O 1
ATOM 1411 N N . GLY A 1 188 ? -21.001 -16.924 10.032 1.00 92.12 188 GLY A N 1
ATOM 1412 C CA . GLY A 1 188 ? -21.355 -18.313 9.754 1.00 92.12 188 GLY A CA 1
ATOM 1413 C C . GLY A 1 188 ? -20.368 -18.942 8.769 1.00 92.12 188 GLY A C 1
ATOM 1414 O O . GLY A 1 188 ? -19.245 -18.458 8.593 1.00 92.12 188 GLY A O 1
ATOM 1415 N N . ASP A 1 189 ? -20.778 -20.028 8.118 1.00 91.31 189 ASP A N 1
ATOM 1416 C CA . ASP A 1 189 ? -19.952 -20.719 7.126 1.00 91.31 189 ASP A CA 1
ATOM 1417 C C . ASP A 1 189 ? -20.074 -20.055 5.742 1.00 91.31 189 ASP A C 1
ATOM 1419 O O . ASP A 1 189 ? -21.033 -20.278 5.001 1.00 91.31 189 ASP A O 1
ATOM 1423 N N . ALA A 1 190 ? -19.074 -19.248 5.376 1.00 93.00 190 ALA A N 1
ATOM 1424 C CA . ALA A 1 190 ? -19.021 -18.595 4.072 1.00 93.00 190 ALA A CA 1
ATOM 1425 C C . ALA A 1 190 ? -18.889 -19.594 2.914 1.00 93.00 190 ALA A C 1
ATOM 1427 O O . ALA A 1 190 ? -19.395 -19.328 1.827 1.00 93.00 190 ALA A O 1
ATOM 1428 N N . LEU A 1 191 ? -18.238 -20.745 3.124 1.00 92.38 191 LEU A N 1
ATOM 1429 C CA . LEU A 1 191 ? -18.092 -21.767 2.087 1.00 92.38 191 LEU A CA 1
ATOM 1430 C C . LEU A 1 191 ? -19.435 -22.444 1.818 1.00 92.38 191 LEU A C 1
ATOM 1432 O O . LEU A 1 191 ? -19.738 -22.735 0.663 1.00 92.38 191 LEU A O 1
ATOM 1436 N N . ALA A 1 192 ? -20.242 -22.678 2.855 1.00 92.50 192 ALA A N 1
ATOM 1437 C CA . ALA A 1 192 ? -21.593 -23.206 2.694 1.00 92.50 192 ALA A CA 1
ATOM 1438 C C . ALA A 1 192 ? -22.479 -22.241 1.889 1.00 92.50 192 ALA A C 1
ATOM 1440 O O . ALA A 1 192 ? -23.115 -22.669 0.924 1.00 92.50 192 ALA A O 1
ATOM 1441 N N . VAL A 1 193 ? -22.446 -20.938 2.209 1.00 93.19 193 VAL A N 1
ATOM 1442 C CA . VAL A 1 193 ? -23.151 -19.904 1.422 1.00 93.19 193 VAL A CA 1
ATOM 1443 C C . VAL A 1 193 ? -22.650 -19.884 -0.022 1.00 93.19 193 VAL A C 1
ATOM 1445 O O . VAL A 1 193 ? -23.453 -19.883 -0.952 1.00 93.19 193 VAL A O 1
ATOM 1448 N N . ALA A 1 194 ? -21.333 -19.927 -0.226 1.00 92.62 194 ALA A N 1
ATOM 1449 C CA . ALA A 1 194 ? -20.746 -19.848 -1.557 1.00 92.62 194 ALA A CA 1
ATOM 1450 C C . ALA A 1 194 ? -21.064 -21.066 -2.433 1.00 92.62 194 ALA A C 1
ATOM 1452 O O . ALA A 1 194 ? -21.370 -20.908 -3.612 1.00 92.62 194 ALA A O 1
ATOM 1453 N N . ARG A 1 195 ? -21.051 -22.279 -1.863 1.00 91.81 195 ARG A N 1
ATOM 1454 C CA . ARG A 1 195 ? -21.462 -23.508 -2.565 1.00 91.81 195 ARG A CA 1
ATOM 1455 C C . ARG A 1 195 ? -22.928 -23.465 -2.964 1.00 91.81 195 ARG A C 1
ATOM 1457 O O . ARG A 1 195 ? -23.256 -23.840 -4.086 1.00 91.81 195 ARG A O 1
ATOM 1464 N N . ARG A 1 196 ? -23.792 -22.990 -2.064 1.00 91.00 196 ARG A N 1
ATOM 1465 C CA . ARG A 1 196 ? -25.213 -22.810 -2.357 1.00 91.00 196 ARG A CA 1
ATOM 1466 C C . ARG A 1 196 ? -25.404 -21.821 -3.507 1.00 91.00 196 ARG A C 1
ATOM 1468 O O . ARG A 1 196 ? -26.054 -22.161 -4.490 1.00 91.00 196 ARG A O 1
ATOM 1475 N N . LEU A 1 197 ? -24.769 -20.652 -3.432 1.00 89.31 197 LEU A N 1
ATOM 1476 C CA . LEU A 1 197 ? -24.857 -19.642 -4.485 1.00 89.31 197 LEU A CA 1
ATOM 1477 C C . LEU A 1 197 ? -24.351 -20.175 -5.836 1.00 89.31 197 LEU A C 1
ATOM 1479 O O . LEU A 1 197 ? -25.015 -19.986 -6.849 1.00 89.31 197 LEU A O 1
ATOM 1483 N N . ALA A 1 198 ? -23.230 -20.903 -5.847 1.00 89.56 198 ALA A N 1
ATOM 1484 C CA . ALA A 1 198 ? -22.693 -21.534 -7.054 1.00 89.56 198 ALA A CA 1
ATOM 1485 C C . ALA A 1 198 ? -23.663 -22.564 -7.661 1.00 89.56 198 ALA A C 1
ATOM 1487 O O . ALA A 1 198 ? -23.803 -22.631 -8.878 1.00 89.56 198 ALA A O 1
ATOM 1488 N N . SER A 1 199 ? -24.368 -23.342 -6.830 1.00 87.25 199 SER A N 1
ATOM 1489 C CA . SER A 1 199 ? -25.379 -24.294 -7.315 1.00 87.25 199 SER A CA 1
ATOM 1490 C C . SER A 1 199 ? -26.605 -23.612 -7.932 1.00 87.25 199 SER A C 1
ATOM 1492 O O . SER A 1 199 ? -27.214 -24.162 -8.843 1.00 87.25 199 SER A O 1
ATOM 1494 N N . GLU A 1 200 ? -26.949 -22.405 -7.472 1.00 82.56 200 GLU A N 1
ATOM 1495 C CA . GLU A 1 200 ? -28.088 -21.636 -7.981 1.00 82.56 200 GLU A CA 1
ATOM 1496 C C . GLU A 1 200 ? -27.745 -20.831 -9.250 1.00 82.56 200 GLU A C 1
ATOM 1498 O O . GLU A 1 200 ? -28.617 -20.620 -10.091 1.00 82.56 200 GLU A O 1
ATOM 1503 N N . TRP A 1 201 ? -26.509 -20.333 -9.380 1.00 79.50 201 TRP A N 1
ATOM 1504 C CA . TRP A 1 201 ? -26.090 -19.396 -10.442 1.00 79.50 201 TRP A CA 1
ATOM 1505 C C . TRP A 1 201 ? -25.145 -19.984 -11.490 1.00 79.50 201 TRP A C 1
ATOM 1507 O O . TRP A 1 201 ? -24.881 -19.343 -12.513 1.00 79.50 201 TRP A O 1
ATOM 1517 N N . GLY A 1 202 ? -24.635 -21.188 -11.247 1.00 80.56 202 GLY A N 1
ATOM 1518 C CA . GLY A 1 202 ? -23.500 -21.716 -11.986 1.00 80.56 202 GLY A CA 1
ATOM 1519 C C . GLY A 1 202 ? -22.223 -20.919 -11.705 1.00 80.56 202 GLY A C 1
ATOM 1520 O O . GLY A 1 202 ? -22.151 -20.112 -10.777 1.00 80.56 202 GLY A O 1
ATOM 1521 N N . GLY A 1 203 ? -21.201 -21.158 -12.524 1.00 84.31 203 GLY A N 1
ATOM 1522 C CA . GLY A 1 203 ? -19.875 -20.564 -12.356 1.00 84.31 203 GLY A CA 1
ATOM 1523 C C . GLY A 1 203 ? -18.874 -21.487 -11.664 1.00 84.31 203 GLY A C 1
ATOM 1524 O O . GLY A 1 203 ? -19.184 -22.613 -11.269 1.00 84.31 203 GLY A O 1
ATOM 1525 N N . SER A 1 204 ? -17.642 -21.006 -11.550 1.00 87.25 204 SER A N 1
ATOM 1526 C CA . SER A 1 204 ? -16.539 -21.689 -10.884 1.00 87.25 204 SER A CA 1
ATOM 1527 C C . SER A 1 204 ? -16.338 -21.143 -9.476 1.00 87.25 204 SER A C 1
ATOM 1529 O O . SER A 1 204 ? -16.167 -19.941 -9.272 1.00 87.25 204 SER A O 1
ATOM 1531 N N . LEU A 1 205 ? -16.323 -22.054 -8.502 1.00 91.19 205 LEU A N 1
ATOM 1532 C CA . LEU A 1 205 ? -16.042 -21.747 -7.106 1.00 91.19 205 LEU A CA 1
ATOM 1533 C C . LEU A 1 205 ? -14.590 -22.105 -6.768 1.00 91.19 205 LEU A C 1
ATOM 1535 O O . LEU A 1 205 ? -14.241 -23.283 -6.661 1.00 91.19 205 LEU A O 1
ATOM 1539 N N . LEU A 1 206 ? -13.760 -21.095 -6.530 1.00 90.94 206 LEU A N 1
ATOM 1540 C CA . LEU A 1 206 ? -12.396 -21.258 -6.040 1.00 90.94 206 LEU A CA 1
ATOM 1541 C C . LEU A 1 206 ? -12.377 -21.153 -4.513 1.00 90.94 206 LEU A C 1
ATOM 1543 O O . LEU A 1 206 ? -12.731 -20.126 -3.941 1.00 90.94 206 LEU A O 1
ATOM 1547 N N . VAL A 1 207 ? -11.952 -22.216 -3.826 1.00 89.00 207 VAL A N 1
ATOM 1548 C CA . VAL A 1 207 ? -11.944 -22.263 -2.355 1.00 89.00 207 VAL A CA 1
ATOM 1549 C C . VAL A 1 207 ? -10.524 -22.170 -1.810 1.00 89.00 207 VAL A C 1
ATOM 1551 O O . VAL A 1 207 ? -9.699 -23.057 -2.025 1.00 89.00 207 VAL A O 1
ATOM 1554 N N . HIS A 1 208 ? -10.269 -21.157 -0.985 1.00 83.69 208 HIS A N 1
ATOM 1555 C CA . HIS A 1 208 ? -9.015 -20.979 -0.260 1.00 83.69 208 HIS A CA 1
ATOM 1556 C C . HIS A 1 208 ? -9.183 -21.380 1.212 1.00 83.69 208 HIS A C 1
ATOM 1558 O O . HIS A 1 208 ? -9.373 -20.549 2.106 1.00 83.69 208 HIS A O 1
ATOM 1564 N N . ARG A 1 209 ? -9.077 -22.689 1.485 1.00 75.56 209 ARG A N 1
ATOM 1565 C CA . ARG A 1 209 ? -9.322 -23.266 2.824 1.00 75.56 209 ARG A CA 1
ATOM 1566 C C . ARG A 1 209 ? -8.468 -22.644 3.935 1.00 75.56 209 ARG A C 1
ATOM 1568 O O . ARG A 1 209 ? -8.964 -22.470 5.040 1.00 75.56 209 ARG A O 1
ATOM 1575 N N . ALA A 1 210 ? -7.222 -22.264 3.640 1.00 69.19 210 ALA A N 1
ATOM 1576 C CA . ALA A 1 210 ? -6.300 -21.680 4.621 1.00 69.19 210 ALA A CA 1
ATOM 1577 C C . ALA A 1 210 ? -6.793 -20.352 5.229 1.00 69.19 210 ALA A C 1
ATOM 1579 O O . ALA A 1 210 ? -6.412 -20.014 6.347 1.00 69.19 210 ALA A O 1
ATOM 1580 N N . PHE A 1 211 ? -7.641 -19.608 4.512 1.00 66.38 211 PHE A N 1
ATOM 1581 C CA . PHE A 1 211 ? -8.153 -18.307 4.951 1.00 66.38 211 PHE A CA 1
ATOM 1582 C C . PHE A 1 211 ? -9.664 -18.291 5.186 1.00 66.38 211 PHE A C 1
ATOM 1584 O O . PHE A 1 211 ? -10.194 -17.249 5.578 1.00 66.38 211 PHE A O 1
ATOM 1591 N N . GLY A 1 212 ? -10.340 -19.427 4.967 1.00 76.12 212 GLY A N 1
ATOM 1592 C CA . GLY A 1 212 ? -11.797 -19.523 5.038 1.00 76.12 212 GLY A CA 1
ATOM 1593 C C . GLY A 1 212 ? -12.488 -18.612 4.024 1.00 76.12 212 GLY A C 1
ATOM 1594 O O . GLY A 1 212 ? -13.508 -18.007 4.350 1.00 76.12 212 GLY A O 1
ATOM 1595 N N . THR A 1 213 ? -11.896 -18.461 2.834 1.00 86.56 213 THR A N 1
ATOM 1596 C CA . THR A 1 213 ? -12.440 -17.621 1.764 1.00 86.56 213 THR A CA 1
ATOM 1597 C C . THR A 1 213 ? -12.797 -18.443 0.536 1.00 86.56 213 THR A C 1
ATOM 1599 O O . THR A 1 213 ? -12.204 -19.494 0.270 1.00 86.56 213 THR A O 1
ATOM 1602 N N . ALA A 1 214 ? -13.782 -17.962 -0.207 1.00 92.00 214 ALA A N 1
ATOM 1603 C CA . ALA A 1 214 ? -14.226 -18.547 -1.454 1.00 92.00 214 ALA A CA 1
ATOM 1604 C C . ALA A 1 214 ? -14.499 -17.437 -2.469 1.00 92.00 214 ALA A C 1
ATOM 1606 O O . ALA A 1 214 ? -15.148 -16.449 -2.138 1.00 92.00 214 ALA A O 1
ATOM 1607 N N . THR A 1 215 ? -14.015 -17.619 -3.688 1.00 92.88 215 THR A N 1
ATOM 1608 C CA . THR A 1 215 ? -14.267 -16.723 -4.813 1.00 92.88 215 THR A CA 1
ATOM 1609 C C . THR A 1 215 ? -15.211 -17.431 -5.768 1.00 92.88 215 THR A C 1
ATOM 1611 O O . THR A 1 215 ? -14.928 -18.547 -6.203 1.00 92.88 215 THR A O 1
ATOM 1614 N N . LEU A 1 216 ? -16.341 -16.800 -6.066 1.00 90.25 216 LEU A N 1
ATOM 1615 C CA . LEU A 1 216 ? -17.251 -17.228 -7.117 1.00 90.25 216 LEU A CA 1
ATOM 1616 C C . LEU A 1 216 ? -17.045 -16.323 -8.331 1.00 90.25 216 LEU A C 1
ATOM 1618 O O . LEU A 1 216 ? -17.180 -15.101 -8.235 1.00 90.25 216 LEU A O 1
ATOM 1622 N N . GLU A 1 217 ? -16.718 -16.930 -9.464 1.00 88.69 217 GLU A N 1
ATOM 1623 C CA . GLU A 1 217 ? -16.527 -16.236 -10.735 1.00 88.69 217 GLU A CA 1
ATOM 1624 C C . GLU A 1 217 ? -17.098 -17.052 -11.897 1.00 88.69 217 GLU A C 1
ATOM 1626 O O . GLU A 1 217 ? -17.201 -18.275 -11.822 1.00 88.69 217 GLU A O 1
ATOM 1631 N N . GLY A 1 218 ? -17.488 -16.374 -12.976 1.00 72.44 218 GLY A N 1
ATOM 1632 C CA . GLY A 1 218 ? -18.247 -16.999 -14.060 1.00 72.44 218 GLY A CA 1
ATOM 1633 C C . GLY A 1 218 ? -19.708 -17.274 -13.674 1.00 72.44 218 GLY A C 1
ATOM 1634 O O . GLY A 1 218 ? -20.068 -17.297 -12.501 1.00 72.44 218 GLY A O 1
ATOM 1635 N N . GLY A 1 219 ? -20.575 -17.443 -14.672 1.00 74.12 219 GLY A N 1
ATOM 1636 C CA . GLY A 1 219 ? -22.029 -17.559 -14.481 1.00 74.12 219 GLY A CA 1
ATOM 1637 C C . GLY A 1 219 ? -22.778 -16.252 -14.768 1.00 74.12 219 GLY A C 1
ATOM 1638 O O . GLY A 1 219 ? -22.254 -15.355 -15.425 1.00 74.12 219 GLY A O 1
ATOM 1639 N N . ALA A 1 220 ? -24.021 -16.145 -14.289 1.00 72.56 220 ALA A N 1
ATOM 1640 C CA . ALA A 1 220 ? -24.912 -15.004 -14.559 1.00 72.56 220 ALA A CA 1
ATOM 1641 C C . ALA A 1 220 ? -24.605 -13.733 -13.728 1.00 72.56 220 ALA A C 1
ATOM 1643 O O . ALA A 1 220 ? -25.351 -12.755 -13.792 1.00 72.56 220 ALA A O 1
ATOM 1644 N N . GLY A 1 221 ? -23.542 -13.755 -12.918 1.00 75.31 221 GLY A N 1
ATOM 1645 C CA . GLY A 1 221 ? -23.263 -12.778 -11.867 1.00 75.31 221 GLY A CA 1
ATOM 1646 C C . GLY A 1 221 ? -21.909 -12.073 -11.955 1.00 75.31 221 GLY A C 1
ATOM 1647 O O . GLY A 1 221 ? -21.032 -12.507 -12.702 1.00 75.31 221 GLY A O 1
ATOM 1648 N N . PRO A 1 222 ? -21.702 -11.000 -11.163 1.00 86.88 222 PRO A N 1
ATOM 1649 C CA . PRO A 1 222 ? -20.375 -10.425 -10.963 1.00 86.88 222 PRO A CA 1
ATOM 1650 C C . PRO A 1 222 ? -19.474 -11.377 -10.162 1.00 86.88 222 PRO A C 1
ATOM 1652 O O . PRO A 1 222 ? -19.945 -12.321 -9.529 1.00 86.88 222 PRO A O 1
ATOM 1655 N N . ARG A 1 223 ? -18.170 -11.086 -10.135 1.00 90.06 223 ARG A N 1
ATOM 1656 C CA . ARG A 1 223 ? -17.216 -11.776 -9.258 1.00 90.06 223 ARG A CA 1
ATOM 1657 C C . ARG A 1 223 ? -17.513 -11.459 -7.786 1.00 90.06 223 ARG A C 1
ATOM 1659 O O . ARG A 1 223 ? -17.602 -10.286 -7.412 1.00 90.06 223 ARG A O 1
ATOM 1666 N N . VAL A 1 224 ? -17.621 -12.500 -6.960 1.00 91.88 224 VAL A N 1
ATOM 1667 C CA . VAL A 1 224 ? -17.933 -12.397 -5.526 1.00 91.88 224 VAL A CA 1
ATOM 1668 C C . VAL A 1 224 ? -16.848 -13.065 -4.696 1.00 91.88 224 VAL A C 1
ATOM 1670 O O . VAL A 1 224 ? -16.625 -14.267 -4.815 1.00 91.88 224 VAL A O 1
ATOM 1673 N N . ASP A 1 225 ? -16.229 -12.301 -3.803 1.00 93.94 225 ASP A N 1
ATOM 1674 C CA . ASP A 1 225 ? -15.282 -12.800 -2.814 1.00 93.94 225 ASP A CA 1
ATOM 1675 C C . ASP A 1 225 ? -15.986 -12.905 -1.453 1.00 93.94 225 ASP A C 1
ATOM 1677 O O . ASP A 1 225 ? -16.393 -11.910 -0.856 1.00 93.94 225 ASP A O 1
ATOM 1681 N N . MET A 1 226 ? -16.158 -14.129 -0.953 1.00 94.06 226 MET A N 1
ATOM 1682 C CA . MET A 1 226 ? -16.813 -14.428 0.323 1.00 94.06 226 MET A CA 1
ATOM 1683 C C . MET A 1 226 ? -15.800 -14.875 1.373 1.00 94.06 226 MET A C 1
ATOM 1685 O O . MET A 1 226 ? -14.942 -15.720 1.114 1.00 94.06 226 MET A O 1
ATOM 1689 N N . ALA A 1 227 ? -15.930 -14.357 2.591 1.00 94.19 227 ALA A N 1
ATOM 1690 C CA . ALA A 1 227 ? -15.106 -14.745 3.729 1.00 94.19 227 ALA A CA 1
ATOM 1691 C C . ALA A 1 227 ? -15.941 -14.891 5.004 1.00 94.19 227 ALA A C 1
ATOM 1693 O O . ALA A 1 227 ? -16.830 -14.081 5.273 1.00 94.19 227 ALA A O 1
ATOM 1694 N N . THR A 1 228 ? -15.625 -15.887 5.833 1.00 93.75 228 THR A N 1
ATOM 1695 C CA . THR A 1 228 ? -16.220 -15.979 7.173 1.00 93.75 228 THR A CA 1
ATOM 1696 C C . THR A 1 228 ? -15.721 -14.821 8.042 1.00 93.75 228 THR A C 1
ATOM 1698 O O . THR A 1 228 ? -14.516 -14.555 8.110 1.00 93.75 228 THR A O 1
ATOM 1701 N N . ALA A 1 229 ? -16.654 -14.137 8.712 1.00 94.00 229 ALA A N 1
ATOM 1702 C CA . ALA A 1 229 ? -16.374 -13.076 9.671 1.00 94.00 229 ALA A CA 1
ATOM 1703 C C . ALA A 1 229 ? -15.446 -13.601 10.770 1.00 94.00 229 ALA A C 1
ATOM 1705 O O . ALA A 1 229 ? -15.664 -14.674 11.346 1.00 94.00 229 ALA A O 1
ATOM 1706 N N . ARG A 1 230 ? -14.367 -12.861 11.030 1.00 91.88 230 ARG A N 1
ATOM 1707 C CA . ARG A 1 230 ? -13.274 -13.366 11.859 1.00 91.88 230 ARG A CA 1
ATOM 1708 C C . ARG A 1 230 ? -12.659 -12.297 12.739 1.00 91.88 230 ARG A C 1
ATOM 1710 O O . ARG A 1 230 ? -12.540 -11.138 12.355 1.00 91.88 230 ARG A O 1
ATOM 1717 N N . ARG A 1 231 ? -12.162 -12.732 13.891 1.00 90.50 231 ARG A N 1
ATOM 1718 C CA . ARG A 1 231 ? -11.273 -11.956 14.755 1.00 90.50 231 ARG A CA 1
ATOM 1719 C C . ARG A 1 231 ? -9.836 -12.327 14.460 1.00 90.50 231 ARG A C 1
ATOM 1721 O O . ARG A 1 231 ? -9.534 -13.467 14.109 1.00 90.50 231 ARG A O 1
ATOM 1728 N N . GLU A 1 232 ? -8.952 -11.361 14.634 1.00 90.00 232 GLU A N 1
ATOM 1729 C CA . GLU A 1 232 ? -7.523 -11.529 14.412 1.00 90.00 232 GLU A CA 1
ATOM 1730 C C . GLU A 1 232 ? -6.762 -11.301 15.713 1.00 90.00 232 GLU A C 1
ATOM 1732 O O . GLU A 1 232 ? -7.040 -10.364 16.462 1.00 90.00 232 GLU A O 1
ATOM 1737 N N . ARG A 1 233 ? -5.777 -12.162 15.978 1.00 87.88 233 ARG A N 1
ATOM 1738 C CA . ARG A 1 233 ? -4.823 -11.976 17.070 1.00 87.88 233 ARG A CA 1
ATOM 1739 C C . ARG A 1 233 ? -3.399 -12.066 16.545 1.00 87.88 233 ARG A C 1
ATOM 1741 O O . ARG A 1 233 ? -2.987 -13.093 16.007 1.00 87.88 233 ARG A O 1
ATOM 1748 N N . TYR A 1 234 ? -2.628 -11.013 16.781 1.00 87.94 234 TYR A N 1
ATOM 1749 C CA . TYR A 1 234 ? -1.220 -10.929 16.411 1.00 87.94 234 TYR A CA 1
ATOM 1750 C C . TYR A 1 234 ? -0.357 -11.432 17.572 1.00 87.94 234 TYR A C 1
ATOM 1752 O O . TYR A 1 234 ? -0.428 -10.905 18.681 1.00 87.94 234 TYR A O 1
ATOM 1760 N N . ARG A 1 235 ? 0.434 -12.490 17.338 1.00 87.94 235 ARG A N 1
ATOM 1761 C CA . ARG A 1 235 ? 1.362 -13.031 18.353 1.00 87.94 235 ARG A CA 1
ATOM 1762 C C . ARG A 1 235 ? 2.561 -12.115 18.569 1.00 87.94 235 ARG A C 1
ATOM 1764 O O . ARG A 1 235 ? 3.002 -11.945 19.698 1.00 87.94 235 ARG A O 1
ATOM 1771 N N . VAL A 1 236 ? 3.085 -11.566 17.478 1.00 92.12 236 VAL A N 1
ATOM 1772 C CA . VAL A 1 236 ? 4.222 -10.647 17.470 1.00 92.12 236 VAL A CA 1
ATOM 1773 C C . VAL A 1 236 ? 3.976 -9.544 16.439 1.00 92.12 236 VAL A C 1
ATOM 1775 O O . VAL A 1 236 ? 3.240 -9.775 15.472 1.00 92.12 236 VAL A O 1
ATOM 1778 N N . PRO A 1 237 ? 4.583 -8.360 16.611 1.00 93.62 237 PRO A N 1
ATOM 1779 C CA . PRO A 1 237 ? 4.444 -7.262 15.661 1.00 93.62 237 PRO A CA 1
ATOM 1780 C C . PRO A 1 237 ? 4.828 -7.653 14.223 1.00 93.62 237 PRO A C 1
ATOM 1782 O O . PRO A 1 237 ? 5.886 -8.239 13.988 1.00 93.62 237 PRO A O 1
ATOM 1785 N N . GLY A 1 238 ? 3.983 -7.309 13.249 1.00 91.12 238 GLY A N 1
ATOM 1786 C CA . GLY A 1 238 ? 4.209 -7.539 11.818 1.00 91.12 238 GLY A CA 1
ATOM 1787 C C . GLY A 1 238 ? 3.950 -8.961 11.308 1.00 91.12 238 GLY A C 1
ATOM 1788 O O . GLY A 1 238 ? 3.971 -9.165 10.091 1.00 91.12 238 GLY A O 1
ATOM 1789 N N . ALA A 1 239 ? 3.683 -9.930 12.190 1.00 90.62 239 ALA A N 1
ATOM 1790 C CA . ALA A 1 239 ? 3.337 -11.293 11.791 1.00 90.62 239 ALA A CA 1
ATOM 1791 C C . ALA A 1 239 ? 1.953 -11.374 11.132 1.00 90.62 239 ALA A C 1
ATOM 1793 O O . ALA A 1 239 ? 1.111 -10.489 11.286 1.00 90.62 239 ALA A O 1
ATOM 1794 N N . LEU A 1 240 ? 1.698 -12.479 10.431 1.00 88.94 240 LEU A N 1
ATOM 1795 C CA . LEU A 1 240 ? 0.332 -12.839 10.063 1.00 88.94 240 LEU A CA 1
ATOM 1796 C C . LEU A 1 240 ? -0.490 -13.144 11.330 1.00 88.94 240 LEU A C 1
ATOM 1798 O O . LEU A 1 240 ? 0.038 -13.750 12.272 1.00 88.94 240 LEU A O 1
ATOM 1802 N N . PRO A 1 241 ? -1.766 -12.730 11.376 1.00 89.12 241 PRO A N 1
ATOM 1803 C CA . PRO A 1 241 ? -2.618 -12.985 12.522 1.00 89.12 241 PRO A CA 1
ATOM 1804 C C . PRO A 1 241 ? -3.075 -14.441 12.568 1.00 89.12 241 PRO A C 1
ATOM 1806 O O . PRO A 1 241 ? -3.187 -15.122 11.549 1.00 89.12 241 PRO A O 1
ATOM 1809 N N . ILE A 1 242 ? -3.431 -14.888 13.768 1.00 86.81 242 ILE A N 1
ATOM 1810 C CA . ILE A 1 242 ? -4.259 -16.079 13.950 1.00 86.81 242 ILE A CA 1
ATOM 1811 C C . ILE A 1 242 ? -5.706 -15.641 13.827 1.00 86.81 242 ILE A C 1
ATOM 1813 O O . ILE A 1 242 ? -6.114 -14.675 14.479 1.00 86.81 242 ILE A O 1
ATOM 1817 N N . VAL A 1 243 ? -6.458 -16.357 13.000 1.00 88.81 243 VAL A N 1
ATOM 1818 C CA . VAL A 1 243 ? -7.866 -16.082 12.736 1.00 88.81 243 VAL A CA 1
ATOM 1819 C C . VAL A 1 243 ? -8.756 -17.049 13.509 1.00 88.81 243 VAL A C 1
ATOM 1821 O O . VAL A 1 243 ? -8.409 -18.212 13.701 1.00 88.81 243 VAL A O 1
ATOM 1824 N N . GLY A 1 244 ? -9.913 -16.567 13.947 1.00 86.62 244 GLY A N 1
ATOM 1825 C CA . GLY A 1 244 ? -10.987 -17.401 14.483 1.00 86.62 244 GLY A CA 1
ATOM 1826 C C . GLY A 1 244 ? -12.348 -16.790 14.154 1.00 86.62 244 GLY A C 1
ATOM 1827 O O . GLY A 1 244 ? -12.396 -15.587 13.891 1.00 86.62 244 GLY A O 1
ATOM 1828 N N . PRO A 1 245 ? -13.436 -17.578 14.172 1.00 88.56 245 PRO A N 1
ATOM 1829 C CA . PRO A 1 245 ? -14.775 -17.077 13.875 1.00 88.56 245 PRO A CA 1
ATOM 1830 C C . PRO A 1 245 ? -15.182 -15.985 14.868 1.00 88.56 245 PRO A C 1
ATOM 1832 O O . PRO A 1 245 ? -14.778 -16.020 16.039 1.00 88.56 245 PRO A O 1
ATOM 1835 N N . ALA A 1 246 ? -15.945 -15.009 14.382 1.00 91.19 246 ALA A N 1
ATOM 1836 C CA . ALA A 1 246 ? -16.320 -13.822 15.139 1.00 91.19 246 ALA A CA 1
ATOM 1837 C C . ALA A 1 246 ? -17.617 -13.192 14.614 1.00 91.19 246 ALA A C 1
ATOM 1839 O O . ALA A 1 246 ? -18.111 -13.575 13.551 1.00 91.19 246 ALA A O 1
ATOM 1840 N N . SER A 1 247 ? -18.140 -12.206 15.346 1.00 93.44 247 SER A N 1
ATOM 1841 C CA . SER A 1 247 ? -19.205 -11.342 14.830 1.00 93.44 247 SER A CA 1
ATOM 1842 C C . SER A 1 247 ? -18.686 -10.385 13.748 1.00 93.44 247 SER A C 1
ATOM 1844 O O . SER A 1 247 ? -17.484 -10.143 13.614 1.00 93.44 247 SER A O 1
ATOM 1846 N N . ILE A 1 248 ? -19.600 -9.777 12.998 1.00 93.62 248 ILE A N 1
ATOM 1847 C CA . ILE A 1 248 ? -19.341 -8.724 12.026 1.00 93.62 248 ILE A CA 1
ATOM 1848 C C . ILE A 1 248 ? -18.742 -7.507 12.724 1.00 93.62 248 ILE A C 1
ATOM 1850 O O . ILE A 1 248 ? -17.848 -6.875 12.183 1.00 93.62 248 ILE A O 1
ATOM 1854 N N . GLU A 1 249 ? -19.156 -7.203 13.955 1.00 90.50 249 GLU A N 1
ATOM 1855 C CA . GLU A 1 249 ? -18.578 -6.103 14.730 1.00 90.50 249 GLU A CA 1
ATOM 1856 C C . GLU A 1 249 ? -17.094 -6.351 15.034 1.00 90.50 249 GLU A C 1
ATOM 1858 O O . GLU A 1 249 ? -16.260 -5.473 14.804 1.00 90.50 249 GLU A O 1
ATOM 1863 N N . GLU A 1 250 ? -16.745 -7.560 15.485 1.00 90.50 250 GLU A N 1
ATOM 1864 C CA . GLU A 1 250 ? -15.354 -7.976 15.692 1.00 90.50 250 GLU A CA 1
ATOM 1865 C C . GLU A 1 250 ? -14.563 -7.999 14.366 1.00 90.50 250 GLU A C 1
ATOM 1867 O O . GLU A 1 250 ? -13.403 -7.574 14.338 1.00 90.50 250 GLU A O 1
ATOM 1872 N N . ASP A 1 251 ? -15.186 -8.421 13.256 1.00 93.88 251 ASP A N 1
ATOM 1873 C CA . ASP A 1 251 ? -14.583 -8.394 11.915 1.00 93.88 251 ASP A CA 1
ATOM 1874 C C . ASP A 1 251 ? -14.292 -6.969 11.429 1.00 93.88 251 ASP A C 1
ATOM 1876 O O . ASP A 1 251 ? -13.241 -6.702 10.844 1.00 93.88 251 ASP A O 1
ATOM 1880 N N . LEU A 1 252 ? -15.191 -6.021 11.688 1.00 92.62 252 LEU A N 1
ATOM 1881 C CA . LEU A 1 252 ? -14.980 -4.619 11.340 1.00 92.62 252 LEU A CA 1
ATOM 1882 C C . LEU A 1 252 ? -13.878 -3.993 12.209 1.00 92.62 252 LEU A C 1
ATOM 1884 O O . LEU A 1 252 ? -13.081 -3.203 11.702 1.00 92.62 252 LEU A O 1
ATOM 1888 N N . LEU A 1 253 ? -13.772 -4.383 13.484 1.00 90.44 253 LEU A N 1
ATOM 1889 C CA . LEU A 1 253 ? -12.775 -3.868 14.432 1.00 90.44 253 LEU A CA 1
ATOM 1890 C C . LEU A 1 253 ? -11.326 -4.264 14.117 1.00 90.44 253 LEU A C 1
ATOM 1892 O O . LEU A 1 253 ? -10.411 -3.542 14.518 1.00 90.44 253 LEU A O 1
ATOM 1896 N N . ARG A 1 254 ? -11.095 -5.367 13.394 1.00 90.19 254 ARG A N 1
ATOM 1897 C CA . ARG A 1 254 ? -9.740 -5.807 12.997 1.00 90.19 254 ARG A CA 1
ATOM 1898 C C . ARG A 1 254 ? -9.192 -5.118 11.742 1.00 90.19 254 ARG A C 1
ATOM 1900 O O . ARG A 1 254 ? -8.017 -5.298 11.411 1.00 90.19 254 ARG A O 1
ATOM 1907 N N . ARG A 1 255 ? -10.030 -4.374 11.012 1.00 93.50 255 ARG A N 1
ATOM 1908 C CA . ARG A 1 255 ? -9.671 -3.759 9.723 1.00 93.50 255 ARG A CA 1
ATOM 1909 C C . ARG A 1 255 ? -8.664 -2.619 9.883 1.00 93.50 255 ARG A C 1
ATOM 1911 O O . ARG A 1 255 ? -8.266 -2.228 10.976 1.00 93.50 255 ARG A O 1
ATOM 1918 N N . ASP A 1 256 ? -8.193 -2.108 8.754 1.00 94.50 256 ASP A N 1
ATOM 1919 C CA . ASP A 1 256 ? -7.121 -1.118 8.716 1.00 94.50 256 ASP A CA 1
ATOM 1920 C C . ASP A 1 256 ? -7.590 0.293 9.113 1.00 94.50 256 ASP A C 1
ATOM 1922 O O . ASP A 1 256 ? -7.007 0.916 10.009 1.00 94.50 256 ASP A O 1
ATOM 1926 N N . PHE A 1 257 ? -8.653 0.781 8.471 1.00 96.19 257 PHE A N 1
ATOM 1927 C CA . PHE A 1 257 ? -9.160 2.144 8.606 1.00 96.19 257 PHE A CA 1
ATOM 1928 C C . PHE A 1 257 ? -10.679 2.179 8.743 1.00 96.19 257 PHE A C 1
ATOM 1930 O O . PHE A 1 257 ? -11.383 1.359 8.157 1.00 96.19 257 PHE A O 1
ATOM 1937 N N . SER A 1 258 ? -11.187 3.191 9.448 1.00 94.38 258 SER A N 1
ATOM 1938 C CA . SER A 1 258 ? -12.627 3.391 9.674 1.00 94.38 258 SER A CA 1
ATOM 1939 C C . SER A 1 258 ? -13.429 3.427 8.372 1.00 94.38 258 SER A C 1
ATOM 1941 O O . SER A 1 258 ? -14.462 2.778 8.268 1.00 94.38 258 SER A O 1
ATOM 1943 N N . VAL A 1 259 ? -12.911 4.104 7.343 1.00 94.94 259 VAL A N 1
ATOM 1944 C CA . VAL A 1 259 ? -13.535 4.201 6.010 1.00 94.94 259 VAL A CA 1
ATOM 1945 C C . VAL A 1 259 ? -13.656 2.862 5.271 1.00 94.94 259 VAL A C 1
ATOM 1947 O O . VAL A 1 259 ? -14.381 2.795 4.290 1.00 94.94 259 VAL A O 1
ATOM 1950 N N . ASN A 1 260 ? -12.965 1.810 5.719 1.00 94.62 260 ASN A N 1
ATOM 1951 C CA . ASN A 1 260 ? -13.083 0.444 5.192 1.00 94.62 260 ASN A CA 1
ATOM 1952 C C . ASN A 1 260 ? -13.740 -0.514 6.203 1.00 94.62 260 ASN A C 1
ATOM 1954 O O . ASN A 1 260 ? -13.857 -1.710 5.930 1.00 94.62 260 ASN A O 1
ATOM 1958 N N . ALA A 1 261 ? -14.131 -0.010 7.376 1.00 94.25 261 ALA A N 1
ATOM 1959 C CA . ALA A 1 261 ? -14.689 -0.765 8.491 1.00 94.25 261 ALA A CA 1
ATOM 1960 C C . ALA A 1 261 ? -16.197 -0.507 8.636 1.00 94.25 261 ALA A C 1
ATOM 1962 O O . ALA A 1 261 ? -16.699 -0.224 9.723 1.00 94.25 261 ALA A O 1
ATOM 1963 N N . MET A 1 262 ? -16.897 -0.609 7.507 1.00 94.69 262 MET A N 1
ATOM 1964 C CA . MET A 1 262 ? -18.348 -0.502 7.389 1.00 94.69 262 MET A CA 1
ATOM 1965 C C . MET A 1 262 ? -18.898 -1.741 6.686 1.00 94.69 262 MET A C 1
ATOM 1967 O O . MET A 1 262 ? -18.194 -2.367 5.883 1.00 94.69 262 MET A O 1
ATOM 1971 N N . ALA A 1 263 ? -20.157 -2.058 6.967 1.00 95.81 263 ALA A N 1
ATOM 1972 C CA . ALA A 1 263 ? -20.867 -3.177 6.372 1.00 95.81 263 ALA A CA 1
ATOM 1973 C C . ALA A 1 263 ? -22.285 -2.776 5.948 1.00 95.81 263 ALA A C 1
ATOM 1975 O O . ALA A 1 263 ? -22.895 -1.901 6.554 1.00 95.81 263 ALA A O 1
ATOM 1976 N N . VAL A 1 264 ? -22.821 -3.434 4.926 1.00 95.94 264 VAL A N 1
ATOM 1977 C CA . VAL A 1 264 ? -24.220 -3.320 4.508 1.00 95.94 264 VAL A CA 1
ATOM 1978 C C . VAL A 1 264 ? -24.899 -4.659 4.722 1.00 95.94 264 VAL A C 1
ATOM 1980 O O . VAL A 1 264 ? -24.408 -5.678 4.241 1.00 95.94 264 VAL A O 1
ATOM 1983 N N . VAL A 1 265 ? -26.015 -4.656 5.445 1.00 96.12 265 VAL A N 1
ATOM 1984 C CA . VAL A 1 265 ? -26.818 -5.855 5.705 1.00 96.12 265 VAL A CA 1
ATOM 1985 C C . VAL A 1 265 ? -27.425 -6.362 4.399 1.00 96.12 265 VAL A C 1
ATOM 1987 O O . VAL A 1 265 ? -28.053 -5.590 3.670 1.00 96.12 265 VAL A O 1
ATOM 1990 N N . LEU A 1 266 ? -27.246 -7.656 4.116 1.00 96.50 266 LEU A N 1
ATOM 1991 C CA . LEU A 1 266 ? -27.815 -8.308 2.931 1.00 96.50 266 LEU A CA 1
ATOM 1992 C C . LEU A 1 266 ? -29.020 -9.192 3.241 1.00 96.50 266 LEU A C 1
ATOM 1994 O O . LEU A 1 266 ? -29.714 -9.592 2.315 1.00 96.50 266 LEU A O 1
ATOM 1998 N N . ALA A 1 267 ? -29.292 -9.487 4.513 1.00 93.94 267 ALA A N 1
ATOM 1999 C CA . ALA A 1 267 ? -30.488 -10.231 4.894 1.00 93.94 267 ALA A CA 1
ATOM 2000 C C . ALA A 1 267 ? -31.756 -9.538 4.346 1.00 93.94 267 ALA A C 1
ATOM 2002 O O . ALA A 1 267 ? -31.814 -8.303 4.365 1.00 93.94 267 ALA A O 1
ATOM 2003 N N . PRO A 1 268 ? -32.780 -10.292 3.895 1.00 92.25 268 PRO A N 1
ATOM 2004 C CA . PRO A 1 268 ? -34.021 -9.712 3.374 1.00 92.25 268 PRO A CA 1
ATOM 2005 C C . PRO A 1 268 ? -34.638 -8.691 4.336 1.00 92.25 268 PRO A C 1
ATOM 2007 O O . PRO A 1 268 ? -35.025 -7.590 3.941 1.00 92.25 268 PRO A O 1
ATOM 2010 N N . ARG A 1 269 ? -34.648 -9.017 5.635 1.00 90.56 269 ARG A N 1
ATOM 2011 C CA . ARG A 1 269 ? -34.998 -8.071 6.696 1.00 90.56 269 ARG A CA 1
ATOM 2012 C C . ARG A 1 269 ? -33.832 -7.115 6.953 1.00 90.56 269 ARG A C 1
ATOM 2014 O O . ARG A 1 269 ? -32.815 -7.499 7.523 1.00 90.56 269 ARG A O 1
ATOM 2021 N N . GLY A 1 270 ? -34.016 -5.850 6.580 1.00 88.25 270 GLY A N 1
ATOM 2022 C CA . GLY A 1 270 ? -33.007 -4.802 6.759 1.00 88.25 270 GLY A CA 1
ATOM 2023 C C . GLY A 1 270 ? -31.992 -4.708 5.620 1.00 88.25 270 GLY A C 1
ATOM 2024 O O . GLY A 1 270 ? -30.932 -4.112 5.808 1.00 88.25 270 GLY A O 1
ATOM 2025 N N . PHE A 1 271 ? -32.305 -5.274 4.449 1.00 95.06 271 PHE A N 1
ATOM 2026 C CA . PHE A 1 271 ? -31.475 -5.153 3.254 1.00 95.06 271 PHE A CA 1
ATOM 2027 C C . PHE A 1 271 ? -31.104 -3.687 2.984 1.00 95.06 271 PHE A C 1
ATOM 2029 O O . PHE A 1 271 ? -31.961 -2.802 2.940 1.00 95.06 271 PHE A O 1
ATOM 2036 N N . GLY A 1 272 ? -29.811 -3.424 2.808 1.00 93.69 272 GLY A N 1
ATOM 2037 C CA . GLY A 1 272 ? -29.298 -2.079 2.557 1.00 93.69 272 GLY A CA 1
ATOM 2038 C C . GLY A 1 272 ? -29.025 -1.247 3.814 1.00 93.69 272 GLY A C 1
ATOM 2039 O O . GLY A 1 272 ? -28.543 -0.124 3.683 1.00 93.69 272 GLY A O 1
ATOM 2040 N N . HIS A 1 273 ? -29.275 -1.753 5.026 1.00 94.50 273 HIS A N 1
ATOM 2041 C CA . HIS A 1 273 ? -28.917 -1.037 6.255 1.00 94.50 273 HIS A CA 1
ATOM 2042 C C . HIS A 1 273 ? -27.397 -0.960 6.441 1.00 94.50 273 HIS A C 1
ATOM 2044 O O . HIS A 1 273 ? -26.696 -1.969 6.356 1.00 94.50 273 HIS A O 1
ATOM 2050 N N . LEU A 1 274 ? -26.892 0.240 6.737 1.00 93.38 274 LEU A N 1
ATOM 2051 C CA . LEU A 1 274 ? -25.485 0.482 7.042 1.00 93.38 274 LEU A CA 1
ATOM 2052 C C . LEU A 1 274 ? -25.167 0.150 8.505 1.00 93.38 274 LEU A C 1
ATOM 2054 O O . LEU A 1 274 ? -25.718 0.749 9.429 1.00 93.38 274 LEU A O 1
ATOM 2058 N N . LEU A 1 275 ? -24.193 -0.732 8.701 1.00 91.88 275 LEU A N 1
ATOM 2059 C CA . LEU A 1 275 ? -23.496 -0.950 9.960 1.00 91.88 275 LEU A CA 1
ATOM 2060 C C . LEU A 1 275 ? -22.170 -0.185 9.935 1.00 91.88 275 LEU A C 1
ATOM 2062 O O . LEU A 1 275 ? -21.247 -0.525 9.192 1.00 91.88 275 LEU A O 1
ATOM 2066 N N . ASP A 1 276 ? -22.079 0.852 10.763 1.00 90.44 276 ASP A N 1
ATOM 2067 C CA . ASP A 1 276 ? -20.892 1.702 10.877 1.00 90.44 276 ASP A CA 1
ATOM 2068 C C . ASP A 1 276 ? -20.510 1.945 12.354 1.00 90.44 276 ASP A C 1
ATOM 2070 O O . ASP A 1 276 ? -20.615 3.070 12.860 1.00 90.44 276 ASP A O 1
ATOM 2074 N N . PRO A 1 277 ? -20.066 0.900 13.085 1.00 85.12 277 PRO A N 1
ATOM 2075 C CA . PRO A 1 277 ? -19.729 1.010 14.510 1.00 85.12 277 PRO A CA 1
ATOM 2076 C C . PRO A 1 277 ? -18.543 1.953 14.759 1.00 85.12 277 PRO A C 1
ATOM 2078 O O . PRO A 1 277 ? -18.372 2.494 15.851 1.00 85.12 277 PRO A O 1
ATOM 2081 N N . LEU A 1 278 ? -17.716 2.157 13.732 1.00 85.88 278 LEU A N 1
ATOM 2082 C CA . LEU A 1 278 ? -16.475 2.915 13.797 1.00 85.88 278 LEU A CA 1
ATOM 2083 C C . LEU A 1 278 ? -16.579 4.286 13.142 1.00 85.88 278 LEU A C 1
ATOM 2085 O O . LEU A 1 278 ? -15.587 5.009 13.147 1.00 85.88 278 LEU A O 1
ATOM 2089 N N . ARG A 1 279 ? -17.751 4.676 12.639 1.00 87.25 279 ARG A N 1
ATOM 2090 C CA . ARG A 1 279 ? -18.031 5.980 12.020 1.00 87.25 279 ARG A CA 1
ATOM 2091 C C . ARG A 1 279 ? -17.150 6.306 10.813 1.00 87.25 279 ARG A C 1
ATOM 2093 O O . ARG A 1 279 ? -16.712 7.446 10.632 1.00 87.25 279 ARG A O 1
ATOM 2100 N N . GLY A 1 280 ? -16.899 5.300 9.984 1.00 91.19 280 GLY A N 1
ATOM 2101 C CA . GLY A 1 280 ? -16.245 5.414 8.689 1.00 91.19 280 GLY A CA 1
ATOM 2102 C C . GLY A 1 280 ? -16.947 6.383 7.744 1.00 91.19 280 GLY A C 1
ATOM 2103 O O . GLY A 1 280 ? -16.264 7.162 7.083 1.00 91.19 280 GLY A O 1
ATOM 2104 N N . ALA A 1 281 ? -18.281 6.428 7.729 1.00 90.81 281 ALA A N 1
ATOM 2105 C CA . ALA A 1 281 ? -19.034 7.338 6.866 1.00 90.81 281 ALA A CA 1
ATOM 2106 C C . ALA A 1 281 ? -18.780 8.805 7.249 1.00 90.81 281 ALA A C 1
ATOM 2108 O O . ALA A 1 281 ? -18.595 9.673 6.393 1.00 90.81 281 ALA A O 1
ATOM 2109 N N . ALA A 1 282 ? -18.694 9.075 8.553 1.00 88.44 282 ALA A N 1
ATOM 2110 C CA . ALA A 1 282 ? -18.411 10.404 9.082 1.00 88.44 282 ALA A CA 1
ATOM 2111 C C . ALA A 1 282 ? -16.950 10.830 8.832 1.00 88.44 282 ALA A C 1
ATOM 2113 O O . ALA A 1 282 ? -16.672 12.019 8.654 1.00 88.44 282 ALA A O 1
ATOM 2114 N N . ASP A 1 283 ? -16.017 9.875 8.827 1.00 92.19 283 ASP A N 1
ATOM 2115 C CA . ASP A 1 283 ? -14.617 10.098 8.457 1.00 92.19 283 ASP A CA 1
ATOM 2116 C C . ASP A 1 283 ? -14.461 10.373 6.962 1.00 92.19 283 ASP A C 1
ATOM 2118 O O . ASP A 1 283 ? -13.757 11.307 6.576 1.00 92.19 283 ASP A O 1
ATOM 2122 N N . LEU A 1 284 ? -15.184 9.625 6.132 1.00 92.75 284 LEU A N 1
ATOM 2123 C CA . LEU A 1 284 ? -15.215 9.797 4.687 1.00 92.75 284 LEU A CA 1
ATOM 2124 C C . LEU A 1 284 ? -15.745 11.186 4.305 1.00 92.75 284 LEU A C 1
ATOM 2126 O O . LEU A 1 284 ? -15.088 11.904 3.552 1.00 92.75 284 LEU A O 1
ATOM 2130 N N . ALA A 1 285 ? -16.859 11.613 4.912 1.00 91.44 285 ALA A N 1
ATOM 2131 C CA . ALA A 1 285 ? -17.426 12.950 4.721 1.00 91.44 285 ALA A CA 1
ATOM 2132 C C . ALA A 1 285 ? -16.450 14.077 5.114 1.00 91.44 285 ALA A C 1
ATOM 2134 O O . ALA A 1 285 ? -16.405 15.120 4.467 1.00 91.44 285 ALA A O 1
ATOM 2135 N N . ARG A 1 286 ? -15.617 13.861 6.143 1.00 91.62 286 ARG A N 1
ATOM 2136 C CA . ARG A 1 286 ? -14.593 14.819 6.606 1.00 91.62 286 ARG A CA 1
ATOM 2137 C C . ARG A 1 286 ? -13.240 14.672 5.905 1.00 91.62 286 ARG A C 1
ATOM 2139 O O . ARG A 1 286 ? -12.272 15.309 6.317 1.00 91.62 286 ARG A O 1
ATOM 2146 N N . ARG A 1 287 ? -13.142 13.811 4.888 1.00 94.94 287 ARG A N 1
ATOM 2147 C CA . ARG A 1 287 ? -11.890 13.460 4.199 1.00 94.94 287 ARG A CA 1
ATOM 2148 C C . ARG A 1 287 ? -10.769 13.018 5.152 1.00 94.94 287 ARG A C 1
ATOM 2150 O O . ARG A 1 287 ? -9.594 13.346 4.963 1.00 94.94 287 ARG A O 1
ATOM 2157 N N . ARG A 1 288 ? -11.124 12.266 6.195 1.00 94.62 288 ARG A N 1
ATOM 2158 C CA . ARG A 1 288 ? -10.222 11.814 7.258 1.00 94.62 288 ARG A CA 1
ATOM 2159 C C . ARG A 1 288 ? -9.901 10.330 7.103 1.00 94.62 288 ARG A C 1
ATOM 2161 O O . ARG A 1 288 ? -10.796 9.504 6.992 1.00 94.62 288 ARG A O 1
ATOM 2168 N N . LEU A 1 289 ? -8.618 9.983 7.160 1.00 95.94 289 LEU A N 1
ATOM 2169 C CA . LEU A 1 289 ? -8.154 8.600 7.244 1.00 95.94 289 LEU A CA 1
ATOM 2170 C C . LEU A 1 289 ? -7.736 8.308 8.687 1.00 95.94 289 LEU A C 1
ATOM 2172 O O . LEU A 1 289 ? -6.808 8.941 9.197 1.00 95.94 289 LEU A O 1
ATOM 2176 N N . ARG A 1 290 ? -8.424 7.378 9.353 1.00 94.56 290 ARG A N 1
ATOM 2177 C CA . ARG A 1 290 ? -8.225 7.081 10.776 1.00 94.56 290 ARG A CA 1
ATOM 2178 C C . ARG A 1 290 ? -8.102 5.579 11.022 1.00 94.56 290 ARG A C 1
ATOM 2180 O O . ARG A 1 290 ? -8.898 4.803 10.501 1.00 94.56 290 ARG A O 1
ATOM 2187 N N . ILE A 1 291 ? -7.114 5.188 11.826 1.00 94.62 291 ILE A N 1
ATOM 2188 C CA . ILE A 1 291 ? -6.943 3.803 12.295 1.00 94.62 291 ILE A CA 1
ATOM 2189 C C . ILE A 1 291 ? -7.915 3.463 13.429 1.00 94.62 291 ILE A C 1
ATOM 2191 O O . ILE A 1 291 ? -8.409 4.343 14.134 1.00 94.62 291 ILE A O 1
ATOM 2195 N N . LEU A 1 292 ? -8.147 2.171 13.650 1.00 91.44 292 LEU A N 1
ATOM 2196 C CA . LEU A 1 292 ? -9.142 1.703 14.621 1.00 91.44 292 LEU A CA 1
ATOM 2197 C C . LEU A 1 292 ? -8.629 1.701 16.074 1.00 91.44 292 LEU A C 1
ATOM 2199 O O . LEU A 1 292 ? -9.399 1.886 17.022 1.00 91.44 292 LEU A O 1
ATOM 2203 N N . HIS A 1 293 ? -7.315 1.557 16.262 1.00 91.25 293 HIS A N 1
ATOM 2204 C CA . HIS A 1 293 ? -6.649 1.585 17.566 1.00 91.25 293 HIS A CA 1
ATOM 2205 C C . HIS A 1 293 ? -5.159 1.972 17.431 1.00 91.25 293 HIS A C 1
ATOM 2207 O O . HIS A 1 293 ? -4.583 1.801 16.353 1.00 91.25 293 HIS A O 1
ATOM 2213 N N . PRO A 1 294 ? -4.503 2.469 18.503 1.00 93.12 294 PRO A N 1
ATOM 2214 C CA . PRO A 1 294 ? -3.127 2.989 18.451 1.00 93.12 294 PRO A CA 1
ATOM 2215 C C . PRO A 1 294 ? -2.051 1.977 18.032 1.00 93.12 294 PRO A C 1
ATOM 2217 O O . PRO A 1 294 ? -0.980 2.374 17.584 1.00 93.12 294 PRO A O 1
ATOM 2220 N N . LEU A 1 295 ? -2.328 0.676 18.161 1.00 95.19 295 LEU A N 1
ATOM 2221 C CA . LEU A 1 295 ? -1.399 -0.402 17.806 1.00 95.19 295 LEU A CA 1
ATOM 2222 C C . LEU A 1 295 ? -1.568 -0.911 16.367 1.00 95.19 295 LEU A C 1
ATOM 2224 O O . LEU A 1 295 ? -0.801 -1.770 15.955 1.00 95.19 295 LEU A O 1
ATOM 2228 N N . SER A 1 296 ? -2.514 -0.370 15.588 1.00 95.50 296 SER A N 1
ATOM 2229 C CA . SER A 1 296 ? -2.858 -0.872 14.245 1.00 95.50 296 SER A CA 1
ATOM 2230 C C . SER A 1 296 ? -1.638 -0.997 13.318 1.00 95.50 296 SER A C 1
ATOM 2232 O O . SER A 1 296 ? -1.445 -2.027 12.679 1.00 95.50 296 SER A O 1
ATOM 2234 N N . PHE A 1 297 ? -0.759 0.011 13.295 1.00 97.25 297 PHE A N 1
ATOM 2235 C CA . PHE A 1 297 ? 0.470 -0.028 12.489 1.00 97.25 297 PHE A CA 1
ATOM 2236 C C . PHE A 1 297 ? 1.586 -0.900 13.085 1.00 97.25 297 PHE A C 1
ATOM 2238 O O . PHE A 1 297 ? 2.522 -1.242 12.373 1.00 97.25 297 PHE A O 1
ATOM 2245 N N . VAL A 1 298 ? 1.528 -1.224 14.378 1.00 96.75 298 VAL A N 1
ATOM 2246 C CA . VAL A 1 298 ? 2.498 -2.117 15.031 1.00 96.75 298 VAL A CA 1
ATOM 2247 C C . VAL A 1 298 ? 2.132 -3.575 14.766 1.00 96.75 298 VAL A C 1
ATOM 2249 O O . VAL A 1 298 ? 3.002 -4.388 14.466 1.00 96.75 298 VAL A O 1
ATOM 2252 N N . GLU A 1 299 ? 0.842 -3.899 14.859 1.00 95.25 299 GLU A N 1
ATOM 2253 C CA . GLU A 1 299 ? 0.312 -5.209 14.479 1.00 95.25 299 GLU A CA 1
ATOM 2254 C C . GLU A 1 299 ? 0.618 -5.501 13.014 1.00 95.25 299 GLU A C 1
ATOM 2256 O O . GLU A 1 299 ? 1.188 -6.547 12.704 1.00 95.25 299 GLU A O 1
ATOM 2261 N N . ASP A 1 300 ? 0.340 -4.535 12.135 1.00 96.19 300 ASP A N 1
ATOM 2262 C CA . ASP A 1 300 ? 0.597 -4.664 10.710 1.00 96.19 300 ASP A CA 1
ATOM 2263 C C . ASP A 1 300 ? 1.207 -3.388 10.092 1.00 96.19 300 ASP A C 1
ATOM 2265 O O . ASP A 1 300 ? 0.485 -2.487 9.643 1.00 96.19 300 ASP A O 1
ATOM 2269 N N . PRO A 1 301 ? 2.548 -3.315 9.985 1.00 97.25 301 PRO A N 1
ATOM 2270 C CA . PRO A 1 301 ? 3.235 -2.171 9.388 1.00 97.25 301 PRO A CA 1
ATOM 2271 C C . PRO A 1 301 ? 2.921 -1.943 7.906 1.00 97.25 301 PRO A C 1
ATOM 2273 O O . PRO A 1 301 ? 3.121 -0.833 7.409 1.00 97.25 301 PRO A O 1
ATOM 2276 N N . THR A 1 302 ? 2.385 -2.940 7.188 1.00 97.19 302 THR A N 1
ATOM 2277 C CA . THR A 1 302 ? 1.966 -2.762 5.785 1.00 97.19 302 THR A CA 1
ATOM 2278 C C . THR A 1 302 ? 0.838 -1.739 5.655 1.00 97.19 302 THR A C 1
ATOM 2280 O O . THR A 1 302 ? 0.747 -1.032 4.650 1.00 97.19 302 THR A O 1
ATOM 2283 N N . ARG A 1 303 ? 0.051 -1.534 6.722 1.00 97.50 303 ARG A N 1
ATOM 2284 C CA . ARG A 1 303 ? -0.984 -0.496 6.785 1.00 97.50 303 ARG A CA 1
ATOM 2285 C C . ARG A 1 303 ? -0.423 0.911 6.571 1.00 97.50 303 ARG A C 1
ATOM 2287 O O . ARG A 1 303 ? -1.165 1.779 6.129 1.00 97.50 303 ARG A O 1
ATOM 2294 N N . ILE A 1 304 ? 0.869 1.158 6.808 1.00 98.12 304 ILE A N 1
ATOM 2295 C CA . ILE A 1 304 ? 1.513 2.448 6.499 1.00 98.12 304 ILE A CA 1
ATOM 2296 C C . ILE A 1 304 ? 1.525 2.707 4.987 1.00 98.12 304 ILE A C 1
ATOM 2298 O O . ILE A 1 304 ? 1.245 3.822 4.546 1.00 98.12 304 ILE A O 1
ATOM 2302 N N . PHE A 1 305 ? 1.790 1.671 4.192 1.00 98.06 305 PHE A N 1
ATOM 2303 C CA . PHE A 1 305 ? 1.762 1.744 2.733 1.00 98.06 305 PHE A CA 1
ATOM 2304 C C . PHE A 1 305 ? 0.332 1.933 2.234 1.00 98.06 305 PHE A C 1
ATOM 2306 O O . PHE A 1 305 ? 0.050 2.870 1.484 1.00 98.06 305 PHE A O 1
ATOM 2313 N N . ARG A 1 306 ? -0.600 1.144 2.780 1.00 97.31 306 ARG A N 1
ATOM 2314 C CA . ARG A 1 306 ? -2.040 1.291 2.525 1.00 97.31 306 ARG A CA 1
ATOM 2315 C C . ARG A 1 306 ? -2.545 2.689 2.856 1.00 97.31 306 ARG A C 1
ATOM 2317 O O . ARG A 1 306 ? -3.338 3.238 2.100 1.00 97.31 306 ARG A O 1
ATOM 2324 N N . ALA A 1 307 ? -2.069 3.287 3.952 1.00 97.44 307 ALA A N 1
ATOM 2325 C CA . ALA A 1 307 ? -2.453 4.636 4.339 1.00 97.44 307 ALA A CA 1
ATOM 2326 C C . ALA A 1 307 ? -2.101 5.631 3.234 1.00 97.44 307 ALA A C 1
ATOM 2328 O O . ALA A 1 307 ? -2.975 6.359 2.774 1.00 97.44 307 ALA A O 1
ATOM 2329 N N . VAL A 1 308 ? -0.853 5.614 2.758 1.00 97.12 308 VAL A N 1
ATOM 2330 C CA . VAL A 1 308 ? -0.414 6.496 1.669 1.00 97.12 308 VAL A CA 1
ATOM 2331 C C . VAL A 1 308 ? -1.202 6.233 0.385 1.00 97.12 308 VAL A C 1
ATOM 2333 O O . VAL A 1 308 ? -1.655 7.188 -0.249 1.00 97.12 308 VAL A O 1
ATOM 2336 N N . ARG A 1 309 ? -1.443 4.961 0.044 1.00 96.12 309 ARG A N 1
ATOM 2337 C CA . ARG A 1 309 ? -2.268 4.583 -1.110 1.00 96.12 309 ARG A CA 1
ATOM 2338 C C . ARG A 1 309 ? -3.667 5.195 -1.024 1.00 96.12 309 ARG A C 1
ATOM 2340 O O . ARG A 1 309 ? -4.107 5.856 -1.960 1.00 96.12 309 ARG A O 1
ATOM 2347 N N . TYR A 1 310 ? -4.341 5.056 0.118 1.00 94.81 310 TYR A N 1
ATOM 2348 C CA . TYR A 1 310 ? -5.674 5.626 0.328 1.00 94.81 310 TYR A CA 1
ATOM 2349 C C . TYR A 1 310 ? -5.679 7.153 0.370 1.00 94.81 310 TYR A C 1
ATOM 2351 O O . TYR A 1 310 ? -6.619 7.757 -0.139 1.00 94.81 310 TYR A O 1
ATOM 2359 N N . GLN A 1 311 ? -4.643 7.796 0.914 1.00 94.56 311 GLN A N 1
ATOM 2360 C CA . GLN A 1 311 ? -4.524 9.254 0.843 1.00 94.56 311 GLN A CA 1
ATOM 2361 C C . GLN A 1 311 ? -4.514 9.736 -0.612 1.00 94.56 311 GLN A C 1
ATOM 2363 O O . GLN A 1 311 ? -5.237 10.672 -0.945 1.00 94.56 311 GLN A O 1
ATOM 2368 N N . SER A 1 312 ? -3.755 9.061 -1.481 1.00 91.94 312 SER A N 1
ATOM 2369 C CA . SER A 1 312 ? -3.676 9.403 -2.902 1.00 91.94 312 SER A CA 1
ATOM 2370 C C . SER A 1 312 ? -4.952 9.051 -3.673 1.00 91.94 312 SER A C 1
ATOM 2372 O O . SER A 1 312 ? -5.470 9.884 -4.409 1.00 91.94 312 SER A O 1
ATOM 2374 N N . ARG A 1 313 ? -5.485 7.836 -3.500 1.00 91.88 313 ARG A N 1
ATOM 2375 C CA . ARG A 1 313 ? -6.655 7.330 -4.244 1.00 91.88 313 ARG A CA 1
ATOM 2376 C C . ARG A 1 313 ? -7.965 8.033 -3.877 1.00 91.88 313 ARG A C 1
ATOM 2378 O O . ARG A 1 313 ? -8.863 8.172 -4.709 1.00 91.88 313 ARG A O 1
ATOM 2385 N N . LEU A 1 314 ? -8.111 8.412 -2.609 1.00 92.06 314 LEU A N 1
ATOM 2386 C CA . LEU A 1 314 ? -9.368 8.920 -2.053 1.00 92.06 314 LEU A CA 1
ATOM 2387 C C . LEU A 1 314 ? -9.292 10.402 -1.655 1.00 92.06 314 LEU A C 1
ATOM 2389 O O . LEU A 1 314 ? -10.299 10.967 -1.237 1.00 92.06 314 LEU A O 1
ATOM 2393 N N . GLY A 1 315 ? -8.120 11.039 -1.755 1.00 92.81 315 GLY A N 1
ATOM 2394 C CA . GLY A 1 315 ? -7.930 12.430 -1.331 1.00 92.81 315 GLY A CA 1
ATOM 2395 C C . GLY A 1 315 ? -8.110 12.631 0.179 1.00 92.81 315 GLY A C 1
ATOM 2396 O O . GLY A 1 315 ? -8.544 13.697 0.617 1.00 92.81 315 GLY A O 1
ATOM 2397 N N . LEU A 1 316 ? -7.830 11.595 0.979 1.00 95.12 316 LEU A N 1
ATOM 2398 C CA . LEU A 1 316 ? -7.992 11.622 2.434 1.00 95.12 316 LEU A CA 1
ATOM 2399 C C . LEU A 1 316 ? -6.725 12.110 3.137 1.00 95.12 316 LEU A C 1
ATOM 2401 O O . LEU A 1 316 ? -5.600 11.953 2.663 1.00 95.12 316 LEU A O 1
ATOM 2405 N N . THR A 1 317 ? -6.906 12.646 4.339 1.00 95.25 317 THR A N 1
ATOM 2406 C CA . THR A 1 317 ? -5.820 13.124 5.192 1.00 95.25 317 THR A CA 1
ATOM 2407 C C . THR A 1 317 ? -5.709 12.277 6.453 1.00 95.25 317 THR A C 1
ATOM 2409 O O . THR A 1 317 ? -6.691 12.084 7.169 1.00 95.25 317 THR A O 1
ATOM 2412 N N . LEU A 1 318 ? -4.499 11.794 6.757 1.00 94.69 318 LEU A N 1
ATOM 2413 C CA . LEU A 1 318 ? -4.245 10.998 7.960 1.00 94.69 318 LEU A CA 1
ATOM 2414 C C . LEU A 1 318 ? -4.524 11.814 9.235 1.00 94.69 318 LEU A C 1
ATOM 2416 O O . LEU A 1 318 ? -3.993 12.913 9.427 1.00 94.69 318 LEU A O 1
ATOM 2420 N N . GLU A 1 319 ? -5.352 11.267 10.114 1.00 92.19 319 GLU A N 1
ATOM 2421 C CA . GLU A 1 319 ? -5.763 11.873 11.381 1.00 92.19 319 GLU A CA 1
ATOM 2422 C C . GLU A 1 319 ? -4.565 12.013 12.360 1.00 92.19 319 GLU A C 1
ATOM 2424 O O . GLU A 1 319 ? -3.630 11.205 12.307 1.00 92.19 319 GLU A O 1
ATOM 2429 N N . PRO A 1 320 ? -4.505 13.049 13.226 1.00 89.50 320 PRO A N 1
ATOM 2430 C CA . PRO A 1 320 ? -3.332 13.301 14.071 1.00 89.50 320 PRO A CA 1
ATOM 2431 C C . PRO A 1 320 ? -2.932 12.150 15.009 1.00 89.50 320 PRO A C 1
ATOM 2433 O O . PRO A 1 320 ? -1.737 11.876 15.143 1.00 89.50 320 PRO A O 1
ATOM 2436 N N . GLY A 1 321 ? -3.891 11.466 15.639 1.00 89.88 321 GLY A N 1
ATOM 2437 C CA . GLY A 1 321 ? -3.649 10.269 16.447 1.00 89.88 321 GLY A CA 1
ATOM 2438 C C . GLY A 1 321 ? -3.073 9.124 15.615 1.00 89.88 321 GLY A C 1
ATOM 2439 O O . GLY A 1 321 ? -2.079 8.509 16.002 1.00 89.88 321 GLY A O 1
ATOM 2440 N N . SER A 1 322 ? -3.598 8.928 14.409 1.00 94.38 322 SER A N 1
ATOM 2441 C CA . SER A 1 322 ? -3.102 7.952 13.437 1.00 94.38 322 SER A CA 1
ATOM 2442 C C . SER A 1 322 ? -1.659 8.254 13.004 1.00 94.38 322 SER A C 1
ATOM 2444 O O . SER A 1 322 ? -0.831 7.349 12.927 1.00 94.38 322 SER A O 1
ATOM 2446 N N . ARG A 1 323 ? -1.286 9.531 12.821 1.00 94.44 323 ARG A N 1
ATOM 2447 C CA . ARG A 1 323 ? 0.119 9.922 12.572 1.00 94.44 323 ARG A CA 1
ATOM 2448 C C . ARG A 1 323 ? 1.039 9.599 13.747 1.00 94.44 323 ARG A C 1
ATOM 2450 O O . ARG A 1 323 ? 2.193 9.241 13.522 1.00 94.44 323 ARG A O 1
ATOM 2457 N N . ARG A 1 324 ? 0.569 9.741 14.991 1.00 93.50 324 ARG A N 1
ATOM 2458 C CA . ARG A 1 324 ? 1.356 9.375 16.184 1.00 93.50 324 ARG A CA 1
ATOM 2459 C C . ARG A 1 324 ? 1.584 7.866 16.252 1.00 93.50 324 ARG A C 1
ATOM 2461 O O . ARG A 1 324 ? 2.726 7.453 16.426 1.00 93.50 324 ARG A O 1
ATOM 2468 N N . ALA A 1 325 ? 0.545 7.069 16.015 1.00 95.56 325 ALA A N 1
ATOM 2469 C CA . ALA A 1 325 ? 0.654 5.613 15.930 1.00 95.56 325 ALA A CA 1
ATOM 2470 C C . ALA A 1 325 ? 1.616 5.160 14.817 1.00 95.56 325 ALA A C 1
ATOM 2472 O O . ALA A 1 325 ? 2.419 4.254 15.021 1.00 95.56 325 ALA A O 1
ATOM 2473 N N . LEU A 1 326 ? 1.602 5.833 13.659 1.00 97.19 326 LEU A N 1
ATOM 2474 C CA . LEU A 1 326 ? 2.560 5.572 12.581 1.00 97.19 326 LEU A CA 1
ATOM 2475 C C . LEU A 1 326 ? 3.998 5.820 13.046 1.00 97.19 326 LEU A C 1
ATOM 2477 O O . LEU A 1 326 ? 4.868 4.983 12.821 1.00 97.19 326 LEU A O 1
ATOM 2481 N N . ARG A 1 327 ? 4.265 6.946 13.724 1.00 95.69 327 ARG A N 1
ATOM 2482 C CA . ARG A 1 327 ? 5.610 7.245 14.250 1.00 95.69 327 ARG A CA 1
ATOM 2483 C C . ARG A 1 327 ? 6.073 6.208 15.266 1.00 95.69 327 ARG A C 1
ATOM 2485 O O . ARG A 1 327 ? 7.236 5.822 15.212 1.00 95.69 327 ARG A O 1
ATOM 2492 N N . LEU A 1 328 ? 5.179 5.750 16.147 1.00 95.56 328 LEU A N 1
ATOM 2493 C CA . LEU A 1 328 ? 5.469 4.645 17.061 1.00 95.56 328 LEU A CA 1
ATOM 2494 C C . LEU A 1 328 ? 5.883 3.399 16.272 1.00 95.56 328 LEU A C 1
ATOM 2496 O O . LEU A 1 328 ? 6.936 2.832 16.546 1.00 95.56 328 LEU A O 1
ATOM 2500 N N . ALA A 1 329 ? 5.110 3.016 15.256 1.00 97.12 329 ALA A N 1
ATOM 2501 C CA . ALA A 1 329 ? 5.421 1.843 14.454 1.00 97.12 329 ALA A CA 1
ATOM 2502 C C . ALA A 1 329 ? 6.777 1.961 13.736 1.00 97.12 329 ALA A C 1
ATOM 2504 O O . ALA A 1 329 ? 7.558 1.013 13.757 1.00 97.12 329 ALA A O 1
ATOM 2505 N N . ILE A 1 330 ? 7.112 3.125 13.175 1.00 96.69 330 ILE A N 1
ATOM 2506 C CA . ILE A 1 330 ? 8.430 3.362 12.561 1.00 96.69 330 ILE A CA 1
ATOM 2507 C C . ILE A 1 330 ? 9.563 3.306 13.595 1.00 96.69 330 ILE A C 1
ATOM 2509 O O . ILE A 1 330 ? 10.629 2.776 13.295 1.00 96.69 330 ILE A O 1
ATOM 2513 N N . ALA A 1 331 ? 9.349 3.817 14.809 1.00 95.19 331 ALA A N 1
ATOM 2514 C CA . ALA A 1 331 ? 10.340 3.774 15.887 1.00 95.19 331 ALA A CA 1
ATOM 2515 C C . ALA A 1 331 ? 10.593 2.357 16.434 1.00 95.19 331 ALA A C 1
ATOM 2517 O O . ALA A 1 331 ? 11.609 2.131 17.088 1.00 95.19 331 ALA A O 1
ATOM 2518 N N . LEU A 1 332 ? 9.677 1.419 16.182 1.00 94.75 332 LEU A N 1
ATOM 2519 C CA . LEU A 1 332 ? 9.802 0.007 16.549 1.00 94.75 332 LEU A CA 1
ATOM 2520 C C . LEU A 1 332 ? 10.432 -0.857 15.447 1.00 94.75 332 LEU A C 1
ATOM 2522 O O . LEU A 1 332 ? 10.670 -2.037 15.683 1.00 94.75 332 LEU A O 1
ATOM 2526 N N . ALA A 1 333 ? 10.704 -0.301 14.263 1.00 93.25 333 ALA A N 1
ATOM 2527 C CA . ALA A 1 333 ? 11.403 -1.024 13.207 1.00 93.25 333 ALA A CA 1
ATOM 2528 C C . ALA A 1 333 ? 12.835 -1.413 13.651 1.00 93.25 333 ALA A C 1
ATOM 2530 O O . ALA A 1 333 ? 13.477 -0.632 14.359 1.00 93.25 333 ALA A O 1
ATOM 2531 N N . PRO A 1 334 ? 13.376 -2.560 13.197 1.00 92.75 334 PRO A N 1
ATOM 2532 C CA . PRO A 1 334 ? 12.813 -3.478 12.203 1.00 92.75 334 PRO A CA 1
ATOM 2533 C C . PRO A 1 334 ? 11.757 -4.444 12.769 1.00 92.75 334 PRO A C 1
ATOM 2535 O O . PRO A 1 334 ? 11.732 -4.734 13.958 1.00 92.75 334 PRO A O 1
ATOM 2538 N N . TYR A 1 335 ? 10.916 -4.985 11.880 1.00 94.88 335 TYR A N 1
ATOM 2539 C CA . TYR A 1 335 ? 9.925 -6.024 12.191 1.00 94.88 335 TYR A CA 1
ATOM 2540 C C . TYR A 1 335 ? 10.369 -7.359 11.578 1.00 94.88 335 TYR A C 1
ATOM 2542 O O . TYR A 1 335 ? 10.180 -7.547 10.371 1.00 94.88 335 TYR A O 1
ATOM 2550 N N . PRO A 1 336 ? 10.956 -8.287 12.357 1.00 92.00 336 PRO A N 1
ATOM 2551 C CA . PRO A 1 336 ? 11.463 -9.552 11.820 1.00 92.00 336 PRO A CA 1
ATOM 2552 C C . PRO A 1 336 ? 10.369 -10.429 11.201 1.00 92.00 336 PRO A C 1
ATOM 2554 O O . PRO A 1 336 ? 10.589 -11.049 10.168 1.00 92.00 336 PRO A O 1
ATOM 2557 N N . ALA A 1 337 ? 9.168 -10.434 11.789 1.00 93.62 337 ALA A N 1
ATOM 2558 C CA . ALA A 1 337 ? 8.049 -11.259 11.328 1.00 93.62 337 ALA A CA 1
ATOM 2559 C C . ALA A 1 337 ? 7.286 -10.675 10.123 1.00 93.62 337 ALA A C 1
ATOM 2561 O O . ALA A 1 337 ? 6.393 -11.324 9.577 1.00 93.62 337 ALA A O 1
ATOM 2562 N N . LEU A 1 338 ? 7.616 -9.452 9.699 1.00 94.69 338 LEU A N 1
ATOM 2563 C CA . LEU A 1 338 ? 6.982 -8.813 8.552 1.00 94.69 338 LEU A CA 1
ATOM 2564 C C . LEU A 1 338 ? 7.554 -9.381 7.250 1.00 94.69 338 LEU A C 1
ATOM 2566 O O . LEU A 1 338 ? 8.726 -9.181 6.941 1.00 94.69 338 LEU A O 1
ATOM 2570 N N . SER A 1 339 ? 6.742 -10.052 6.438 1.00 93.94 339 SER A N 1
ATOM 2571 C CA . SER A 1 339 ? 7.215 -10.572 5.148 1.00 93.94 339 SER A CA 1
ATOM 2572 C C . SER A 1 339 ? 7.613 -9.448 4.181 1.00 93.94 339 SER A C 1
ATOM 2574 O O . SER A 1 339 ? 6.904 -8.452 4.031 1.00 93.94 339 SER A O 1
ATOM 2576 N N . GLY A 1 340 ? 8.746 -9.636 3.497 1.00 94.88 340 GLY A N 1
ATOM 2577 C CA . GLY A 1 340 ? 9.219 -8.748 2.432 1.00 94.88 340 GLY A CA 1
ATOM 2578 C C . GLY A 1 340 ? 8.281 -8.695 1.232 1.00 94.88 340 GLY A C 1
ATOM 2579 O O . GLY A 1 340 ? 8.044 -7.623 0.683 1.00 94.88 340 GLY A O 1
ATOM 2580 N N . GLN A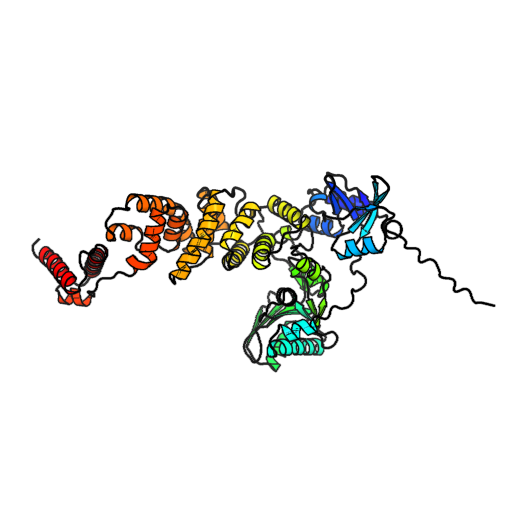 1 341 ? 7.667 -9.832 0.898 1.00 94.94 341 GLN A N 1
ATOM 2581 C CA . GLN A 1 341 ? 6.696 -9.941 -0.192 1.00 94.94 341 GLN A CA 1
ATOM 2582 C C . GLN A 1 341 ? 5.461 -9.075 0.069 1.00 94.94 341 GLN A C 1
ATOM 2584 O O . GLN A 1 341 ? 4.950 -8.444 -0.845 1.00 94.94 341 GLN A O 1
ATOM 2589 N N . ARG A 1 342 ? 5.016 -8.971 1.331 1.00 96.06 342 ARG A N 1
ATOM 2590 C CA . ARG A 1 342 ? 3.883 -8.106 1.699 1.00 96.06 342 ARG A CA 1
ATOM 2591 C C . ARG A 1 342 ? 4.209 -6.621 1.510 1.00 96.06 342 ARG A C 1
ATOM 2593 O O . ARG A 1 342 ? 3.335 -5.847 1.139 1.00 96.06 342 ARG A O 1
ATOM 2600 N N . LEU A 1 343 ? 5.462 -6.225 1.744 1.00 96.56 343 LEU A N 1
ATOM 2601 C CA . LEU A 1 343 ? 5.930 -4.863 1.471 1.00 96.56 343 LEU A CA 1
ATOM 2602 C C . LEU A 1 343 ? 6.033 -4.593 -0.035 1.00 96.56 343 LEU A C 1
ATOM 2604 O O . LEU A 1 343 ? 5.630 -3.523 -0.483 1.00 96.56 343 LEU A O 1
ATOM 2608 N N . ALA A 1 344 ? 6.538 -5.560 -0.806 1.00 96.69 344 ALA A N 1
ATOM 2609 C CA . ALA A 1 344 ? 6.608 -5.469 -2.262 1.00 96.69 344 ALA A CA 1
ATOM 2610 C C . ALA A 1 344 ? 5.210 -5.357 -2.891 1.00 96.69 344 ALA A C 1
ATOM 2612 O O . ALA A 1 344 ? 4.986 -4.449 -3.684 1.00 96.69 344 ALA A O 1
ATOM 2613 N N . ALA A 1 345 ? 4.259 -6.189 -2.455 1.00 96.69 345 ALA A N 1
ATOM 2614 C CA . ALA A 1 345 ? 2.876 -6.159 -2.929 1.00 96.69 345 ALA A CA 1
ATOM 2615 C C . ALA A 1 345 ? 2.196 -4.805 -2.661 1.00 96.69 345 ALA A C 1
ATOM 2617 O O . ALA A 1 345 ? 1.538 -4.251 -3.534 1.00 96.69 345 ALA A O 1
ATOM 2618 N N . GLU A 1 346 ? 2.385 -4.211 -1.477 1.00 97.44 346 GLU A N 1
ATOM 2619 C CA . GLU A 1 346 ? 1.823 -2.881 -1.205 1.00 97.44 346 GLU A CA 1
ATOM 2620 C C . GLU A 1 346 ? 2.521 -1.763 -2.003 1.00 97.44 346 GLU A C 1
ATOM 2622 O O . GLU A 1 346 ? 1.869 -0.794 -2.390 1.00 97.44 346 GLU A O 1
ATOM 2627 N N . LEU A 1 347 ? 3.823 -1.879 -2.293 1.00 97.44 347 LEU A N 1
ATOM 2628 C CA . LEU A 1 347 ? 4.519 -0.950 -3.195 1.00 97.44 347 LEU A CA 1
ATOM 2629 C C . LEU A 1 347 ? 4.020 -1.067 -4.638 1.00 97.44 347 LEU A C 1
ATOM 2631 O O . LEU A 1 347 ? 3.846 -0.047 -5.302 1.00 97.44 347 LEU A O 1
ATOM 2635 N N . GLU A 1 348 ? 3.772 -2.285 -5.106 1.00 96.75 348 GLU A N 1
ATOM 2636 C CA . GLU A 1 348 ? 3.203 -2.556 -6.423 1.00 96.75 348 GLU A CA 1
ATOM 2637 C C . GLU A 1 348 ? 1.800 -1.958 -6.550 1.00 96.75 348 GLU A C 1
ATOM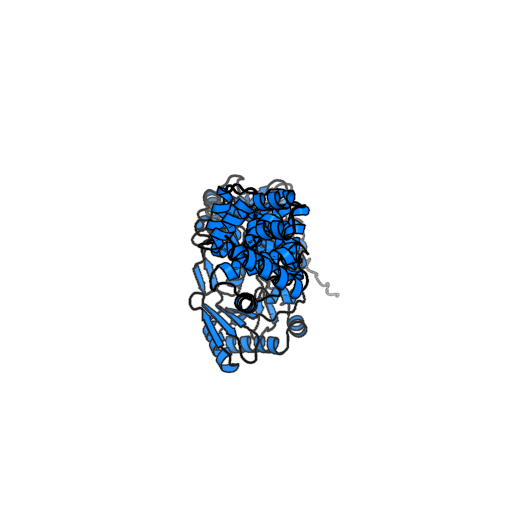 2639 O O . GLU A 1 348 ? 1.545 -1.186 -7.474 1.00 96.75 348 GLU A O 1
ATOM 2644 N N . LEU A 1 349 ? 0.933 -2.188 -5.557 1.00 96.31 349 LEU A N 1
ATOM 2645 C CA . LEU A 1 349 ? -0.392 -1.569 -5.498 1.00 96.31 349 LEU A CA 1
ATOM 2646 C C . LEU A 1 349 ? -0.321 -0.040 -5.472 1.00 96.31 349 LEU A C 1
ATOM 2648 O O . LEU A 1 349 ? -1.163 0.613 -6.076 1.00 96.31 349 LEU A O 1
ATOM 2652 N N . ILE A 1 350 ? 0.660 0.553 -4.783 1.00 97.19 350 ILE A N 1
ATOM 2653 C CA . ILE A 1 350 ? 0.866 2.008 -4.811 1.00 97.19 350 ILE A CA 1
ATOM 2654 C C . ILE A 1 350 ? 1.251 2.473 -6.211 1.00 97.19 350 ILE A C 1
ATOM 2656 O O . ILE A 1 350 ? 0.702 3.461 -6.685 1.00 97.19 350 ILE A O 1
ATOM 2660 N N . LEU A 1 351 ? 2.187 1.790 -6.867 1.00 96.25 351 LEU A N 1
ATOM 2661 C CA . LEU A 1 351 ? 2.700 2.170 -8.183 1.00 96.25 351 LEU A CA 1
ATOM 2662 C C . LEU A 1 351 ? 1.694 1.949 -9.318 1.00 96.25 351 LEU A C 1
ATOM 2664 O O . LEU A 1 351 ? 1.797 2.623 -10.343 1.00 96.25 351 LEU A O 1
ATOM 2668 N N . ALA A 1 352 ? 0.720 1.062 -9.119 1.00 93.75 352 ALA A N 1
ATOM 2669 C CA . ALA A 1 352 ? -0.412 0.872 -10.018 1.00 93.75 352 ALA A CA 1
ATOM 2670 C C . ALA A 1 352 ? -1.416 2.042 -9.979 1.00 93.75 352 ALA A C 1
ATOM 2672 O O . ALA A 1 352 ? -2.123 2.277 -10.959 1.00 93.75 352 ALA A O 1
ATOM 2673 N N . GLU A 1 353 ? -1.480 2.807 -8.881 1.00 93.12 353 GLU A N 1
ATOM 2674 C CA . GLU A 1 353 ? -2.351 3.985 -8.807 1.00 93.12 353 GLU A CA 1
ATOM 2675 C C . GLU A 1 353 ? -1.847 5.102 -9.750 1.00 93.12 353 GLU A C 1
ATOM 2677 O O . GLU A 1 353 ? -0.634 5.292 -9.897 1.00 93.12 353 GLU A O 1
ATOM 2682 N N . PRO A 1 354 ? -2.737 5.934 -10.330 1.00 88.50 354 PRO A N 1
ATOM 2683 C CA . PRO A 1 354 ? -2.338 7.015 -11.242 1.00 88.50 354 PRO A CA 1
ATOM 2684 C C . PRO A 1 354 ? -1.285 7.978 -10.669 1.00 88.50 354 PRO A C 1
ATOM 2686 O O . PRO A 1 354 ? -0.381 8.414 -11.377 1.00 88.50 354 PRO A O 1
ATOM 2689 N N . ALA A 1 355 ? -1.364 8.275 -9.368 1.00 90.81 355 ALA A N 1
ATOM 2690 C CA . ALA A 1 355 ? -0.409 9.117 -8.641 1.00 90.81 355 ALA A CA 1
ATOM 2691 C C . ALA A 1 355 ? 0.609 8.299 -7.812 1.00 90.81 355 ALA A C 1
ATOM 2693 O O . ALA A 1 355 ? 1.210 8.804 -6.857 1.00 90.81 355 ALA A O 1
ATOM 2694 N N . GLY A 1 356 ? 0.823 7.032 -8.172 1.00 92.50 356 GLY A N 1
ATOM 2695 C CA . GLY A 1 356 ? 1.714 6.098 -7.486 1.00 92.50 356 GLY A CA 1
ATOM 2696 C C . GLY A 1 356 ? 3.152 6.594 -7.318 1.00 92.50 356 GLY A C 1
ATOM 2697 O O . GLY A 1 356 ? 3.644 6.644 -6.188 1.00 92.50 356 GLY A O 1
ATOM 2698 N N . PRO A 1 357 ? 3.824 7.065 -8.386 1.00 92.75 357 PRO A N 1
ATOM 2699 C CA . PRO A 1 357 ? 5.168 7.632 -8.275 1.00 92.75 357 PRO A CA 1
ATOM 2700 C C . PRO A 1 357 ? 5.257 8.800 -7.283 1.00 92.75 357 PRO A C 1
ATOM 2702 O O . PRO A 1 357 ? 6.191 8.871 -6.488 1.00 92.75 357 PRO A O 1
ATOM 2705 N N . LEU A 1 358 ? 4.253 9.683 -7.247 1.00 94.44 358 LEU A N 1
ATOM 2706 C CA . LEU A 1 358 ? 4.212 10.796 -6.290 1.00 94.44 358 LEU A CA 1
ATOM 2707 C C . LEU A 1 358 ? 3.949 10.315 -4.855 1.00 94.44 358 LEU A C 1
ATOM 2709 O O . LEU A 1 358 ? 4.479 10.885 -3.899 1.00 94.44 358 LEU A O 1
ATOM 2713 N N . SER A 1 359 ? 3.200 9.225 -4.691 1.00 96.38 359 SER A N 1
ATOM 2714 C CA . SER A 1 359 ? 2.955 8.583 -3.395 1.00 96.38 359 SER A CA 1
ATOM 2715 C C . SER A 1 359 ? 4.236 8.043 -2.746 1.00 96.38 359 SER A C 1
ATOM 2717 O O . SER A 1 359 ? 4.354 8.041 -1.517 1.00 96.38 359 SER A O 1
ATOM 2719 N N . LEU A 1 360 ? 5.258 7.693 -3.535 1.00 96.88 360 LEU A N 1
ATOM 2720 C CA . LEU A 1 360 ? 6.579 7.329 -3.007 1.00 96.88 360 LEU A CA 1
ATOM 2721 C C . LEU A 1 360 ? 7.232 8.469 -2.209 1.00 96.88 360 LEU A C 1
ATOM 2723 O O . LEU A 1 360 ? 7.929 8.220 -1.223 1.00 96.88 360 LEU A O 1
ATOM 2727 N N . ILE A 1 361 ? 6.968 9.728 -2.580 1.00 97.12 361 ILE A N 1
ATOM 2728 C CA . ILE A 1 361 ? 7.464 10.901 -1.848 1.00 97.12 361 ILE A CA 1
ATOM 2729 C C . ILE A 1 361 ? 6.833 10.956 -0.454 1.00 97.12 361 ILE A C 1
ATOM 2731 O O . ILE A 1 361 ? 7.524 11.215 0.534 1.00 97.12 361 ILE A O 1
ATOM 2735 N N . ALA A 1 362 ? 5.529 10.690 -0.358 1.00 95.69 362 ALA A N 1
ATOM 2736 C CA . ALA A 1 362 ? 4.823 10.647 0.917 1.00 95.69 362 ALA A CA 1
ATOM 2737 C C . ALA A 1 362 ? 5.348 9.510 1.810 1.00 95.69 362 ALA A C 1
ATOM 2739 O O . ALA A 1 362 ? 5.658 9.759 2.976 1.00 95.69 362 ALA A O 1
ATOM 2740 N N . LEU A 1 363 ? 5.550 8.305 1.262 1.00 96.44 363 LEU A N 1
ATOM 2741 C CA . LEU A 1 363 ? 6.174 7.187 1.988 1.00 96.44 363 LEU A CA 1
ATOM 2742 C C . LEU A 1 363 ? 7.563 7.541 2.523 1.00 96.44 363 LEU A C 1
ATOM 2744 O O . LEU A 1 363 ? 7.871 7.292 3.693 1.00 96.44 363 LEU A O 1
ATOM 2748 N N . GLY A 1 364 ? 8.395 8.138 1.670 1.00 95.88 364 GLY A N 1
ATOM 2749 C CA . GLY A 1 364 ? 9.739 8.571 2.021 1.00 95.88 364 GLY A CA 1
ATOM 2750 C C . GLY A 1 364 ? 9.745 9.575 3.172 1.00 95.88 364 GLY A C 1
ATOM 2751 O O . GLY A 1 364 ? 10.455 9.378 4.159 1.00 95.88 364 GLY A O 1
ATOM 2752 N N . ARG A 1 365 ? 8.895 10.607 3.093 1.00 95.25 365 ARG A N 1
ATOM 2753 C CA . ARG A 1 365 ? 8.739 11.639 4.137 1.00 95.25 365 ARG A CA 1
ATOM 2754 C C . ARG A 1 365 ? 8.204 11.090 5.459 1.00 95.25 365 ARG A C 1
ATOM 2756 O O . ARG A 1 365 ? 8.566 11.600 6.515 1.00 95.25 365 ARG A O 1
ATOM 2763 N N . LEU A 1 366 ? 7.367 10.053 5.420 1.00 95.25 366 LEU A N 1
ATOM 2764 C CA . LEU A 1 366 ? 6.878 9.362 6.618 1.00 95.25 366 LEU A CA 1
ATOM 2765 C C . LEU A 1 366 ? 7.944 8.472 7.278 1.00 95.25 366 LEU A C 1
ATOM 2767 O O . LEU A 1 366 ? 7.744 8.012 8.400 1.00 95.25 366 LEU A O 1
ATOM 2771 N N . GLY A 1 367 ? 9.071 8.226 6.605 1.00 95.94 367 GLY A N 1
ATOM 2772 C CA . GLY A 1 367 ? 10.117 7.326 7.084 1.00 95.94 367 GLY A CA 1
ATOM 2773 C C . GLY A 1 367 ? 9.783 5.844 6.902 1.00 95.94 367 GLY A C 1
ATOM 2774 O O . GLY A 1 367 ? 10.463 5.008 7.493 1.00 95.94 367 GLY A O 1
ATOM 2775 N N . ALA A 1 368 ? 8.784 5.505 6.076 1.00 96.69 368 ALA A N 1
ATOM 2776 C CA . ALA A 1 368 ? 8.317 4.129 5.868 1.00 96.69 368 ALA A CA 1
ATOM 2777 C C . ALA A 1 368 ? 9.423 3.184 5.372 1.00 96.69 368 ALA A C 1
ATOM 2779 O O . ALA A 1 368 ? 9.437 2.005 5.707 1.00 96.69 368 ALA A O 1
ATOM 2780 N N . MET A 1 369 ? 10.403 3.712 4.637 1.00 96.12 369 MET A N 1
ATOM 2781 C CA . MET A 1 369 ? 11.540 2.938 4.130 1.00 96.12 369 MET A CA 1
ATOM 2782 C C . MET A 1 369 ? 12.463 2.396 5.237 1.00 96.12 369 MET A C 1
ATOM 2784 O O . MET A 1 369 ? 13.217 1.462 4.985 1.00 96.12 369 MET A O 1
ATOM 2788 N N . LYS A 1 370 ? 12.359 2.889 6.482 1.00 96.19 370 LYS A N 1
ATOM 2789 C CA . LYS A 1 370 ? 13.047 2.290 7.642 1.00 96.19 370 LYS A CA 1
ATOM 2790 C C . LYS A 1 370 ? 12.553 0.880 7.977 1.00 96.19 370 LYS A C 1
ATOM 2792 O O . LYS A 1 370 ? 13.246 0.145 8.672 1.00 96.19 370 LYS A O 1
ATOM 2797 N N . LEU A 1 371 ? 11.372 0.499 7.480 1.00 96.06 371 LEU A N 1
ATOM 2798 C CA . LEU A 1 371 ? 10.873 -0.876 7.556 1.00 96.06 371 LEU A CA 1
ATOM 2799 C C . LEU A 1 371 ? 11.676 -1.834 6.663 1.00 96.06 371 LEU A C 1
ATOM 2801 O O . LEU A 1 371 ? 11.667 -3.039 6.913 1.00 96.06 371 LEU A O 1
ATOM 2805 N N . LEU A 1 372 ? 12.362 -1.301 5.644 1.00 95.88 372 LEU A N 1
ATOM 2806 C CA . LEU A 1 372 ? 13.256 -2.062 4.777 1.00 95.88 372 LEU A CA 1
ATOM 2807 C C . LEU A 1 372 ? 14.679 -2.083 5.333 1.00 95.88 372 LEU A C 1
ATOM 2809 O O . LEU A 1 372 ? 15.254 -3.152 5.513 1.00 95.88 372 LEU A O 1
ATOM 2813 N N . ASP A 1 373 ? 15.221 -0.906 5.640 1.00 95.88 373 ASP A N 1
ATOM 2814 C CA . ASP A 1 373 ? 16.553 -0.768 6.221 1.00 95.88 373 ASP A CA 1
ATOM 2815 C C . ASP A 1 373 ? 16.608 0.450 7.165 1.00 95.88 373 ASP A C 1
ATOM 2817 O O . ASP A 1 373 ? 16.332 1.576 6.731 1.00 95.88 373 ASP A O 1
ATOM 2821 N N . PRO A 1 374 ? 16.982 0.281 8.450 1.00 94.75 374 PRO A N 1
ATOM 2822 C CA . PRO A 1 374 ? 17.070 1.388 9.405 1.00 94.75 374 PRO A CA 1
ATOM 2823 C C . PRO A 1 374 ? 18.052 2.501 9.009 1.00 94.75 374 PRO A C 1
ATOM 2825 O O . PRO A 1 374 ? 17.897 3.643 9.456 1.00 94.75 374 PRO A O 1
ATOM 2828 N N . ALA A 1 375 ? 19.057 2.205 8.180 1.00 96.06 375 ALA A N 1
ATOM 2829 C CA . ALA A 1 375 ? 20.032 3.165 7.673 1.00 96.06 375 ALA A CA 1
ATOM 2830 C C . ALA A 1 375 ? 19.510 3.973 6.475 1.00 96.06 375 ALA A C 1
ATOM 2832 O O . ALA A 1 375 ? 20.102 4.999 6.144 1.00 96.06 375 ALA A O 1
ATOM 2833 N N . TYR A 1 376 ? 18.381 3.598 5.863 1.00 96.75 376 TYR A N 1
ATOM 2834 C CA . TYR A 1 376 ? 17.816 4.363 4.755 1.00 96.75 376 TYR A CA 1
ATOM 2835 C C . TYR A 1 376 ? 17.476 5.803 5.174 1.00 96.75 376 TYR A C 1
ATOM 2837 O O . TYR A 1 376 ? 16.860 6.061 6.218 1.00 96.75 376 TYR A O 1
ATOM 2845 N N . ARG A 1 377 ? 17.863 6.768 4.334 1.00 96.00 377 ARG A N 1
ATOM 2846 C CA . ARG A 1 377 ? 17.564 8.194 4.505 1.00 96.00 377 ARG A CA 1
ATOM 2847 C C . ARG A 1 377 ? 16.888 8.715 3.247 1.00 96.00 377 ARG A C 1
ATOM 2849 O O . ARG A 1 377 ? 17.458 8.667 2.159 1.00 96.00 377 ARG A O 1
ATOM 2856 N N . PHE A 1 378 ? 15.664 9.212 3.395 1.00 96.25 378 PHE A N 1
ATOM 2857 C CA . PHE A 1 378 ? 14.964 9.865 2.296 1.00 96.25 378 PHE A CA 1
ATOM 2858 C C . PHE A 1 378 ? 15.576 11.246 2.045 1.00 96.25 378 PHE A C 1
ATOM 2860 O O . PHE A 1 378 ? 15.749 12.018 2.986 1.00 96.25 378 PHE A O 1
ATOM 2867 N N . SER A 1 379 ? 15.908 11.548 0.791 1.00 95.25 379 SER A N 1
ATOM 2868 C CA . SER A 1 379 ? 16.601 12.780 0.398 1.00 95.25 379 SER A CA 1
ATOM 2869 C C . SER A 1 379 ? 15.765 13.614 -0.584 1.00 95.25 379 SER A C 1
ATOM 2871 O O . SER A 1 379 ? 14.865 13.076 -1.238 1.00 95.25 379 SER A O 1
ATOM 2873 N N . PRO A 1 380 ? 16.071 14.914 -0.768 1.00 96.31 380 PRO A N 1
ATOM 2874 C CA . PRO A 1 380 ? 15.483 15.709 -1.848 1.00 96.31 380 PRO A CA 1
ATOM 2875 C C . PRO A 1 380 ? 15.712 15.093 -3.238 1.00 96.31 380 PRO A C 1
ATOM 2877 O O . PRO A 1 380 ? 14.837 15.167 -4.099 1.00 96.31 380 PRO A O 1
ATOM 2880 N N . LEU A 1 381 ? 16.852 14.420 -3.444 1.00 95.38 381 LEU A N 1
ATOM 2881 C CA . LEU A 1 381 ? 17.141 13.696 -4.682 1.00 95.38 381 LEU A CA 1
ATOM 2882 C C . LEU A 1 381 ? 16.185 12.513 -4.889 1.00 95.38 381 LEU A C 1
ATOM 2884 O O . LEU A 1 381 ? 15.691 12.329 -5.998 1.00 95.38 381 LEU A O 1
ATOM 2888 N N . ALA A 1 382 ? 15.872 11.755 -3.835 1.00 95.31 382 ALA A N 1
ATOM 2889 C CA . ALA A 1 382 ? 14.878 10.681 -3.886 1.00 95.31 382 ALA A CA 1
ATOM 2890 C C . ALA A 1 382 ? 13.489 11.218 -4.270 1.00 95.31 382 ALA A C 1
ATOM 2892 O O . ALA A 1 382 ? 12.804 10.648 -5.117 1.00 95.31 382 ALA A O 1
ATOM 2893 N N . ALA A 1 383 ? 13.095 12.361 -3.697 1.00 96.88 383 ALA A N 1
ATOM 2894 C CA . ALA A 1 383 ? 11.836 13.019 -4.040 1.00 96.88 383 ALA A CA 1
ATOM 2895 C C . ALA A 1 383 ? 11.800 13.462 -5.511 1.00 96.88 383 ALA A C 1
ATOM 2897 O O . ALA A 1 383 ? 10.811 13.221 -6.202 1.00 96.88 383 ALA A O 1
ATOM 2898 N N . ARG A 1 384 ? 12.894 14.054 -6.011 1.00 96.94 384 ARG A N 1
ATOM 2899 C CA . ARG A 1 384 ? 13.030 14.415 -7.427 1.00 96.94 384 ARG A CA 1
ATOM 2900 C C . ARG A 1 384 ? 12.941 13.187 -8.327 1.00 96.94 384 ARG A C 1
ATOM 2902 O O . ARG A 1 384 ? 12.202 13.216 -9.300 1.00 96.94 384 ARG A O 1
ATOM 2909 N N . ARG A 1 385 ? 13.635 12.096 -7.995 1.00 96.75 385 ARG A N 1
ATOM 2910 C CA . ARG A 1 385 ? 13.582 10.850 -8.775 1.00 96.75 385 ARG A CA 1
ATOM 2911 C C . ARG A 1 385 ? 12.189 10.233 -8.807 1.00 96.75 385 ARG A C 1
ATOM 2913 O O . ARG A 1 385 ? 11.780 9.761 -9.856 1.00 96.75 385 ARG A O 1
ATOM 2920 N N . ALA A 1 386 ? 11.440 10.283 -7.709 1.00 96.56 386 ALA A N 1
ATOM 2921 C CA . ALA A 1 386 ? 10.048 9.840 -7.684 1.00 96.56 386 ALA A CA 1
ATOM 2922 C C . ALA A 1 386 ? 9.133 10.707 -8.578 1.00 96.56 386 ALA A C 1
ATOM 2924 O O . ALA A 1 386 ? 8.256 10.183 -9.262 1.00 96.56 386 ALA A O 1
ATOM 2925 N N . ALA A 1 387 ? 9.364 12.022 -8.645 1.00 96.94 387 ALA A N 1
ATOM 2926 C CA . ALA A 1 387 ? 8.660 12.897 -9.588 1.00 96.94 387 ALA A CA 1
ATOM 2927 C C . ALA A 1 387 ? 9.091 12.668 -11.051 1.00 96.94 387 ALA A C 1
ATOM 2929 O O . ALA A 1 387 ? 8.279 12.734 -11.972 1.00 96.94 387 ALA A O 1
ATOM 2930 N N . ASP A 1 388 ? 10.372 12.386 -11.274 1.00 97.44 388 ASP A N 1
ATOM 2931 C CA . ASP A 1 388 ? 10.928 12.036 -12.581 1.00 97.44 388 ASP A CA 1
ATOM 2932 C C . ASP A 1 388 ? 10.376 10.687 -13.066 1.00 97.44 388 ASP A C 1
ATOM 2934 O O . ASP A 1 388 ? 10.019 10.567 -14.235 1.00 97.44 388 ASP A O 1
ATOM 2938 N N . LEU A 1 389 ? 10.202 9.715 -12.167 1.00 98.00 389 LEU A N 1
ATOM 2939 C CA . LEU A 1 389 ? 9.547 8.443 -12.452 1.00 98.00 389 LEU A CA 1
ATOM 2940 C C . LEU A 1 389 ? 8.134 8.645 -13.005 1.00 98.00 389 LEU A C 1
ATOM 2942 O O . LEU A 1 389 ? 7.794 7.993 -13.981 1.00 98.00 389 LEU A O 1
ATOM 2946 N N . ALA A 1 390 ? 7.336 9.565 -12.449 1.00 97.00 390 ALA A N 1
ATOM 2947 C CA . ALA A 1 390 ? 6.000 9.853 -12.983 1.00 97.00 390 ALA A CA 1
ATOM 2948 C C . ALA A 1 390 ? 6.050 10.197 -14.481 1.00 97.00 390 ALA A C 1
ATOM 2950 O O . ALA A 1 390 ? 5.320 9.614 -15.279 1.00 97.00 390 ALA A O 1
ATOM 2951 N N . ARG A 1 391 ? 6.990 11.072 -14.860 1.00 96.81 391 ARG A N 1
ATOM 2952 C CA . ARG A 1 391 ? 7.197 11.490 -16.253 1.00 96.81 391 ARG A CA 1
ATOM 2953 C C . ARG A 1 391 ? 7.730 10.357 -17.125 1.00 96.81 391 ARG A C 1
ATOM 2955 O O . ARG A 1 391 ? 7.349 10.255 -18.284 1.00 96.81 391 ARG A O 1
ATOM 2962 N N . LEU A 1 392 ? 8.605 9.507 -16.587 1.00 97.50 392 LEU A N 1
ATOM 2963 C CA . LEU A 1 392 ? 9.105 8.339 -17.311 1.00 97.50 392 LEU A CA 1
ATOM 2964 C C . LEU A 1 392 ? 7.972 7.354 -17.622 1.00 97.50 392 LEU A C 1
ATOM 2966 O O . LEU A 1 392 ? 7.841 6.936 -18.766 1.00 97.50 392 LEU A O 1
ATOM 2970 N N . LEU A 1 393 ? 7.146 7.004 -16.632 1.00 97.00 393 LEU A N 1
ATOM 2971 C CA . LEU A 1 393 ? 6.043 6.059 -16.833 1.00 97.00 393 LEU A CA 1
ATOM 2972 C C . LEU A 1 393 ? 5.011 6.602 -17.828 1.00 97.00 393 LEU A C 1
ATOM 2974 O O . LEU A 1 393 ? 4.516 5.847 -18.658 1.00 97.00 393 LEU A O 1
ATOM 2978 N N . GLU A 1 394 ? 4.718 7.902 -17.780 1.00 96.00 394 GLU A N 1
ATOM 2979 C CA . GLU A 1 394 ? 3.855 8.567 -18.762 1.00 96.00 394 GLU A CA 1
ATOM 2980 C C . GLU A 1 394 ? 4.423 8.459 -20.184 1.00 96.00 394 GLU A C 1
ATOM 2982 O O . GLU A 1 394 ? 3.714 8.033 -21.095 1.00 96.00 394 GLU A O 1
ATOM 2987 N N . ARG A 1 395 ? 5.721 8.745 -20.368 1.00 96.44 395 ARG A N 1
ATOM 2988 C CA . ARG A 1 395 ? 6.396 8.592 -21.666 1.00 96.44 395 ARG A CA 1
ATOM 2989 C C . ARG A 1 395 ? 6.359 7.155 -22.171 1.00 96.44 395 ARG A C 1
ATOM 2991 O O . ARG A 1 395 ? 5.990 6.933 -23.316 1.00 96.44 395 ARG A O 1
ATOM 2998 N N . LEU A 1 396 ? 6.683 6.178 -21.324 1.00 96.75 396 LEU A N 1
ATOM 2999 C CA . LEU A 1 396 ? 6.662 4.764 -21.711 1.00 96.75 396 LEU A CA 1
ATOM 3000 C C . LEU A 1 396 ? 5.264 4.306 -22.153 1.00 96.75 396 LEU A C 1
ATOM 3002 O O . LEU A 1 396 ? 5.159 3.595 -23.150 1.00 96.75 396 LEU A O 1
ATOM 3006 N N . ARG A 1 397 ? 4.197 4.759 -21.474 1.00 95.62 397 ARG A N 1
ATOM 3007 C CA . ARG A 1 397 ? 2.813 4.517 -21.918 1.00 95.62 397 ARG A CA 1
ATOM 3008 C C . ARG A 1 397 ? 2.535 5.173 -23.269 1.00 95.62 397 ARG A C 1
ATOM 3010 O O . ARG A 1 397 ? 1.985 4.517 -24.144 1.00 95.62 397 ARG A O 1
ATOM 3017 N N . GLY A 1 398 ? 2.945 6.431 -23.449 1.00 96.75 398 GLY A N 1
ATOM 3018 C CA . GLY A 1 398 ? 2.797 7.152 -24.717 1.00 96.75 398 GLY A CA 1
ATOM 3019 C C . GLY A 1 398 ? 3.527 6.483 -25.886 1.00 96.75 398 GLY A C 1
ATOM 3020 O O . GLY A 1 398 ? 3.058 6.538 -27.015 1.00 96.75 398 GLY A O 1
ATOM 3021 N N . TYR A 1 399 ? 4.634 5.791 -25.610 1.00 95.12 399 TYR A N 1
ATOM 3022 C CA . TYR A 1 399 ? 5.391 5.011 -26.594 1.00 95.12 399 TYR A CA 1
ATOM 3023 C C . TYR A 1 399 ? 4.889 3.569 -26.768 1.00 95.12 399 TYR A C 1
ATOM 3025 O O . TYR A 1 399 ? 5.541 2.789 -27.460 1.00 95.12 399 TYR A O 1
ATOM 3033 N N . ALA A 1 400 ? 3.785 3.186 -26.113 1.00 96.00 400 ALA A N 1
ATOM 3034 C CA . ALA A 1 400 ? 3.266 1.817 -26.084 1.00 96.00 400 ALA A CA 1
ATOM 3035 C C . ALA A 1 400 ? 4.318 0.765 -25.661 1.00 96.00 400 ALA A C 1
ATOM 3037 O O . ALA A 1 400 ? 4.340 -0.363 -26.152 1.00 96.00 400 ALA A O 1
ATOM 3038 N N . ILE A 1 401 ? 5.217 1.130 -24.739 1.00 95.00 401 ILE A N 1
ATOM 3039 C CA . ILE A 1 401 ? 6.238 0.229 -24.196 1.00 95.00 401 ILE A CA 1
ATOM 3040 C C . ILE A 1 401 ? 5.678 -0.451 -22.954 1.00 95.00 401 ILE A C 1
ATOM 3042 O O . ILE A 1 401 ? 5.334 0.221 -21.985 1.00 95.00 401 ILE A O 1
ATOM 3046 N N . ALA A 1 402 ? 5.629 -1.783 -22.961 1.00 95.38 402 ALA A N 1
ATOM 3047 C CA . ALA A 1 402 ? 5.291 -2.560 -21.774 1.00 95.38 402 ALA A CA 1
ATOM 3048 C C . ALA A 1 402 ? 6.386 -2.422 -20.702 1.00 95.38 402 ALA A C 1
ATOM 3050 O O . ALA A 1 402 ? 7.581 -2.472 -21.007 1.00 95.38 402 ALA A O 1
ATOM 3051 N N . PHE A 1 403 ? 5.980 -2.248 -19.446 1.00 95.00 403 PHE A N 1
ATOM 3052 C CA . PHE A 1 403 ? 6.891 -2.147 -18.310 1.00 95.00 403 PHE A CA 1
ATOM 3053 C C . PHE A 1 403 ? 6.236 -2.627 -17.018 1.00 95.00 403 PHE A C 1
ATOM 3055 O O . PHE A 1 403 ? 5.031 -2.467 -16.823 1.00 95.00 403 PHE A O 1
ATOM 3062 N N . ASP A 1 404 ? 7.077 -3.081 -16.091 1.00 94.00 404 ASP A N 1
ATOM 3063 C CA . ASP A 1 404 ? 6.690 -3.331 -14.707 1.00 94.00 404 ASP A CA 1
ATOM 3064 C C . ASP A 1 404 ? 6.981 -2.087 -13.863 1.00 94.00 404 ASP A C 1
ATOM 3066 O O . ASP A 1 404 ? 8.110 -1.590 -13.806 1.00 94.00 404 ASP A O 1
ATOM 3070 N N . ALA A 1 405 ? 5.965 -1.553 -13.185 1.00 95.44 405 ALA A N 1
ATOM 3071 C CA . ALA A 1 405 ? 6.118 -0.309 -12.433 1.00 95.44 405 ALA A CA 1
ATOM 3072 C C . ALA A 1 405 ? 6.993 -0.485 -11.179 1.00 95.44 405 ALA A C 1
ATOM 3074 O O . ALA A 1 405 ? 7.739 0.431 -10.822 1.00 95.44 405 ALA A O 1
ATOM 3075 N N . LEU A 1 406 ? 6.931 -1.656 -10.527 1.00 96.12 406 LEU A N 1
ATOM 3076 C CA . LEU A 1 406 ? 7.660 -1.931 -9.288 1.00 96.12 406 LEU A CA 1
ATOM 3077 C C . LEU A 1 406 ? 9.184 -1.795 -9.463 1.00 96.12 406 LEU A C 1
ATOM 3079 O O . LEU A 1 406 ? 9.751 -0.948 -8.769 1.00 96.12 406 LEU A O 1
ATOM 3083 N N . PRO A 1 407 ? 9.860 -2.511 -10.388 1.00 96.75 407 PRO A N 1
ATOM 3084 C CA . PRO A 1 407 ? 11.298 -2.348 -10.610 1.00 96.75 407 PRO A CA 1
ATOM 3085 C C . PRO A 1 407 ? 11.720 -0.885 -10.807 1.00 96.75 407 PRO A C 1
ATOM 3087 O O . PRO A 1 407 ? 12.641 -0.403 -10.147 1.00 96.75 407 PRO A O 1
ATOM 3090 N N . LEU A 1 408 ? 10.995 -0.138 -11.641 1.00 97.69 408 LEU A N 1
ATOM 3091 C CA . LEU A 1 408 ? 11.281 1.268 -11.943 1.00 97.69 408 LEU A CA 1
ATOM 3092 C C . LEU A 1 408 ? 11.073 2.169 -10.710 1.00 97.69 408 LEU A C 1
ATOM 3094 O O . LEU A 1 408 ? 11.864 3.083 -10.457 1.00 97.69 408 LEU A O 1
ATOM 3098 N N . GLY A 1 409 ? 10.060 1.870 -9.893 1.00 97.50 409 GLY A N 1
ATOM 3099 C CA . GLY A 1 409 ? 9.833 2.489 -8.588 1.00 97.50 409 GLY A CA 1
ATOM 3100 C C . GLY A 1 409 ? 10.987 2.284 -7.610 1.00 97.50 409 GLY A C 1
ATOM 3101 O O . GLY A 1 409 ? 11.410 3.229 -6.939 1.00 97.50 409 GLY A O 1
ATOM 3102 N N . LEU A 1 410 ? 11.549 1.075 -7.562 1.00 97.56 410 LEU A N 1
ATOM 3103 C CA . LEU A 1 410 ? 12.691 0.760 -6.701 1.00 97.56 410 LEU A CA 1
ATOM 3104 C C . LEU A 1 410 ? 13.966 1.489 -7.150 1.00 97.56 410 LEU A C 1
ATOM 3106 O O . LEU A 1 410 ? 14.726 1.958 -6.302 1.00 97.56 410 LEU A O 1
ATOM 3110 N N . LEU A 1 411 ? 14.171 1.676 -8.460 1.00 97.94 411 LEU A N 1
ATOM 3111 C CA . LEU A 1 411 ? 15.268 2.505 -8.982 1.00 97.94 411 LEU A CA 1
ATOM 3112 C C . LEU A 1 411 ? 15.153 3.965 -8.526 1.00 97.94 411 LEU A C 1
ATOM 3114 O O . LEU A 1 411 ? 16.150 4.584 -8.134 1.00 97.94 411 LEU A O 1
ATOM 3118 N N . ALA A 1 412 ? 13.933 4.509 -8.540 1.00 97.44 412 ALA A N 1
ATOM 3119 C CA . ALA A 1 412 ? 13.665 5.866 -8.077 1.00 97.44 412 ALA A CA 1
ATOM 3120 C C . ALA A 1 412 ? 13.884 6.021 -6.563 1.00 97.44 412 ALA A C 1
ATOM 3122 O O . ALA A 1 412 ? 14.452 7.027 -6.135 1.00 97.44 412 ALA A O 1
ATOM 3123 N N . LEU A 1 413 ? 13.477 5.024 -5.767 1.00 96.50 413 LEU A N 1
ATOM 3124 C CA . LEU A 1 413 ? 13.630 5.024 -4.310 1.00 96.50 413 LEU A CA 1
ATOM 3125 C C . LEU A 1 413 ? 15.069 4.811 -3.847 1.00 96.50 413 LEU A C 1
ATOM 3127 O O . LEU A 1 413 ? 15.475 5.430 -2.872 1.00 96.50 413 LEU A O 1
ATOM 3131 N N . PHE A 1 414 ? 15.828 3.914 -4.476 1.00 96.81 414 PHE A N 1
ATOM 3132 C CA . PHE A 1 414 ? 17.099 3.454 -3.907 1.00 96.81 414 PHE A CA 1
ATOM 3133 C C . PHE A 1 414 ? 18.333 3.993 -4.607 1.00 96.81 414 PHE A C 1
ATOM 3135 O O . PHE A 1 414 ? 19.403 3.981 -4.008 1.00 96.81 414 PHE A O 1
ATOM 3142 N N . GLY A 1 415 ? 18.228 4.529 -5.821 1.00 94.88 415 GLY A N 1
ATOM 3143 C CA . GLY A 1 415 ? 19.427 4.937 -6.552 1.00 94.88 415 GLY A CA 1
ATOM 3144 C C . GLY A 1 415 ? 20.117 6.210 -6.045 1.00 94.88 415 GLY A C 1
ATOM 3145 O O . GLY A 1 415 ? 21.108 6.619 -6.648 1.00 94.88 415 GLY A O 1
ATOM 3146 N N . HIS A 1 416 ? 19.600 6.871 -5.003 1.00 93.69 416 HIS A N 1
ATOM 3147 C CA . HIS A 1 416 ? 20.336 7.904 -4.255 1.00 93.69 416 HIS A CA 1
ATOM 3148 C C . HIS A 1 416 ? 21.026 7.357 -2.999 1.00 93.69 416 HIS A C 1
ATOM 3150 O O . HIS A 1 416 ? 21.754 8.097 -2.343 1.00 93.69 416 HIS A O 1
ATOM 3156 N N . SER A 1 417 ? 20.718 6.121 -2.604 1.00 95.62 417 SER A N 1
ATOM 3157 C CA . SER A 1 417 ? 21.243 5.507 -1.386 1.00 95.62 417 SER A CA 1
ATOM 3158 C C . SER A 1 417 ? 22.620 4.890 -1.646 1.00 95.62 417 SER A C 1
ATOM 3160 O O . SER A 1 417 ? 22.901 4.514 -2.786 1.00 95.62 417 SER A O 1
ATOM 3162 N N . PRO A 1 418 ? 23.462 4.729 -0.606 1.00 95.56 418 PRO A N 1
ATOM 3163 C CA . PRO A 1 418 ? 24.677 3.930 -0.717 1.00 95.56 418 PRO A CA 1
ATOM 3164 C C . PRO A 1 418 ? 24.369 2.520 -1.256 1.00 95.56 418 PRO A C 1
ATOM 3166 O O . PRO A 1 418 ? 23.320 1.965 -0.887 1.00 95.56 418 PRO A O 1
ATOM 3169 N N . PRO A 1 419 ? 25.240 1.928 -2.097 1.00 94.38 419 PRO A N 1
ATOM 3170 C CA . PRO A 1 419 ? 24.987 0.633 -2.733 1.00 94.38 419 PRO A CA 1
ATOM 3171 C C . PRO A 1 419 ? 24.611 -0.479 -1.747 1.00 94.38 419 PRO A C 1
ATOM 3173 O O . PRO A 1 419 ? 23.710 -1.272 -2.015 1.00 94.38 419 PRO A O 1
ATOM 3176 N N . GLU A 1 420 ? 25.231 -0.497 -0.569 1.00 95.69 420 GLU A N 1
ATOM 3177 C CA . GLU A 1 420 ? 25.017 -1.507 0.468 1.00 95.69 420 GLU A CA 1
ATOM 3178 C C . GLU A 1 420 ? 23.617 -1.384 1.081 1.00 95.69 420 GLU A C 1
ATOM 3180 O O . GLU A 1 420 ? 22.947 -2.387 1.330 1.00 95.69 420 GLU A O 1
ATOM 3185 N N . VAL A 1 421 ? 23.146 -0.151 1.299 1.00 96.75 421 VAL A N 1
ATOM 3186 C CA . VAL A 1 421 ? 21.789 0.124 1.802 1.00 96.75 421 VAL A CA 1
ATOM 3187 C C . VAL A 1 421 ? 20.759 -0.260 0.744 1.00 96.75 421 VAL A C 1
ATOM 3189 O O . VAL A 1 421 ? 19.788 -0.949 1.053 1.00 96.75 421 VAL A O 1
ATOM 3192 N N . ALA A 1 422 ? 20.982 0.136 -0.512 1.00 96.12 422 ALA A N 1
ATOM 3193 C CA . ALA A 1 422 ? 20.099 -0.213 -1.619 1.00 96.12 422 ALA A CA 1
ATOM 3194 C C . ALA A 1 422 ? 19.976 -1.738 -1.778 1.00 96.12 422 ALA A C 1
ATOM 3196 O O . ALA A 1 422 ? 18.867 -2.264 -1.870 1.00 96.12 422 ALA A O 1
ATOM 3197 N N . GLN A 1 423 ? 21.096 -2.463 -1.723 1.00 94.44 423 GLN A N 1
ATOM 3198 C CA . GLN A 1 423 ? 21.107 -3.918 -1.838 1.00 94.44 423 GLN A CA 1
ATOM 3199 C C . GLN A 1 423 ? 20.352 -4.602 -0.688 1.00 94.44 423 GLN A C 1
ATOM 3201 O O . GLN A 1 423 ? 19.588 -5.538 -0.935 1.00 94.44 423 GLN A O 1
ATOM 3206 N N . ARG A 1 424 ? 20.519 -4.142 0.562 1.00 95.06 424 ARG A N 1
ATOM 3207 C CA . ARG A 1 424 ? 19.760 -4.681 1.705 1.00 95.06 424 ARG A CA 1
ATOM 3208 C C . ARG A 1 424 ? 18.264 -4.395 1.582 1.00 95.06 424 ARG A C 1
ATOM 3210 O O . ARG A 1 424 ? 17.473 -5.307 1.815 1.00 95.06 424 ARG A O 1
ATOM 3217 N N . CYS A 1 425 ? 17.870 -3.203 1.126 1.00 96.44 425 CYS A N 1
ATOM 3218 C CA . CYS A 1 425 ? 16.469 -2.886 0.834 1.00 96.44 425 CYS A CA 1
ATOM 3219 C C . CYS A 1 425 ? 15.867 -3.817 -0.232 1.00 96.44 425 CYS A C 1
ATOM 3221 O O . CYS A 1 425 ? 14.775 -4.346 -0.029 1.00 96.44 425 CYS A O 1
ATOM 3223 N N . LEU A 1 426 ? 16.573 -4.055 -1.346 1.00 96.06 426 LEU A N 1
ATOM 3224 C CA . LEU A 1 426 ? 16.097 -4.946 -2.412 1.00 96.06 426 LEU A CA 1
ATOM 3225 C C . LEU A 1 426 ? 15.946 -6.393 -1.925 1.00 96.06 426 LEU A C 1
ATOM 3227 O O . LEU A 1 426 ? 14.908 -7.013 -2.151 1.00 96.06 426 LEU A O 1
ATOM 3231 N N . LYS A 1 427 ? 16.939 -6.915 -1.193 1.00 93.06 427 LYS A N 1
ATOM 3232 C CA . LYS A 1 427 ? 16.862 -8.253 -0.579 1.00 93.06 427 LYS A CA 1
ATOM 3233 C C . LYS A 1 427 ? 15.703 -8.348 0.417 1.00 93.06 427 LYS A C 1
ATOM 3235 O O . LYS A 1 427 ? 15.002 -9.355 0.464 1.00 93.06 427 LYS A O 1
ATOM 3240 N N . ARG A 1 428 ? 15.450 -7.282 1.185 1.00 95.06 428 ARG A N 1
ATOM 3241 C CA . ARG A 1 428 ? 14.359 -7.226 2.166 1.00 95.06 428 ARG A CA 1
ATOM 3242 C C . ARG A 1 428 ? 12.968 -7.309 1.537 1.00 95.06 428 ARG A C 1
ATOM 3244 O O . ARG A 1 428 ? 12.051 -7.770 2.216 1.00 95.06 428 ARG A O 1
ATOM 3251 N N . LEU A 1 429 ? 12.823 -6.918 0.270 1.00 95.31 429 LEU A N 1
ATOM 3252 C CA . LEU A 1 429 ? 11.598 -7.051 -0.531 1.00 95.31 429 LEU A CA 1
ATOM 3253 C C . LEU A 1 429 ? 11.402 -8.462 -1.116 1.00 95.31 429 LEU A C 1
ATOM 3255 O O . LEU A 1 429 ? 10.493 -8.663 -1.912 1.00 95.31 429 LEU A O 1
ATOM 3259 N N . ALA A 1 430 ? 12.225 -9.437 -0.709 1.00 91.44 430 ALA A N 1
ATOM 3260 C CA . ALA A 1 430 ? 12.189 -10.820 -1.190 1.00 91.44 430 ALA A CA 1
ATOM 3261 C C . ALA A 1 430 ? 12.388 -10.963 -2.713 1.00 91.44 430 ALA A C 1
ATOM 3263 O O . ALA A 1 430 ? 11.981 -11.959 -3.309 1.00 91.44 430 ALA A O 1
ATOM 3264 N N . LEU A 1 431 ? 13.049 -9.983 -3.339 1.00 89.25 431 LEU A N 1
ATOM 3265 C CA . LEU A 1 431 ? 13.523 -10.104 -4.713 1.00 89.25 431 LEU A CA 1
ATOM 3266 C C . LEU A 1 431 ? 14.696 -11.086 -4.752 1.00 89.25 431 LEU A C 1
ATOM 3268 O O . LEU A 1 431 ? 15.592 -11.028 -3.908 1.00 89.25 431 LEU A O 1
ATOM 3272 N N . SER A 1 432 ? 14.702 -11.975 -5.740 1.00 88.31 432 SER A N 1
ATOM 3273 C CA . SER A 1 432 ? 15.739 -12.994 -5.915 1.00 88.31 432 SER A CA 1
ATOM 3274 C C . SER A 1 432 ? 16.027 -13.236 -7.395 1.00 88.31 432 SER A C 1
ATOM 3276 O O . SER A 1 432 ? 15.289 -12.757 -8.256 1.00 88.31 432 SER A O 1
ATOM 3278 N N . GLY A 1 433 ? 17.128 -13.934 -7.683 1.00 92.06 433 GLY A N 1
ATOM 3279 C CA . GLY A 1 433 ? 17.516 -14.317 -9.040 1.00 92.06 433 GLY A CA 1
ATOM 3280 C C . GLY A 1 433 ? 17.689 -13.131 -9.991 1.00 92.06 433 GLY A C 1
ATOM 3281 O O . GLY A 1 433 ? 18.240 -12.086 -9.632 1.00 92.06 433 GLY A O 1
ATOM 3282 N N . GLU A 1 434 ? 17.201 -13.317 -11.213 1.00 92.31 434 GLU A N 1
ATOM 3283 C CA . GLU A 1 434 ? 17.385 -12.390 -12.326 1.00 92.31 434 GLU A CA 1
ATOM 3284 C C . GLU A 1 434 ? 16.794 -10.980 -12.079 1.00 92.31 434 GLU A C 1
ATOM 3286 O O . GLU A 1 434 ? 17.514 -10.000 -12.285 1.00 92.31 434 GLU A O 1
ATOM 3291 N N . PRO A 1 435 ? 15.564 -10.808 -11.543 1.00 91.44 435 PRO A N 1
ATOM 3292 C CA . PRO A 1 435 ? 15.047 -9.481 -11.183 1.00 91.44 435 PRO A CA 1
ATOM 3293 C C . PRO A 1 435 ? 15.954 -8.686 -10.231 1.00 91.44 435 PRO A C 1
ATOM 3295 O O . PRO A 1 435 ? 16.168 -7.485 -10.418 1.00 91.44 435 PRO A O 1
ATOM 3298 N N . LEU A 1 436 ? 16.526 -9.346 -9.216 1.00 94.06 436 LEU A N 1
ATOM 3299 C CA . LEU A 1 436 ? 17.450 -8.701 -8.280 1.00 94.06 436 LEU A CA 1
ATOM 3300 C C . LEU A 1 436 ? 18.757 -8.301 -8.980 1.00 94.06 436 LEU A C 1
ATOM 3302 O O . LEU A 1 436 ? 19.271 -7.206 -8.729 1.00 94.06 436 LEU A O 1
ATOM 3306 N N . ALA A 1 437 ? 19.285 -9.165 -9.851 1.00 94.06 437 ALA A N 1
ATOM 3307 C CA . ALA A 1 437 ? 20.511 -8.903 -10.599 1.00 94.06 437 ALA A CA 1
ATOM 3308 C C . ALA A 1 437 ? 20.358 -7.685 -11.522 1.00 94.06 437 ALA A C 1
ATOM 3310 O O . ALA A 1 437 ? 21.180 -6.766 -11.455 1.00 94.06 437 ALA A O 1
ATOM 3311 N N . ARG A 1 438 ? 19.265 -7.615 -12.297 1.00 94.69 438 ARG A N 1
ATOM 3312 C CA . ARG A 1 438 ? 18.976 -6.473 -13.180 1.00 94.69 438 ARG A CA 1
ATOM 3313 C C . ARG A 1 438 ? 18.851 -5.163 -12.419 1.00 94.69 438 ARG A C 1
ATOM 3315 O O . ARG A 1 438 ? 19.452 -4.170 -12.821 1.00 94.69 438 ARG A O 1
ATOM 3322 N N . LEU A 1 439 ? 18.109 -5.149 -11.311 1.00 96.38 439 LEU A N 1
ATOM 3323 C CA . LEU A 1 439 ? 17.947 -3.949 -10.487 1.00 96.38 439 LEU A CA 1
ATOM 3324 C C . LEU A 1 439 ? 19.266 -3.503 -9.858 1.00 96.38 439 LEU A C 1
ATOM 3326 O O . LEU A 1 439 ? 19.583 -2.315 -9.868 1.00 96.38 439 LEU A O 1
ATOM 3330 N N . THR A 1 440 ? 20.057 -4.447 -9.351 1.00 95.56 440 THR A N 1
ATOM 3331 C CA . THR A 1 440 ? 21.370 -4.143 -8.768 1.00 95.56 440 THR A CA 1
ATOM 3332 C C . THR A 1 440 ? 22.310 -3.549 -9.818 1.00 95.56 440 THR A C 1
ATOM 3334 O O . THR A 1 440 ? 22.946 -2.525 -9.564 1.00 95.56 440 THR A O 1
ATOM 3337 N N . ALA A 1 441 ? 22.354 -4.138 -11.017 1.00 95.06 441 ALA A N 1
ATOM 3338 C CA . ALA A 1 441 ? 23.143 -3.622 -12.131 1.00 95.06 441 ALA A CA 1
ATOM 3339 C C . ALA A 1 441 ? 22.652 -2.237 -12.583 1.00 95.06 441 ALA A C 1
ATOM 3341 O O . ALA A 1 441 ? 23.454 -1.323 -12.740 1.00 95.06 441 ALA A O 1
ATOM 3342 N N . ALA A 1 442 ? 21.338 -2.036 -12.710 1.00 96.88 442 ALA A N 1
ATOM 3343 C CA . ALA A 1 442 ? 20.751 -0.755 -13.096 1.00 96.88 442 ALA A CA 1
ATOM 3344 C C . ALA A 1 442 ? 21.057 0.376 -12.095 1.00 96.88 442 ALA A C 1
ATOM 3346 O O . ALA A 1 442 ? 21.348 1.500 -12.508 1.00 96.88 442 ALA A O 1
ATOM 3347 N N . LEU A 1 443 ? 21.031 0.089 -10.788 1.00 96.31 443 LEU A N 1
ATOM 3348 C CA . LEU A 1 443 ? 21.404 1.051 -9.743 1.00 96.31 443 LEU A CA 1
ATOM 3349 C C . LEU A 1 443 ? 22.892 1.418 -9.797 1.00 96.31 443 LEU A C 1
ATOM 3351 O O . LEU A 1 443 ? 23.233 2.588 -9.624 1.00 96.31 443 LEU A O 1
ATOM 3355 N N . ARG A 1 444 ? 23.760 0.430 -10.043 1.00 94.81 444 ARG A N 1
ATOM 3356 C CA . ARG A 1 444 ? 25.217 0.603 -10.107 1.00 94.81 444 ARG A CA 1
ATOM 3357 C C . ARG A 1 444 ? 25.657 1.324 -11.383 1.00 94.81 444 ARG A C 1
ATOM 3359 O O . ARG A 1 444 ? 26.396 2.302 -11.320 1.00 94.81 444 ARG A O 1
ATOM 3366 N N . ASP A 1 445 ? 25.182 0.858 -12.534 1.00 94.81 445 ASP A N 1
ATOM 3367 C CA . ASP A 1 445 ? 25.716 1.228 -13.850 1.00 94.81 445 ASP A CA 1
ATOM 3368 C C . ASP A 1 445 ? 24.933 2.382 -14.498 1.00 94.81 445 ASP A C 1
ATOM 3370 O O . ASP A 1 445 ? 25.459 3.083 -15.367 1.00 94.81 445 ASP A O 1
ATOM 3374 N N . GLY A 1 446 ? 23.693 2.626 -14.060 1.00 95.19 446 GLY A N 1
ATOM 3375 C CA . GLY A 1 446 ? 22.815 3.674 -14.588 1.00 95.19 446 GLY A CA 1
ATOM 3376 C C . GLY A 1 446 ? 23.450 5.072 -14.604 1.00 95.19 446 GLY A C 1
ATOM 3377 O O . GLY A 1 446 ? 23.479 5.702 -15.666 1.00 95.19 446 GLY A O 1
ATOM 3378 N N . PRO A 1 447 ? 24.016 5.575 -13.487 1.00 95.38 447 PRO A N 1
ATOM 3379 C CA . PRO A 1 447 ? 24.674 6.884 -13.463 1.00 95.38 447 PRO A CA 1
ATOM 3380 C C . PRO A 1 447 ? 25.855 6.996 -14.440 1.00 95.38 447 PRO A C 1
ATOM 3382 O O . PRO A 1 447 ? 26.010 8.018 -15.113 1.00 95.38 447 PRO A O 1
ATOM 3385 N N . ALA A 1 448 ? 26.667 5.940 -14.557 1.00 96.44 448 ALA A N 1
ATOM 3386 C CA . ALA A 1 448 ? 27.801 5.904 -15.477 1.00 96.44 448 ALA A CA 1
ATOM 3387 C C . ALA A 1 448 ? 27.336 5.919 -16.941 1.00 96.44 448 ALA A C 1
ATOM 3389 O O . ALA A 1 448 ? 27.858 6.694 -17.747 1.00 96.44 448 ALA A O 1
ATOM 3390 N N . LEU A 1 449 ? 26.301 5.138 -17.270 1.00 96.94 449 LEU A N 1
ATOM 3391 C CA . LEU A 1 449 ? 25.676 5.142 -18.591 1.00 96.94 449 LEU A CA 1
ATOM 3392 C C . LEU A 1 449 ? 25.110 6.526 -18.936 1.00 96.94 449 LEU A C 1
ATOM 3394 O O . LEU A 1 449 ? 25.376 7.049 -20.015 1.00 96.94 449 LEU A O 1
ATOM 3398 N N . ALA A 1 450 ? 24.405 7.169 -18.005 1.00 97.44 450 ALA A N 1
ATOM 3399 C CA . ALA A 1 450 ? 23.847 8.502 -18.210 1.00 97.44 450 ALA A CA 1
ATOM 3400 C C . ALA A 1 450 ? 24.922 9.570 -18.482 1.00 97.44 450 ALA A C 1
ATOM 3402 O O . ALA A 1 450 ? 24.744 10.450 -19.335 1.00 97.44 450 ALA A O 1
ATOM 3403 N N . LYS A 1 451 ? 26.060 9.488 -17.778 1.00 97.44 451 LYS A N 1
ATOM 3404 C CA . LYS A 1 451 ? 27.218 10.360 -18.013 1.00 97.44 451 LYS A CA 1
ATOM 3405 C C . LYS A 1 451 ? 27.829 10.101 -19.391 1.00 97.44 451 LYS A C 1
ATOM 3407 O O . LYS A 1 451 ? 28.107 11.060 -20.110 1.00 97.44 451 LYS A O 1
ATOM 3412 N N . LYS A 1 452 ? 27.988 8.830 -19.777 1.00 97.06 452 LYS A N 1
ATOM 3413 C CA . LYS A 1 452 ? 28.524 8.437 -21.088 1.00 97.06 452 LYS A CA 1
ATOM 3414 C C . LYS A 1 452 ? 27.647 8.947 -22.234 1.00 97.06 452 LYS A C 1
ATOM 3416 O O . LYS A 1 452 ? 28.163 9.619 -23.119 1.00 97.06 452 LYS A O 1
ATOM 3421 N N . LEU A 1 453 ? 26.330 8.748 -22.147 1.00 96.69 453 LEU A N 1
ATOM 3422 C CA . LEU A 1 453 ? 25.352 9.277 -23.107 1.00 96.69 453 LEU A CA 1
ATOM 3423 C C . LEU A 1 453 ? 25.438 10.805 -23.220 1.00 96.69 453 LEU A C 1
ATOM 3425 O O . LEU A 1 453 ? 25.511 11.361 -24.312 1.00 96.69 453 LEU A O 1
ATOM 3429 N N . SER A 1 454 ? 25.512 11.508 -22.086 1.00 96.00 454 SER A N 1
ATOM 3430 C CA . SER A 1 454 ? 25.643 12.973 -22.096 1.00 96.00 454 SER A CA 1
ATOM 3431 C C . SER A 1 454 ? 26.925 13.442 -22.800 1.00 96.00 454 SER A C 1
ATOM 3433 O O . SER A 1 454 ? 26.890 14.443 -23.516 1.00 96.00 454 SER A O 1
ATOM 3435 N N . ARG A 1 455 ? 28.041 12.723 -22.611 1.00 95.69 455 ARG A N 1
ATOM 3436 C CA . ARG A 1 455 ? 29.339 13.020 -23.236 1.00 95.69 455 ARG A CA 1
ATOM 3437 C C . ARG A 1 455 ? 29.332 12.733 -24.737 1.00 95.69 455 ARG A C 1
ATOM 3439 O O . ARG A 1 455 ? 29.827 13.537 -25.512 1.00 95.69 455 ARG A O 1
ATOM 3446 N N . GLU A 1 456 ? 28.733 11.622 -25.147 1.00 92.88 456 GLU A N 1
ATOM 3447 C CA . GLU A 1 456 ? 28.710 11.152 -26.538 1.00 92.88 456 GLU A CA 1
ATOM 3448 C C . GLU A 1 456 ? 27.544 11.753 -27.342 1.00 92.88 456 GLU A C 1
ATOM 3450 O O . GLU A 1 456 ? 27.115 11.200 -28.347 1.00 92.88 456 GLU A O 1
ATOM 3455 N N . ARG A 1 457 ? 27.032 12.926 -26.938 1.00 91.25 457 ARG A N 1
ATOM 3456 C CA . ARG A 1 457 ? 25.888 13.583 -27.599 1.00 91.25 457 ARG A CA 1
ATOM 3457 C C . ARG A 1 457 ? 26.094 13.898 -29.076 1.00 91.25 457 ARG A C 1
ATOM 3459 O O . ARG A 1 457 ? 25.105 13.959 -29.798 1.00 91.25 457 ARG A O 1
ATOM 3466 N N . SER A 1 458 ? 27.345 14.095 -29.474 1.00 92.00 458 SER A N 1
ATOM 3467 C CA . SER A 1 458 ? 27.748 14.405 -30.846 1.00 92.00 458 SER A CA 1
ATOM 3468 C C . SER A 1 458 ? 28.291 13.184 -31.593 1.00 92.00 458 SER A C 1
ATOM 3470 O O . SER A 1 458 ? 28.730 13.327 -32.727 1.00 92.00 458 SER A O 1
ATOM 3472 N N . ALA A 1 459 ? 28.310 12.002 -30.968 1.00 93.81 459 ALA A N 1
ATOM 3473 C CA . ALA A 1 459 ? 28.709 10.778 -31.650 1.00 93.81 459 ALA A CA 1
ATOM 3474 C C . ALA A 1 459 ? 27.640 10.361 -32.680 1.00 93.81 459 ALA A C 1
ATOM 3476 O O . ALA A 1 459 ? 26.461 10.713 -32.506 1.00 93.81 459 ALA A O 1
ATOM 3477 N N . PRO A 1 460 ? 28.019 9.582 -33.712 1.00 95.31 460 PRO A N 1
ATOM 3478 C CA . PRO A 1 460 ? 27.070 9.046 -34.682 1.00 95.31 460 PRO A CA 1
ATOM 3479 C C . PRO A 1 460 ? 25.885 8.334 -34.003 1.00 95.31 460 PRO A C 1
ATOM 3481 O O . PRO A 1 460 ? 26.058 7.740 -32.927 1.00 95.31 460 PRO A O 1
ATOM 3484 N N . PRO A 1 461 ? 24.666 8.405 -34.571 1.00 95.44 461 PRO A N 1
ATOM 3485 C CA . PRO A 1 461 ? 23.503 7.670 -34.076 1.00 95.44 461 PRO A CA 1
ATOM 3486 C C . PRO A 1 461 ? 23.788 6.200 -33.731 1.00 95.44 461 PRO A C 1
ATOM 3488 O O . PRO A 1 461 ? 23.416 5.758 -32.642 1.00 95.44 461 PRO A O 1
ATOM 3491 N N . SER A 1 462 ? 24.500 5.467 -34.585 1.00 95.31 462 SER A N 1
ATOM 3492 C CA . SER A 1 462 ? 24.883 4.068 -34.370 1.00 95.31 462 SER A CA 1
ATOM 3493 C C . SER A 1 462 ? 25.711 3.876 -33.095 1.00 95.31 462 SER A C 1
ATOM 3495 O O . SER A 1 462 ? 25.378 3.033 -32.258 1.00 95.31 462 SER A O 1
ATOM 3497 N N . ALA A 1 463 ? 26.726 4.718 -32.883 1.00 95.06 463 ALA A N 1
ATOM 3498 C CA . ALA A 1 463 ? 27.588 4.693 -31.705 1.00 95.06 463 ALA A CA 1
ATOM 3499 C C . ALA A 1 463 ? 26.801 4.986 -30.419 1.00 95.06 463 ALA A C 1
ATOM 3501 O O . ALA A 1 463 ? 26.956 4.286 -29.415 1.00 95.06 463 ALA A O 1
ATOM 3502 N N . ARG A 1 464 ? 25.889 5.968 -30.456 1.00 95.56 464 ARG A N 1
ATOM 3503 C CA . ARG A 1 464 ? 24.997 6.269 -29.323 1.00 95.56 464 ARG A CA 1
ATOM 3504 C C . ARG A 1 464 ? 24.046 5.104 -29.041 1.00 95.56 464 ARG A C 1
ATOM 3506 O O . ARG A 1 464 ? 23.896 4.709 -27.885 1.00 95.56 464 ARG A O 1
ATOM 3513 N N . ALA A 1 465 ? 23.437 4.520 -30.075 1.00 95.81 465 ALA A N 1
ATOM 3514 C CA . ALA A 1 465 ? 22.535 3.375 -29.949 1.00 95.81 465 ALA A CA 1
ATOM 3515 C C . ALA A 1 465 ? 23.248 2.132 -29.390 1.00 95.81 465 ALA A C 1
ATOM 3517 O O . ALA A 1 465 ? 22.681 1.423 -28.556 1.00 95.81 465 ALA A O 1
ATOM 3518 N N . ALA A 1 466 ? 24.505 1.898 -29.776 1.00 95.06 466 ALA A N 1
ATOM 3519 C CA . ALA A 1 466 ? 25.315 0.787 -29.284 1.00 95.06 466 ALA A CA 1
ATOM 3520 C C . ALA A 1 466 ? 25.497 0.809 -27.755 1.00 95.06 466 ALA A C 1
ATOM 3522 O O . ALA A 1 466 ? 25.568 -0.248 -27.131 1.00 95.06 466 ALA A O 1
ATOM 3523 N N . LEU A 1 467 ? 25.488 1.989 -27.119 1.00 95.81 467 LEU A N 1
ATOM 3524 C CA . LEU A 1 467 ? 25.559 2.099 -25.656 1.00 95.81 467 LEU A CA 1
ATOM 3525 C C . LEU A 1 467 ? 24.339 1.517 -24.934 1.00 95.81 467 LEU A C 1
ATOM 3527 O O . LEU A 1 467 ? 24.449 1.140 -23.765 1.00 95.81 467 LEU A O 1
ATOM 3531 N N . MET A 1 468 ? 23.188 1.486 -25.604 1.00 96.75 468 MET A N 1
ATOM 3532 C CA . MET A 1 468 ? 21.890 1.096 -25.043 1.00 96.75 468 MET A CA 1
ATOM 3533 C C . MET A 1 468 ? 21.423 -0.277 -25.537 1.00 96.75 468 MET A C 1
ATOM 3535 O O . MET A 1 468 ? 20.624 -0.935 -24.873 1.00 96.75 468 MET A O 1
ATOM 3539 N N . ARG A 1 469 ? 21.946 -0.729 -26.678 1.00 94.00 469 ARG A N 1
ATOM 3540 C CA . ARG A 1 469 ? 21.608 -2.000 -27.321 1.00 94.00 469 ARG A CA 1
ATOM 3541 C C . ARG A 1 469 ? 21.828 -3.194 -26.385 1.00 94.00 469 ARG A C 1
ATOM 3543 O O . ARG A 1 469 ? 22.831 -3.272 -25.683 1.00 94.00 469 ARG A O 1
ATOM 3550 N N . GLY A 1 470 ? 20.868 -4.121 -26.370 1.00 91.12 470 GLY A N 1
ATOM 3551 C CA . GLY A 1 470 ? 20.912 -5.334 -25.543 1.00 91.12 470 GLY A CA 1
ATOM 3552 C C . GLY A 1 470 ? 20.730 -5.106 -24.038 1.00 91.12 470 GLY A C 1
ATOM 3553 O O . GLY A 1 470 ? 20.746 -6.071 -23.278 1.00 91.12 470 GLY A O 1
ATOM 3554 N N . ARG A 1 471 ? 20.546 -3.858 -23.584 1.00 95.06 471 ARG A N 1
ATOM 3555 C CA . ARG A 1 471 ? 20.294 -3.568 -22.170 1.00 95.06 471 ARG A CA 1
ATOM 3556 C C . ARG A 1 471 ? 18.810 -3.729 -21.833 1.00 95.06 471 ARG A C 1
ATOM 3558 O O . ARG A 1 471 ? 17.963 -3.297 -22.616 1.00 95.06 471 ARG A O 1
ATOM 3565 N N . PRO A 1 472 ? 18.486 -4.277 -20.651 1.00 95.00 472 PRO A N 1
ATOM 3566 C CA . PRO A 1 472 ? 17.108 -4.368 -20.194 1.00 95.00 472 PRO A CA 1
ATOM 3567 C C . PRO A 1 472 ? 16.558 -2.972 -19.852 1.00 95.00 472 PRO A C 1
ATOM 3569 O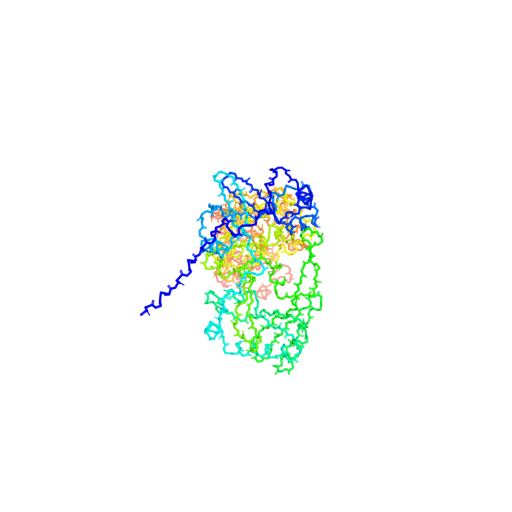 O . PRO A 1 472 ? 17.321 -2.039 -19.561 1.00 95.00 472 PRO A O 1
ATOM 3572 N N . LEU A 1 473 ? 15.231 -2.823 -19.871 1.00 96.25 473 LEU A N 1
ATOM 3573 C CA . LEU A 1 473 ? 14.557 -1.535 -19.670 1.00 96.25 473 LEU A CA 1
ATOM 3574 C C . LEU A 1 473 ? 14.936 -0.886 -18.332 1.00 96.25 473 LEU A C 1
ATOM 3576 O O . LEU A 1 473 ? 15.118 0.324 -18.263 1.00 96.25 473 LEU A O 1
ATOM 3580 N N . GLU A 1 474 ? 15.134 -1.683 -17.287 1.00 97.12 474 GLU A N 1
ATOM 3581 C CA . GLU A 1 474 ? 15.548 -1.264 -15.951 1.00 97.12 474 GLU A CA 1
ATOM 3582 C C . GLU A 1 474 ? 16.899 -0.533 -15.987 1.00 97.12 474 GLU A C 1
ATOM 3584 O O . GLU A 1 474 ? 17.074 0.485 -15.319 1.00 97.12 474 GLU A O 1
ATOM 3589 N N . SER A 1 475 ? 17.844 -0.990 -16.817 1.00 96.69 475 SER A N 1
ATOM 3590 C CA . SER A 1 475 ? 19.143 -0.320 -16.982 1.00 96.69 475 SER A CA 1
ATOM 3591 C C . SER A 1 475 ? 18.993 1.051 -17.641 1.00 96.69 475 SER A C 1
ATOM 3593 O O . SER A 1 475 ? 19.627 2.021 -17.217 1.00 96.69 475 SER A O 1
ATOM 3595 N N . LEU A 1 476 ? 18.129 1.147 -18.656 1.00 98.00 476 LEU A N 1
ATOM 3596 C CA . LEU A 1 476 ? 17.837 2.406 -19.342 1.00 98.00 476 LEU A CA 1
ATOM 3597 C C . LEU A 1 476 ? 17.067 3.366 -18.427 1.00 98.00 476 LEU A C 1
ATOM 3599 O O . LEU A 1 476 ? 17.406 4.544 -18.352 1.00 98.00 476 LEU A O 1
ATOM 3603 N N . ALA A 1 477 ? 16.098 2.864 -17.663 1.00 98.00 477 ALA A N 1
ATOM 3604 C CA . ALA A 1 477 ? 15.349 3.632 -16.674 1.00 98.00 477 ALA A CA 1
ATOM 3605 C C . ALA A 1 477 ? 16.261 4.162 -15.557 1.00 98.00 477 ALA A C 1
ATOM 3607 O O . ALA A 1 477 ? 16.166 5.333 -15.187 1.00 98.00 477 ALA A O 1
ATOM 3608 N N . GLY A 1 478 ? 17.194 3.342 -15.062 1.00 97.56 478 GLY A N 1
ATOM 3609 C CA . GLY A 1 478 ? 18.200 3.757 -14.082 1.00 97.56 478 GLY A CA 1
ATOM 3610 C C . GLY A 1 478 ? 19.063 4.913 -14.597 1.00 97.56 478 GLY A C 1
ATOM 3611 O O . GLY A 1 478 ? 19.251 5.910 -13.895 1.00 97.56 478 GLY A O 1
ATOM 3612 N N . ALA A 1 479 ? 19.518 4.828 -15.852 1.00 98.06 479 ALA A N 1
ATOM 3613 C CA . ALA A 1 479 ? 20.247 5.912 -16.507 1.00 98.06 479 ALA A CA 1
ATOM 3614 C C . ALA A 1 479 ? 19.3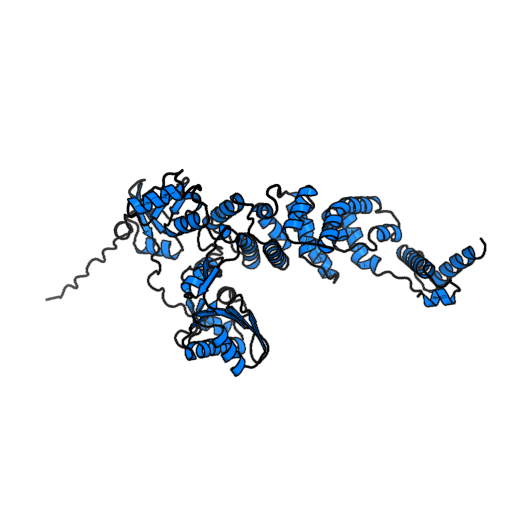77 7.157 -16.747 1.00 98.06 479 ALA A C 1
ATOM 3616 O O . ALA A 1 479 ? 19.833 8.276 -16.523 1.00 98.06 479 ALA A O 1
ATOM 3617 N N . TRP A 1 480 ? 18.113 6.992 -17.137 1.00 98.38 480 TRP A N 1
ATOM 3618 C CA . TRP A 1 480 ? 17.183 8.100 -17.359 1.00 98.38 480 TRP A CA 1
ATOM 3619 C C . TRP A 1 480 ? 16.913 8.881 -16.060 1.00 98.38 480 TRP A C 1
ATOM 3621 O O . TRP A 1 480 ? 16.999 10.112 -16.037 1.00 98.38 480 TRP A O 1
ATOM 3631 N N . LEU A 1 481 ? 16.673 8.168 -14.951 1.00 97.62 481 LEU A N 1
ATOM 3632 C CA . LEU A 1 481 ? 16.419 8.745 -13.624 1.00 97.62 481 LEU A CA 1
ATOM 3633 C C . LEU A 1 481 ? 17.651 9.452 -13.040 1.00 97.62 481 LEU A C 1
ATOM 3635 O O . LEU A 1 481 ? 17.512 10.465 -12.353 1.00 97.62 481 LEU A O 1
ATOM 3639 N N . ALA A 1 482 ? 18.854 8.938 -13.306 1.00 96.12 482 ALA A N 1
ATOM 3640 C CA . ALA A 1 482 ? 20.110 9.557 -12.878 1.00 96.12 482 ALA A CA 1
ATOM 3641 C C . ALA A 1 482 ? 20.603 10.665 -13.830 1.00 96.12 482 ALA A C 1
ATOM 3643 O O . ALA A 1 482 ? 21.442 11.480 -13.447 1.00 96.12 482 ALA A O 1
ATOM 3644 N N . GLY A 1 483 ? 20.114 10.679 -15.070 1.00 95.06 483 GLY A N 1
ATOM 3645 C CA . GLY A 1 483 ? 20.692 11.439 -16.169 1.00 95.06 483 GLY A CA 1
ATOM 3646 C C . GLY A 1 483 ? 20.198 12.871 -16.331 1.00 95.06 483 GLY A C 1
ATOM 3647 O O . GLY A 1 483 ? 19.135 13.269 -15.847 1.00 95.06 483 GLY A O 1
ATOM 3648 N N . SER A 1 484 ? 20.994 13.634 -17.084 1.00 95.94 484 SER A N 1
ATOM 3649 C CA . SER A 1 484 ? 20.680 14.983 -17.562 1.00 95.94 484 SER A CA 1
ATOM 3650 C C . SER A 1 484 ? 19.570 14.970 -18.623 1.00 95.94 484 SER A C 1
ATOM 3652 O O . SER A 1 484 ? 19.230 13.922 -19.171 1.00 95.94 484 SER A O 1
ATOM 3654 N N . ALA A 1 485 ? 19.054 16.146 -18.996 1.00 96.44 485 ALA A N 1
ATOM 3655 C CA . ALA A 1 485 ? 18.115 16.269 -20.116 1.00 96.44 485 ALA A CA 1
ATOM 3656 C C . ALA A 1 485 ? 18.681 15.708 -21.438 1.00 96.44 485 ALA A C 1
ATOM 3658 O O . ALA A 1 485 ? 17.932 15.179 -22.253 1.00 96.44 485 ALA A O 1
ATOM 3659 N N . VAL A 1 486 ? 20.004 15.777 -21.641 1.00 97.25 486 VAL A N 1
ATOM 3660 C CA . VAL A 1 486 ? 20.669 15.217 -22.828 1.00 97.25 486 VAL A CA 1
ATOM 3661 C C . VAL A 1 486 ? 20.594 13.692 -22.821 1.00 97.25 486 VAL A C 1
ATOM 3663 O O . VAL A 1 486 ? 20.163 13.108 -23.810 1.00 97.25 486 VAL A O 1
ATOM 3666 N N . ALA A 1 487 ? 20.951 13.054 -21.702 1.00 97.31 487 ALA A N 1
ATOM 3667 C CA . ALA A 1 487 ? 20.860 11.601 -21.569 1.00 97.31 487 ALA A CA 1
ATOM 3668 C C . ALA A 1 487 ? 19.414 11.106 -21.713 1.00 97.31 487 ALA A C 1
ATOM 3670 O O . ALA A 1 487 ? 19.174 10.134 -22.422 1.00 97.31 487 ALA A O 1
ATOM 3671 N N . ARG A 1 488 ? 18.447 11.806 -21.102 1.00 98.00 488 ARG A N 1
ATOM 3672 C CA . ARG A 1 488 ? 17.018 11.467 -21.212 1.00 98.00 488 ARG A CA 1
ATOM 3673 C C . ARG A 1 488 ? 16.545 11.465 -22.660 1.00 98.00 488 ARG A C 1
ATOM 3675 O O . ARG A 1 488 ? 15.974 10.475 -23.098 1.00 98.00 488 ARG A O 1
ATOM 3682 N N . ARG A 1 489 ? 16.872 12.517 -23.422 1.00 97.00 489 ARG A N 1
ATOM 3683 C CA . ARG A 1 489 ? 16.527 12.603 -24.850 1.00 97.00 489 ARG A CA 1
ATOM 3684 C C . ARG A 1 489 ? 17.147 11.484 -25.680 1.00 97.00 489 ARG A C 1
ATOM 3686 O O . ARG A 1 489 ? 16.477 10.963 -26.556 1.00 97.00 489 ARG A O 1
ATOM 3693 N N . GLN A 1 490 ? 18.393 11.094 -25.410 1.00 97.38 490 GLN A N 1
ATOM 3694 C CA . GLN A 1 490 ? 19.021 9.985 -26.140 1.00 97.38 490 GLN A CA 1
ATOM 3695 C C . GLN A 1 490 ? 18.369 8.638 -25.839 1.00 97.38 490 GLN A C 1
ATOM 3697 O O . GLN A 1 490 ? 18.189 7.837 -26.749 1.00 97.38 490 GLN A O 1
ATOM 3702 N N . ILE A 1 491 ? 18.003 8.394 -24.579 1.00 97.88 491 ILE A N 1
ATOM 3703 C CA . ILE A 1 491 ? 17.305 7.166 -24.188 1.00 97.88 491 ILE A CA 1
ATOM 3704 C C . ILE A 1 491 ? 15.926 7.118 -24.844 1.00 97.88 491 ILE A C 1
ATOM 3706 O O . ILE A 1 491 ? 15.548 6.089 -25.387 1.00 97.88 491 ILE A O 1
ATOM 3710 N N . GLU A 1 492 ? 15.191 8.227 -24.836 1.00 97.06 492 GLU A N 1
ATOM 3711 C CA . GLU A 1 492 ? 13.873 8.311 -25.472 1.00 97.06 492 GLU A CA 1
ATOM 3712 C C . GLU A 1 492 ? 13.960 8.137 -26.991 1.00 97.06 492 GLU A C 1
ATOM 3714 O O . GLU A 1 492 ? 13.237 7.312 -27.540 1.00 97.06 492 GLU A O 1
ATOM 3719 N N . TRP A 1 493 ? 14.905 8.814 -27.652 1.00 96.69 493 TRP A N 1
ATOM 3720 C CA . TRP A 1 493 ? 15.211 8.604 -29.070 1.00 96.69 493 TRP A CA 1
ATOM 3721 C C . TRP A 1 493 ? 15.502 7.130 -29.376 1.00 96.69 493 TRP A C 1
ATOM 3723 O O . TRP A 1 493 ? 14.962 6.564 -30.323 1.00 96.69 493 TRP A O 1
ATOM 3733 N N . PHE A 1 494 ? 16.307 6.468 -28.543 1.00 97.44 494 PHE A N 1
ATOM 3734 C CA . PHE A 1 494 ? 16.604 5.052 -28.727 1.00 97.44 494 PHE A CA 1
ATOM 3735 C C . PHE A 1 494 ? 15.367 4.164 -28.560 1.00 97.44 494 PHE A C 1
ATOM 3737 O O . PHE A 1 494 ? 15.166 3.240 -29.346 1.00 97.44 494 PHE A O 1
ATOM 3744 N N . LEU A 1 495 ? 14.540 4.439 -27.549 1.00 96.00 495 LEU A N 1
ATOM 3745 C CA . LEU A 1 495 ? 13.328 3.677 -27.254 1.00 96.00 495 LEU A CA 1
ATOM 3746 C C . LEU A 1 495 ? 12.231 3.853 -28.310 1.00 96.00 495 LEU A C 1
ATOM 3748 O O . LEU A 1 495 ? 11.423 2.946 -28.477 1.00 96.00 495 LEU A O 1
ATOM 3752 N N . VAL A 1 496 ? 12.168 4.986 -29.000 1.00 94.94 496 VAL A N 1
ATOM 3753 C CA . VAL A 1 496 ? 11.105 5.250 -29.981 1.00 94.94 496 VAL A CA 1
ATOM 3754 C C . VAL A 1 496 ? 11.564 4.946 -31.400 1.00 94.94 496 VAL A C 1
ATOM 3756 O O . VAL A 1 496 ? 10.827 4.316 -32.148 1.00 94.94 496 VAL A O 1
ATOM 3759 N N . GLU A 1 497 ? 12.785 5.344 -31.750 1.00 93.31 497 GLU A N 1
ATOM 3760 C CA . GLU A 1 497 ? 13.264 5.334 -33.133 1.00 93.31 497 GLU A CA 1
ATOM 3761 C C . GLU A 1 497 ? 14.413 4.345 -33.319 1.00 93.31 497 GLU A C 1
ATOM 3763 O O . GLU A 1 497 ? 14.311 3.390 -34.083 1.00 93.31 497 GLU A O 1
ATOM 3768 N N . ALA A 1 498 ? 15.529 4.523 -32.606 1.00 93.38 498 ALA A N 1
ATOM 3769 C CA . ALA A 1 498 ? 16.758 3.818 -32.976 1.00 93.38 498 ALA A CA 1
ATOM 3770 C C . ALA A 1 498 ? 16.652 2.290 -32.842 1.00 93.38 498 ALA A C 1
ATOM 3772 O O . ALA A 1 498 ? 17.278 1.552 -33.602 1.00 93.38 498 ALA A O 1
ATOM 3773 N N . ARG A 1 499 ? 15.867 1.800 -31.872 1.00 92.06 499 ARG A N 1
ATOM 3774 C CA . ARG A 1 499 ? 15.673 0.359 -31.663 1.00 92.06 499 ARG A CA 1
ATOM 3775 C C . ARG A 1 499 ? 14.812 -0.311 -32.737 1.00 92.06 499 ARG A C 1
ATOM 3777 O O . ARG A 1 499 ? 14.869 -1.532 -32.832 1.00 92.06 499 ARG A O 1
ATOM 3784 N N . THR A 1 500 ? 14.000 0.448 -33.479 1.00 90.88 500 THR A N 1
ATOM 3785 C CA . THR A 1 500 ? 13.118 -0.084 -34.534 1.00 90.88 500 THR A CA 1
ATOM 3786 C C . THR A 1 500 ? 13.800 -0.095 -35.898 1.00 90.88 500 THR A C 1
ATOM 3788 O O . THR A 1 500 ? 13.244 -0.610 -36.864 1.00 90.88 500 THR A O 1
ATOM 3791 N N . VAL A 1 501 ? 14.998 0.487 -35.999 1.00 92.06 501 VAL A N 1
ATOM 3792 C CA . VAL A 1 501 ? 15.797 0.443 -37.220 1.00 92.06 501 VAL A CA 1
ATOM 3793 C C . VAL A 1 501 ? 16.433 -0.938 -37.355 1.00 92.06 501 VAL A C 1
ATOM 3795 O O . VAL A 1 501 ? 17.170 -1.400 -36.481 1.00 92.06 501 VAL A O 1
ATOM 3798 N N . HIS A 1 502 ? 16.178 -1.570 -38.495 1.00 91.56 502 HIS A N 1
ATOM 3799 C CA . HIS A 1 502 ? 16.763 -2.835 -38.931 1.00 91.56 502 HIS A CA 1
ATOM 3800 C C . HIS A 1 502 ? 17.274 -2.678 -40.364 1.00 91.56 502 HIS A C 1
ATOM 3802 O O . HIS A 1 502 ? 16.837 -1.763 -41.063 1.00 91.56 502 HIS A O 1
ATOM 3808 N N . SER A 1 503 ? 18.193 -3.546 -40.795 1.00 93.06 503 SER A N 1
ATOM 3809 C CA . SER A 1 503 ? 18.585 -3.627 -42.206 1.00 93.06 503 SER A CA 1
ATOM 3810 C C . SER A 1 503 ? 17.367 -3.928 -43.087 1.00 93.06 503 SER A C 1
ATOM 3812 O O . SER A 1 503 ? 16.470 -4.666 -42.673 1.00 93.06 503 SER A O 1
ATOM 3814 N N . LEU A 1 504 ? 17.329 -3.372 -44.299 1.00 92.88 504 LEU A N 1
ATOM 3815 C CA . LEU A 1 504 ? 16.344 -3.756 -45.316 1.00 92.88 504 LEU A CA 1
ATOM 3816 C C . LEU A 1 504 ? 16.688 -5.103 -45.950 1.00 92.88 504 LEU A C 1
ATOM 3818 O O . LEU A 1 504 ? 15.800 -5.791 -46.453 1.00 92.88 504 LEU A O 1
ATOM 3822 N N . LEU A 1 505 ? 17.972 -5.467 -45.953 1.00 93.38 505 LEU A N 1
ATOM 3823 C CA . LEU A 1 505 ? 18.411 -6.804 -46.327 1.00 93.38 505 LEU A CA 1
ATOM 3824 C C . LEU A 1 505 ? 18.174 -7.806 -45.199 1.00 93.38 505 LEU A C 1
ATOM 3826 O O . LEU A 1 505 ? 18.412 -7.526 -44.021 1.00 93.38 505 LEU A O 1
ATOM 3830 N N . SER A 1 506 ? 17.726 -8.991 -45.600 1.00 93.69 506 SER A N 1
ATOM 3831 C CA . SER A 1 506 ? 17.594 -10.173 -44.757 1.00 93.69 506 SER A CA 1
ATOM 3832 C C . SER A 1 506 ? 18.875 -11.015 -44.766 1.00 93.69 506 SER A C 1
ATOM 3834 O O . SER A 1 506 ? 19.791 -10.796 -45.561 1.00 93.69 506 SER A O 1
ATOM 3836 N N . GLY A 1 507 ? 18.939 -12.024 -43.892 1.00 91.00 507 GLY A N 1
ATOM 3837 C CA . GLY A 1 507 ? 20.029 -13.003 -43.925 1.00 91.00 507 GLY A CA 1
ATOM 3838 C C . GLY A 1 507 ? 20.109 -13.754 -45.259 1.00 91.00 507 GLY A C 1
ATOM 3839 O O . GLY A 1 507 ? 21.210 -13.980 -45.759 1.00 91.00 507 GLY A O 1
ATOM 3840 N N . ASP A 1 508 ? 18.963 -14.064 -45.868 1.00 92.31 508 ASP A N 1
ATOM 3841 C CA . ASP A 1 508 ? 18.892 -14.766 -47.153 1.00 92.31 508 ASP A CA 1
ATOM 3842 C C . ASP A 1 508 ? 19.385 -13.892 -48.310 1.00 92.31 508 ASP A C 1
ATOM 3844 O O . ASP A 1 508 ? 20.097 -14.374 -49.191 1.00 92.31 508 ASP A O 1
ATOM 3848 N N . ASP A 1 509 ? 19.104 -12.584 -48.269 1.00 92.69 509 ASP A N 1
ATOM 3849 C CA . ASP A 1 509 ? 19.678 -11.633 -49.226 1.00 92.69 509 ASP A CA 1
ATOM 3850 C C . ASP A 1 509 ? 21.211 -11.632 -49.159 1.00 92.69 509 ASP A C 1
ATOM 3852 O O . ASP A 1 509 ? 21.882 -11.609 -50.190 1.00 92.69 509 ASP A O 1
ATOM 3856 N N . LEU A 1 510 ? 21.782 -11.668 -47.951 1.00 92.25 510 LEU A N 1
ATOM 3857 C CA . LEU A 1 510 ? 23.234 -11.694 -47.771 1.00 92.25 510 LEU A CA 1
ATOM 3858 C C . LEU A 1 510 ? 23.849 -13.017 -48.244 1.00 92.25 510 LEU A C 1
ATOM 3860 O O . LEU A 1 510 ? 24.919 -13.002 -48.854 1.00 92.25 510 LEU A O 1
ATOM 3864 N N . LEU A 1 511 ? 23.172 -14.147 -48.018 1.00 91.19 511 LEU A N 1
ATOM 3865 C CA . LEU A 1 511 ? 23.579 -15.449 -48.555 1.00 91.19 511 LEU A CA 1
ATOM 3866 C C . LEU A 1 511 ? 23.588 -15.441 -50.089 1.00 91.19 511 LEU A C 1
ATOM 3868 O O . LEU A 1 511 ? 24.563 -15.885 -50.694 1.00 91.19 511 LEU A O 1
ATOM 3872 N N . ALA A 1 512 ? 22.555 -14.873 -50.718 1.00 90.81 512 ALA A N 1
ATOM 3873 C CA . ALA A 1 512 ? 22.473 -14.735 -52.173 1.00 90.81 512 ALA A CA 1
ATOM 3874 C C . ALA A 1 512 ? 23.574 -13.825 -52.750 1.00 90.81 512 ALA A C 1
ATOM 3876 O O . ALA A 1 512 ? 24.014 -14.017 -53.881 1.00 90.81 512 ALA A O 1
ATOM 3877 N N . LEU A 1 513 ? 24.067 -12.861 -51.965 1.00 89.00 513 LEU A N 1
ATOM 3878 C CA . LEU A 1 513 ? 25.224 -12.026 -52.309 1.00 89.00 513 LEU A CA 1
ATOM 3879 C C . LEU A 1 513 ? 26.579 -12.725 -52.080 1.00 89.00 513 LEU A C 1
ATOM 3881 O O . LEU A 1 513 ? 27.625 -12.131 -52.344 1.00 89.00 513 LEU A O 1
ATOM 3885 N N . GLY A 1 514 ? 26.578 -13.979 -51.616 1.00 87.88 514 GLY A N 1
ATOM 3886 C CA . GLY A 1 514 ? 27.777 -14.788 -51.404 1.00 87.88 514 GLY A CA 1
ATOM 3887 C C . GLY A 1 514 ? 28.393 -14.668 -50.008 1.00 87.88 514 GLY A C 1
ATOM 3888 O O . GLY A 1 514 ? 29.574 -14.983 -49.845 1.00 87.88 514 GLY A O 1
ATOM 3889 N N . ALA A 1 515 ? 27.641 -14.207 -49.000 1.00 87.62 515 ALA A N 1
ATOM 3890 C CA . ALA A 1 515 ? 28.103 -14.220 -47.613 1.00 87.62 515 ALA A CA 1
ATOM 3891 C C . ALA A 1 515 ? 28.196 -15.661 -47.063 1.00 87.62 515 ALA A C 1
ATOM 3893 O O . ALA A 1 515 ? 27.298 -16.469 -47.306 1.00 87.62 515 ALA A O 1
ATOM 3894 N N . PRO A 1 516 ? 29.241 -16.007 -46.284 1.00 84.38 516 PRO A N 1
ATOM 3895 C CA . PRO A 1 516 ? 29.361 -17.333 -45.687 1.00 84.38 516 PRO A CA 1
ATOM 3896 C C . PRO A 1 516 ? 28.308 -17.535 -44.593 1.00 84.38 516 PRO A C 1
ATOM 3898 O O . PRO A 1 516 ? 28.090 -16.663 -43.746 1.00 84.38 516 PRO A O 1
ATOM 3901 N N . ARG A 1 517 ? 27.683 -18.715 -44.577 1.00 86.69 517 ARG A N 1
ATOM 3902 C CA . ARG A 1 517 ? 26.695 -19.085 -43.559 1.00 86.69 517 ARG A CA 1
ATOM 3903 C C . ARG A 1 517 ? 27.358 -19.144 -42.178 1.00 86.69 517 ARG A C 1
ATOM 3905 O O . ARG A 1 517 ? 28.362 -19.827 -42.008 1.00 86.69 517 ARG A O 1
ATOM 3912 N N . GLY A 1 518 ? 26.800 -18.437 -41.193 1.00 85.50 518 GLY A N 1
ATOM 3913 C CA . GLY A 1 518 ? 27.322 -18.416 -39.821 1.00 85.50 518 GLY A CA 1
ATOM 3914 C C . GLY A 1 518 ? 27.225 -17.042 -39.139 1.00 85.50 518 GLY A C 1
ATOM 3915 O O . GLY A 1 518 ? 26.501 -16.169 -39.622 1.00 85.50 518 GLY A O 1
ATOM 3916 N N . PRO A 1 519 ? 27.962 -16.823 -38.030 1.00 86.38 519 PRO A N 1
ATOM 3917 C CA . PRO A 1 519 ? 27.900 -15.596 -37.221 1.00 86.38 519 PRO A CA 1
ATOM 3918 C C . PRO A 1 519 ? 28.147 -14.302 -38.011 1.00 86.38 519 PRO A C 1
ATOM 3920 O O . PRO A 1 519 ? 27.530 -13.281 -37.718 1.00 86.38 519 PRO A O 1
ATOM 3923 N N . ARG A 1 520 ? 28.957 -14.372 -39.078 1.00 86.88 520 ARG A N 1
ATOM 3924 C CA . ARG A 1 520 ? 29.249 -13.244 -39.980 1.00 86.88 520 ARG A CA 1
ATOM 3925 C C . ARG A 1 520 ? 28.005 -12.605 -40.601 1.00 86.88 520 ARG A C 1
ATOM 3927 O O . ARG A 1 520 ? 28.033 -11.413 -40.886 1.00 86.88 520 ARG A O 1
ATOM 3934 N N . ILE A 1 521 ? 26.922 -13.358 -40.810 1.00 91.06 521 ILE A N 1
ATOM 3935 C CA . ILE A 1 521 ? 25.665 -12.788 -41.324 1.00 91.06 521 ILE A CA 1
ATOM 3936 C C . ILE A 1 521 ? 25.109 -11.774 -40.329 1.00 91.06 521 ILE A C 1
ATOM 3938 O O . ILE A 1 521 ? 24.728 -10.676 -40.720 1.00 91.06 521 ILE A O 1
ATOM 3942 N N . ARG A 1 522 ? 25.103 -12.116 -39.037 1.00 89.81 522 ARG A N 1
ATOM 3943 C CA . ARG A 1 522 ? 24.624 -11.216 -37.988 1.00 89.81 522 ARG A CA 1
ATOM 3944 C C . ARG A 1 522 ? 25.468 -9.947 -37.927 1.00 89.81 522 ARG A C 1
ATOM 3946 O O . ARG A 1 522 ? 24.896 -8.866 -37.878 1.00 89.81 522 ARG A O 1
ATOM 3953 N N . ASP A 1 523 ? 26.791 -10.077 -38.019 1.00 90.69 523 ASP A N 1
ATOM 3954 C CA . ASP A 1 523 ? 27.704 -8.928 -38.025 1.00 90.69 523 ASP A CA 1
ATOM 3955 C C . ASP A 1 523 ? 27.439 -7.990 -39.213 1.00 90.69 523 ASP A C 1
ATOM 3957 O O . ASP A 1 523 ? 27.446 -6.769 -39.059 1.00 90.69 523 ASP A O 1
ATOM 3961 N N . LEU A 1 524 ? 27.175 -8.550 -40.400 1.00 92.88 524 LEU A N 1
ATOM 3962 C CA . LEU A 1 524 ? 26.826 -7.776 -41.594 1.00 92.88 524 LEU A CA 1
ATOM 3963 C C . LEU A 1 524 ? 25.475 -7.070 -41.440 1.00 92.88 524 LEU A C 1
ATOM 3965 O O . LEU A 1 524 ? 25.387 -5.880 -41.728 1.00 92.88 524 LEU A O 1
ATOM 3969 N N . LEU A 1 525 ? 24.444 -7.761 -40.944 1.00 93.44 525 LEU A N 1
ATOM 3970 C CA . LEU A 1 525 ? 23.134 -7.156 -40.672 1.00 93.44 525 LEU A CA 1
ATOM 3971 C C . LEU A 1 525 ? 23.235 -6.043 -39.618 1.00 93.44 525 LEU A C 1
ATOM 3973 O O . LEU A 1 525 ? 22.630 -4.982 -39.771 1.00 93.44 525 LEU A O 1
ATOM 3977 N N . ASP A 1 526 ? 24.034 -6.254 -38.569 1.00 92.12 526 ASP A N 1
ATOM 3978 C CA . ASP A 1 526 ? 24.284 -5.259 -37.529 1.00 92.12 526 ASP A CA 1
ATOM 3979 C C . ASP A 1 526 ? 25.010 -4.023 -38.086 1.00 92.12 526 ASP A C 1
ATOM 3981 O O . ASP A 1 526 ? 24.624 -2.902 -37.747 1.00 92.12 526 ASP A O 1
ATOM 3985 N N . ARG A 1 527 ? 25.995 -4.205 -38.980 1.00 93.94 527 ARG A N 1
ATOM 3986 C CA . ARG A 1 527 ? 26.677 -3.103 -39.685 1.00 93.94 527 ARG A CA 1
ATOM 3987 C C . ARG A 1 527 ? 25.754 -2.360 -40.645 1.00 93.94 527 ARG A C 1
ATOM 3989 O O . ARG A 1 527 ? 25.762 -1.135 -40.643 1.00 93.94 527 ARG A O 1
ATOM 3996 N N . LEU A 1 528 ? 24.942 -3.071 -41.432 1.00 95.38 528 LEU A N 1
ATOM 3997 C CA . LEU A 1 528 ? 23.961 -2.449 -42.328 1.00 95.38 528 LEU A CA 1
ATOM 3998 C C . LEU A 1 528 ? 22.964 -1.606 -41.536 1.00 95.38 528 LEU A C 1
ATOM 4000 O O . LEU A 1 528 ? 22.727 -0.453 -41.882 1.00 95.38 528 LEU A O 1
ATOM 4004 N N . ARG A 1 529 ? 22.439 -2.135 -40.424 1.00 94.38 529 ARG A N 1
ATOM 4005 C CA . ARG A 1 529 ? 21.595 -1.363 -39.505 1.00 94.38 529 ARG A CA 1
ATOM 4006 C C . ARG A 1 529 ? 22.305 -0.104 -39.009 1.00 94.38 529 ARG A C 1
ATOM 4008 O O . ARG A 1 529 ? 21.681 0.951 -38.951 1.00 94.38 529 ARG A O 1
ATOM 4015 N N . ASP A 1 530 ? 23.572 -0.208 -38.619 1.00 94.81 530 ASP A N 1
ATOM 4016 C CA . ASP A 1 530 ? 24.335 0.936 -38.119 1.00 94.81 530 ASP A CA 1
ATOM 4017 C C . ASP A 1 530 ? 24.534 1.997 -39.224 1.00 94.81 530 ASP A C 1
ATOM 4019 O O . ASP A 1 530 ? 24.294 3.176 -38.969 1.00 94.81 530 ASP A O 1
ATOM 4023 N N . CYS A 1 531 ? 24.800 1.592 -40.473 1.00 94.75 531 CYS A N 1
ATOM 4024 C CA . CYS A 1 531 ? 24.799 2.496 -41.631 1.00 94.75 531 CYS A CA 1
ATOM 4025 C C . CYS A 1 531 ? 23.439 3.172 -41.851 1.00 94.75 531 CYS A C 1
ATOM 4027 O O . CYS A 1 531 ? 23.398 4.365 -42.148 1.00 94.75 531 CYS A O 1
ATOM 4029 N N . ARG A 1 532 ? 22.324 2.449 -41.671 1.00 94.94 532 ARG A N 1
ATOM 4030 C CA . ARG A 1 532 ? 20.983 3.051 -41.748 1.00 94.94 532 ARG A CA 1
ATOM 4031 C C . ARG A 1 532 ? 20.748 4.085 -40.660 1.00 94.94 532 ARG A C 1
ATOM 4033 O O . ARG A 1 532 ? 20.225 5.158 -40.937 1.00 94.94 532 ARG A O 1
ATOM 4040 N N . LEU A 1 533 ? 21.126 3.759 -39.425 1.00 93.44 533 LEU A N 1
ATOM 4041 C CA . LEU A 1 533 ? 20.998 4.665 -38.283 1.00 93.44 533 LEU A CA 1
ATOM 4042 C C . LEU A 1 533 ? 21.777 5.964 -38.502 1.00 93.44 533 LEU A C 1
ATOM 4044 O O . LEU A 1 533 ? 21.302 7.026 -38.108 1.00 93.44 533 LEU A O 1
ATOM 4048 N N . ASP A 1 534 ? 22.942 5.875 -39.138 1.00 94.38 534 ASP A N 1
ATOM 4049 C CA . ASP A 1 534 ? 23.796 7.023 -39.444 1.00 94.38 534 ASP A CA 1
ATOM 4050 C C . ASP A 1 534 ? 23.389 7.768 -40.730 1.00 94.38 534 ASP A C 1
ATOM 4052 O O . ASP A 1 534 ? 23.993 8.786 -41.058 1.00 94.38 534 ASP A O 1
ATOM 4056 N N . GLY A 1 535 ? 22.370 7.289 -41.455 1.00 91.81 535 GLY A N 1
ATOM 4057 C CA . GLY A 1 535 ? 21.919 7.873 -42.723 1.00 91.81 535 GLY A CA 1
ATOM 4058 C C . GLY A 1 535 ? 22.829 7.575 -43.921 1.00 91.81 535 GLY A C 1
ATOM 4059 O O . GLY A 1 535 ? 22.637 8.156 -44.983 1.00 91.81 535 GLY A O 1
ATOM 4060 N N . ALA A 1 536 ? 23.799 6.669 -43.774 1.00 91.75 536 ALA A N 1
ATOM 4061 C CA . ALA A 1 536 ? 24.730 6.272 -44.833 1.00 91.75 536 ALA A CA 1
ATOM 4062 C C . ALA A 1 536 ? 24.126 5.274 -45.841 1.00 91.75 536 ALA A C 1
ATOM 4064 O O . ALA A 1 536 ? 24.689 5.069 -46.912 1.00 91.75 536 ALA A O 1
ATOM 4065 N N . ALA A 1 537 ? 23.003 4.637 -45.495 1.00 90.06 537 ALA A N 1
ATOM 4066 C CA . ALA A 1 537 ? 22.215 3.806 -46.402 1.00 90.06 537 ALA A CA 1
ATOM 4067 C C . ALA A 1 537 ? 20.729 3.922 -46.051 1.00 90.06 537 ALA A C 1
ATOM 4069 O O . ALA A 1 537 ? 20.311 3.607 -44.940 1.00 90.06 537 ALA A O 1
ATOM 4070 N N . THR A 1 538 ? 19.919 4.370 -46.997 1.00 90.88 538 THR A N 1
ATOM 4071 C CA . THR A 1 538 ? 18.473 4.554 -46.838 1.00 90.88 538 THR A CA 1
ATOM 4072 C C . THR A 1 538 ? 17.684 3.557 -47.679 1.00 90.88 538 THR A C 1
ATOM 4074 O O . THR A 1 538 ? 16.628 3.092 -47.234 1.00 90.88 538 THR A O 1
ATOM 4077 N N . THR A 1 539 ? 18.233 3.137 -48.824 1.00 94.19 539 THR A N 1
ATOM 4078 C CA . THR A 1 539 ? 17.589 2.219 -49.770 1.00 94.19 539 THR A CA 1
ATOM 4079 C C . THR A 1 539 ? 18.164 0.802 -49.719 1.00 94.19 539 THR A C 1
ATOM 4081 O O . THR A 1 539 ? 19.278 0.552 -49.255 1.00 94.19 539 THR A O 1
ATOM 4084 N N . ARG A 1 540 ? 17.393 -0.164 -50.233 1.00 94.06 540 ARG A N 1
ATOM 4085 C CA . ARG A 1 540 ? 17.833 -1.565 -50.329 1.00 94.06 540 ARG A CA 1
ATOM 4086 C C . ARG A 1 540 ? 19.003 -1.734 -51.307 1.00 94.06 540 ARG A C 1
ATOM 4088 O O . ARG A 1 540 ? 19.797 -2.654 -51.142 1.00 94.06 540 ARG A O 1
ATOM 4095 N N . GLU A 1 541 ? 19.119 -0.872 -52.315 1.00 92.06 541 GLU A N 1
ATOM 4096 C CA . GLU A 1 541 ? 20.219 -0.900 -53.288 1.00 92.06 541 GLU A CA 1
ATOM 4097 C C . GLU A 1 541 ? 21.533 -0.402 -52.682 1.00 92.06 541 GLU A C 1
ATOM 4099 O O . GLU A 1 541 ? 22.562 -1.055 -52.856 1.00 92.06 541 GLU A O 1
ATOM 4104 N N . GLU A 1 542 ? 21.485 0.674 -51.893 1.00 93.62 542 GLU A N 1
ATOM 4105 C CA . GLU A 1 542 ? 22.635 1.177 -51.132 1.00 93.62 542 GLU A CA 1
ATOM 4106 C C . G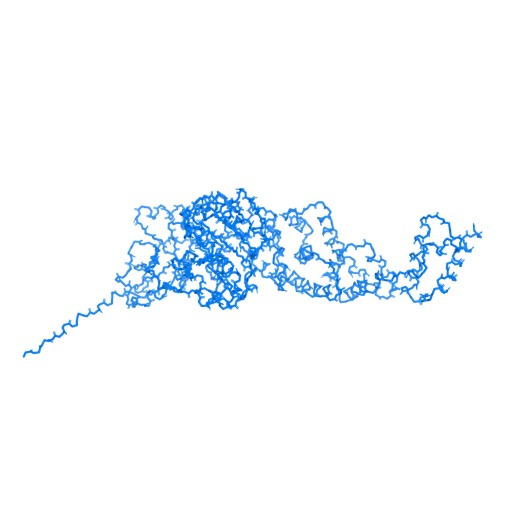LU A 1 542 ? 23.160 0.118 -50.151 1.00 93.62 542 GLU A C 1
ATOM 4108 O O . GLU A 1 542 ? 24.363 -0.147 -50.103 1.00 93.62 542 GLU A O 1
ATOM 4113 N N . GLU A 1 543 ? 22.268 -0.580 -49.435 1.00 94.31 543 GLU A N 1
ATOM 4114 C CA . GLU A 1 543 ? 22.664 -1.701 -48.572 1.00 94.31 543 GLU A CA 1
ATOM 4115 C C . GLU A 1 543 ? 23.308 -2.854 -49.358 1.00 94.31 543 GLU A C 1
ATOM 4117 O O . GLU A 1 543 ? 24.288 -3.441 -48.894 1.00 94.31 543 GLU A O 1
ATOM 4122 N N . ARG A 1 544 ? 22.804 -3.176 -50.561 1.00 92.88 544 ARG A N 1
ATOM 4123 C CA . ARG A 1 544 ? 23.400 -4.213 -51.428 1.00 92.88 544 ARG A CA 1
ATOM 4124 C C . ARG A 1 544 ? 24.793 -3.817 -51.898 1.00 92.88 544 ARG A C 1
ATOM 4126 O O . ARG A 1 544 ? 25.676 -4.675 -51.934 1.00 92.88 544 ARG A O 1
ATOM 4133 N N . ALA A 1 545 ? 24.994 -2.552 -52.259 1.00 92.50 545 ALA A N 1
ATOM 4134 C CA . ALA A 1 545 ? 26.293 -2.038 -52.678 1.00 92.50 545 ALA A CA 1
ATOM 4135 C C . ALA A 1 545 ? 27.322 -2.139 -51.540 1.00 92.50 545 ALA A C 1
ATOM 4137 O O . ALA A 1 545 ? 28.395 -2.712 -51.739 1.00 92.50 545 ALA A O 1
ATOM 4138 N N . LEU A 1 546 ? 26.955 -1.696 -50.332 1.00 93.31 546 LEU A N 1
ATOM 4139 C CA . LEU A 1 546 ? 27.798 -1.806 -49.135 1.00 93.31 546 LEU A CA 1
ATOM 4140 C C . LEU A 1 546 ? 28.115 -3.265 -48.783 1.00 93.31 546 LEU A C 1
ATOM 4142 O O . LEU A 1 546 ? 29.273 -3.613 -48.553 1.00 93.31 546 LEU A O 1
ATOM 4146 N N . ALA A 1 547 ? 27.108 -4.144 -48.802 1.00 91.88 547 ALA A N 1
ATOM 4147 C CA . ALA A 1 547 ? 27.303 -5.563 -48.522 1.00 91.88 547 ALA A CA 1
ATOM 4148 C C . ALA A 1 547 ? 28.277 -6.217 -49.518 1.00 91.88 547 ALA A C 1
ATOM 4150 O O . ALA A 1 547 ? 29.179 -6.946 -49.104 1.00 91.88 547 ALA A O 1
ATOM 4151 N N . ARG A 1 548 ? 28.153 -5.925 -50.823 1.00 91.00 548 ARG A N 1
ATOM 4152 C CA . ARG A 1 548 ? 29.089 -6.419 -51.850 1.00 91.00 548 ARG A CA 1
ATOM 4153 C C . ARG A 1 548 ? 30.503 -5.891 -51.644 1.00 91.00 548 ARG A C 1
ATOM 4155 O O . ARG A 1 548 ? 31.445 -6.668 -51.773 1.00 91.00 548 ARG A O 1
ATOM 4162 N N . GLN A 1 549 ? 30.653 -4.614 -51.296 1.00 91.56 549 GLN A N 1
ATOM 4163 C CA . GLN A 1 549 ? 31.958 -4.022 -51.005 1.00 91.56 549 GLN A CA 1
ATOM 4164 C C . GLN A 1 549 ? 32.646 -4.761 -49.849 1.00 91.56 549 GLN A C 1
ATOM 4166 O O . GLN A 1 549 ? 33.788 -5.193 -49.985 1.00 91.56 549 GLN A O 1
ATOM 4171 N N . TRP A 1 550 ? 31.937 -4.991 -48.740 1.00 91.56 550 TRP A N 1
ATOM 4172 C CA . TRP A 1 550 ? 32.491 -5.687 -47.575 1.00 91.56 550 TRP A CA 1
ATOM 4173 C C . TRP A 1 550 ? 32.820 -7.160 -47.849 1.00 91.56 550 TRP A C 1
ATOM 4175 O O . TRP A 1 550 ? 33.814 -7.671 -47.333 1.00 91.56 550 TRP A O 1
ATOM 4185 N N . LEU A 1 551 ? 32.016 -7.842 -48.671 1.00 87.00 551 LEU A N 1
ATOM 4186 C CA . LEU A 1 551 ? 32.268 -9.226 -49.085 1.00 87.00 551 LEU A CA 1
ATOM 4187 C C . LEU A 1 551 ? 33.428 -9.338 -50.086 1.00 87.00 551 LEU A C 1
ATOM 4189 O O . LEU A 1 551 ? 34.179 -10.311 -50.036 1.00 87.00 551 LEU A O 1
ATOM 4193 N N . GLY A 1 552 ? 33.595 -8.348 -50.967 1.00 76.94 552 GLY A N 1
ATOM 4194 C CA . GLY A 1 552 ? 34.696 -8.268 -51.929 1.00 76.94 552 GLY A CA 1
ATOM 4195 C C . GLY A 1 552 ? 36.047 -8.031 -51.255 1.00 76.94 552 GLY A C 1
ATOM 4196 O O . GLY A 1 552 ? 37.009 -8.734 -51.549 1.00 76.94 552 GLY A O 1
ATOM 4197 N N . SER A 1 553 ? 36.104 -7.123 -50.275 1.00 64.94 553 SER A N 1
ATOM 4198 C CA . SER A 1 553 ? 37.314 -6.861 -49.480 1.00 64.94 553 SER A CA 1
ATOM 4199 C C . SER A 1 553 ? 37.773 -8.060 -48.639 1.00 64.94 553 SER A C 1
ATOM 4201 O O . SER A 1 553 ? 38.942 -8.136 -48.283 1.00 64.94 553 SER A O 1
ATOM 4203 N N . ALA A 1 554 ? 36.886 -9.013 -48.336 1.00 57.28 554 ALA A N 1
ATOM 4204 C CA . ALA A 1 554 ? 37.210 -10.219 -47.570 1.00 57.28 554 ALA A CA 1
ATOM 4205 C C . ALA A 1 554 ? 37.748 -11.388 -48.421 1.00 57.28 554 ALA A C 1
ATOM 4207 O O . ALA A 1 554 ? 38.182 -12.385 -47.851 1.00 57.28 554 ALA A O 1
ATOM 4208 N N . LYS A 1 555 ? 37.690 -11.299 -49.760 1.00 54.00 555 LYS A N 1
ATOM 4209 C CA . LYS A 1 555 ? 38.213 -12.320 -50.691 1.00 54.00 555 LYS A CA 1
ATOM 4210 C C . LYS A 1 555 ? 39.632 -12.022 -51.200 1.00 54.00 555 LYS A C 1
ATOM 4212 O O . LYS A 1 555 ? 40.202 -12.868 -51.876 1.00 54.00 555 LYS A O 1
ATOM 4217 N N . GLY A 1 556 ? 40.173 -10.837 -50.909 1.00 47.38 556 GLY A N 1
ATOM 4218 C CA . GLY A 1 556 ? 41.479 -10.369 -51.392 1.00 47.38 556 GLY A CA 1
ATOM 4219 C C . GLY A 1 556 ? 42.532 -10.155 -50.301 1.00 47.38 556 GLY A C 1
ATOM 4220 O O . GLY A 1 556 ? 43.455 -9.379 -50.530 1.00 47.38 556 GLY A O 1
ATOM 4221 N N . GLY A 1 557 ? 42.370 -10.774 -49.127 1.00 37.41 557 GLY A N 1
ATOM 4222 C CA . GLY A 1 557 ? 43.294 -10.682 -47.991 1.00 37.41 557 GLY A CA 1
ATOM 4223 C C . GLY A 1 557 ? 43.679 -12.047 -47.453 1.00 37.41 557 GLY A C 1
ATOM 4224 O O . GLY A 1 557 ? 42.812 -12.951 -47.513 1.00 37.41 557 GLY A O 1
#

Sequence (557 aa):
MALQRRTYPQVDPGAGGLMHRAYAVCPPQATVRQALAVLRRRRLRLLVTREGNRAGVVLPADLKGARALGLESRQARDVARWGSPVVTARESEVSVRRLLLEGAPAVLVREGRRIVGAVEASIPPAAPPAISLLPRLERELPGPTLDCLRRIGASAEAIGARAYAVGGIVRDLLLGRRTSELDIAVEGDALAVARRLASEWGGSLLVHRAFGTATLEGGAGPRVDMATARRERYRVPGALPIVGPASIEEDLLRRDFSVNAMAVVLAPRGFGHLLDPLRGAADLARRRLRILHPLSFVEDPTRIFRAVRYQSRLGLTLEPGSRRALRLAIALAPYPALSGQRLAAELELILAEPAGPLSLIALGRLGAMKLLDPAYRFSPLAARRAADLARLLERLRGYAIAFDALPLGLLALFGHSPPEVAQRCLKRLALSGEPLARLTAALRDGPALAKKLSRERSAPPSARAALMRGRPLESLAGAWLAGSAVARRQIEWFLVEARTVHSLLSGDDLLALGAPRGPRIRDLLDRLRDCRLDGAATTREEERALARQWLGSAKGG

pLDDT: mean 89.71, std 11.07, range [34.88, 98.38]